Protein AF-0000000076343118 (afdb_homodimer)

Secondary structure (DSSP, 8-state):
---HHHHHHTTS-EEE----HHHHHHHHHTT--PEE----------GGGGTT-TTHHHHHHHHHHHHHHHHHHHHH-TTS--SEEEEEEEEEEES-HHHHSTTSTTTT---EEE---SSHHHHHHHHHHHTTSEEEEEEEEEEEEEETTTTEEEEEEEEEEEEEEEP---HHHHHHHHHHTTTTTSGGG--TTTGGGGGEEEEEE-HHHHHT--HHHHHHHHHHHHHTTTTS--/---HHHHHHTTS-EEE----HHHHHHHHHTT--PEE----------GGGGTT-TTHHHHHHHHHHHHHHHHHHHHH-TTS--SEEEEEEEEEEES-HHHHSTTSTTTT---EEE---SSHHHHHHHHHHHTTSEEEEEEEEEEEEEETTTTEEEEEEEEEEEEEEEP---HHHHHHHHHHTTTTTSGGG--TTTGGGGGEEEEEE-HHHHHT--HHHHHHHHHHHHHTTTTS--

Solvent-accessible surface area (backbone atoms only — not comparable to full-atom values): 24426 Å² total; per-residue (Å²): 122,59,55,71,61,54,60,72,44,64,87,48,51,41,32,34,23,46,78,52,64,60,45,52,48,58,40,41,63,59,72,41,78,61,46,76,46,53,42,82,63,76,93,68,76,65,65,78,80,23,68,99,42,60,75,51,47,28,42,54,50,6,41,50,23,19,50,50,38,51,53,49,40,35,71,75,32,67,92,60,51,62,49,30,27,35,14,54,27,67,44,23,28,41,46,30,61,74,30,31,33,92,91,25,93,42,47,87,52,73,57,39,76,36,56,52,32,90,44,66,67,51,28,47,50,48,48,57,68,38,35,54,32,53,33,28,31,34,20,12,39,19,39,34,29,65,42,77,89,52,96,46,68,46,79,49,72,52,71,48,67,22,40,40,32,30,35,72,60,52,68,66,60,48,50,35,46,52,67,61,52,63,20,47,91,23,50,50,30,44,35,67,88,40,64,42,28,57,51,35,62,31,34,45,27,37,69,48,26,66,68,46,38,43,59,28,64,48,55,53,50,52,42,52,40,45,75,72,47,66,60,72,82,95,125,56,55,71,59,54,60,74,43,66,87,47,50,40,31,34,25,47,79,51,65,60,46,52,47,59,39,41,62,60,72,41,79,60,47,76,44,55,42,82,62,75,92,67,76,66,65,78,79,22,68,98,42,62,76,51,44,28,42,53,49,6,41,51,23,18,50,50,40,50,54,51,41,34,71,74,32,68,92,60,51,62,47,31,28,34,14,54,25,66,43,23,28,40,46,32,62,72,28,31,35,92,89,25,92,43,47,86,52,74,58,40,75,37,56,52,32,92,44,65,69,52,28,46,50,48,48,58,67,39,36,54,33,54,32,27,31,35,20,12,40,19,40,33,29,65,41,78,89,51,96,43,67,47,79,48,72,52,70,46,68,22,41,40,32,29,36,73,60,51,69,67,59,49,50,35,45,53,68,63,51,63,19,48,89,21,49,50,30,45,35,66,89,41,64,43,27,56,51,36,61,30,35,47,27,39,69,47,25,66,70,47,38,45,59,29,64,47,54,52,50,52,43,53,39,45,75,73,46,67,60,72,81,93

Sequence (468 aa):
MPWPIFDKLKNKRVVLASSSPRRKDILENIGFKPEIVPSTFDEDLPKSMFEGRLADYPVATAGEKAMEVYERLIKENEADPADIVISADTVVIFPPEKDTAEGGVAHGEHSEILEKPPNKHEQLRLLDLMAGRACEVVTAVCIVYPTVEHPGFKLQSINQSTTVHFYDNDIETIKAYVEHGEGHDRAGGFAIQGLGGLLIEKIEGDYDNCVGFPNSAFWRWMAELDEDGTFDDIMPWPIFDKLKNKRVVLASSSPRRKDILENIGFKPEIVPSTFDEDLPKSMFEGRLADYPVATAGEKAMEVYERLIKENEADPADIVISADTVVIFPPEKDTAEGGVAHGEHSEILEKPPNKHEQLRLLDLMAGRACEVVTAVCIVYPTVEHPGFKLQSINQSTTVHFYDNDIETIKAYVEHGEGHDRAGGFAIQGLGGLLIEKIEGDYDNCVGFPNSAFWRWMAELDEDGTFDDI

Organism: Vanrija humicola (NCBI:txid5417)

Foldseek 3Di:
DADVLCVLCVPFQEEEQDPDPLVQCLCVVRPHHHHYHHFPDDLDPDQVVQFLNSLCSFVVSQQVSQVRRQVVQCVVPVPRGGQKYKGKDKWKKPPDSVQCPPPHPVPPDGIDTFAQDPALVRLLVLLLVQQQHKIKMKMKMWMWHDDPVPNGIDIDMDMWIKIWHFHNDDSVLSNVLSVVPAQNNPGSSAACVPPSVVRTDDMDTAPSSSNTDRSVVVVVVSVVCVVVVVSVVD/DADVLCVLCVPFQEEEQDPDPLVQCLCVVRPHHHHYHHFPDDLDPDQVVQFVNSLCSFQVSQQVSQVRRQVVQCVVPVPRGGQKYKGKDKWKKPPDSVQCPVPHPVPPDGIDTFAQDPALVSLLVLLLVQQQHKIKMKMKMWMWHQDPVPNGIDIDMDMWIKIWHFHNDDSVLSNVLSVVPAQNNPGSSAACVPPSVVRTDDMDTAPSSSNTDRSVVVVVVSVVCVVVVVSVVD

Structure (mmCIF, N/CA/C/O backbone):
data_AF-0000000076343118-model_v1
#
loop_
_entity.id
_entity.type
_entity.pdbx_description
1 polymer 'Septum formation protein Maf'
#
loop_
_atom_site.group_PDB
_atom_site.id
_atom_site.type_symbol
_atom_site.label_atom_id
_atom_site.label_alt_id
_atom_site.label_comp_id
_atom_site.label_asym_id
_atom_site.label_entity_id
_atom_site.label_seq_id
_atom_site.pdbx_PDB_ins_code
_atom_site.Cartn_x
_atom_site.Cartn_y
_atom_site.Cartn_z
_atom_site.occupancy
_atom_site.B_iso_or_equiv
_atom_site.auth_seq_id
_atom_site.auth_comp_id
_atom_site.auth_asym_id
_atom_site.auth_atom_id
_atom_site.pdbx_PDB_model_num
ATOM 1 N N . MET A 1 1 ? 20.562 9.375 14.805 1 44.56 1 MET A N 1
ATOM 2 C CA . MET A 1 1 ? 20.844 9.227 13.375 1 44.56 1 MET A CA 1
ATOM 3 C C . MET A 1 1 ? 19.547 9.281 12.57 1 44.56 1 MET A C 1
ATOM 5 O O . MET A 1 1 ? 19.469 8.742 11.469 1 44.56 1 MET A O 1
ATOM 9 N N . PRO A 1 2 ? 18.406 9.703 12.984 1 68.31 2 PRO A N 1
ATOM 10 C CA . PRO A 1 2 ? 16.953 9.742 12.719 1 68.31 2 PRO A CA 1
ATOM 11 C C . PRO A 1 2 ? 16.609 10.547 11.469 1 68.31 2 PRO A C 1
ATOM 13 O O . PRO A 1 2 ? 17.5 11.148 10.852 1 68.31 2 PRO A O 1
ATOM 16 N N . TRP A 1 3 ? 15.586 10.375 10.93 1 83.69 3 TRP A N 1
ATOM 17 C CA . TRP A 1 3 ? 14.977 11.219 9.906 1 83.69 3 TRP A CA 1
ATOM 18 C C . TRP A 1 3 ? 14.977 12.68 10.328 1 83.69 3 TRP A C 1
ATOM 20 O O . TRP A 1 3 ? 14.57 13.008 11.445 1 83.69 3 TRP A O 1
ATOM 30 N N . PRO A 1 4 ? 15.594 13.57 9.555 1 84.69 4 PRO A N 1
ATOM 31 C CA . PRO A 1 4 ? 15.867 14.953 9.961 1 84.69 4 PRO A CA 1
ATOM 32 C C . PRO A 1 4 ? 14.695 15.594 10.703 1 84.69 4 PRO A C 1
ATOM 34 O O . PRO A 1 4 ? 14.883 16.188 11.766 1 84.69 4 PRO A O 1
ATOM 37 N N . ILE A 1 5 ? 13.562 15.461 10.234 1 90.56 5 ILE A N 1
ATOM 38 C CA . ILE A 1 5 ? 12.414 16.125 10.844 1 90.56 5 ILE A CA 1
ATOM 39 C C . ILE A 1 5 ? 12.086 15.461 12.18 1 90.56 5 ILE A C 1
ATOM 41 O O . ILE A 1 5 ? 11.578 16.109 13.094 1 90.56 5 ILE A O 1
ATOM 45 N N . PHE A 1 6 ? 12.383 14.172 12.344 1 91.19 6 PHE A N 1
ATOM 46 C CA . PHE A 1 6 ? 12.156 13.5 13.617 1 91.19 6 PHE A CA 1
ATOM 47 C C . PHE A 1 6 ? 13.047 14.094 14.711 1 91.19 6 PHE A C 1
ATOM 49 O O . PHE A 1 6 ? 12.609 14.258 15.852 1 91.19 6 PHE A O 1
ATOM 56 N N . ASP A 1 7 ? 14.25 14.367 14.273 1 86.25 7 ASP A N 1
ATOM 57 C CA . ASP A 1 7 ? 15.195 14.961 15.211 1 86.25 7 ASP A CA 1
ATOM 58 C C . ASP A 1 7 ? 14.711 16.328 15.695 1 86.25 7 ASP A C 1
ATOM 60 O O . ASP A 1 7 ? 14.906 16.688 16.859 1 86.25 7 ASP A O 1
ATOM 64 N N . LYS A 1 8 ? 14.141 17.047 14.781 1 86.19 8 LYS A N 1
ATOM 65 C CA . LYS A 1 8 ? 13.609 18.375 15.117 1 86.19 8 LYS A CA 1
ATOM 66 C C . LYS A 1 8 ? 12.469 18.266 16.125 1 86.19 8 LYS A C 1
ATOM 68 O O . LYS A 1 8 ? 12.297 19.141 16.969 1 86.19 8 LYS A O 1
ATOM 73 N N . LEU A 1 9 ? 11.742 17.156 16.062 1 91.69 9 LEU A N 1
ATOM 74 C CA . LEU A 1 9 ? 10.523 17.031 16.859 1 91.69 9 LEU A CA 1
ATOM 75 C C . LEU A 1 9 ? 10.773 16.203 18.109 1 91.69 9 LEU A C 1
ATOM 77 O O . LEU A 1 9 ? 9.891 16.062 18.969 1 91.69 9 LEU A O 1
ATOM 81 N N . LYS A 1 10 ? 11.938 15.656 18.281 1 87.69 10 LYS A N 1
ATOM 82 C CA . LYS A 1 10 ? 12.258 14.68 19.312 1 87.69 10 LYS A CA 1
ATOM 83 C C . LYS A 1 10 ? 12.008 15.25 20.703 1 87.69 10 LYS A C 1
ATOM 85 O O . LYS A 1 10 ? 11.641 14.516 21.625 1 87.69 10 LYS A O 1
ATOM 90 N N . ASN A 1 11 ? 12.188 16.531 20.875 1 88.06 11 ASN A N 1
ATOM 91 C CA . ASN A 1 11 ? 12.023 17.141 22.188 1 88.06 11 ASN A CA 1
ATOM 92 C C . ASN A 1 11 ? 10.695 17.875 22.297 1 88.06 11 ASN A C 1
ATOM 94 O O . ASN A 1 11 ? 10.492 18.656 23.234 1 88.06 11 ASN A O 1
ATOM 98 N N . LYS A 1 12 ? 9.859 17.656 21.391 1 92.44 12 LYS A N 1
ATOM 99 C CA . LYS A 1 12 ? 8.547 18.281 21.391 1 92.44 12 LYS A CA 1
ATOM 100 C C . LYS A 1 12 ? 7.465 17.312 21.859 1 92.44 12 LYS A C 1
ATOM 102 O O . LYS A 1 12 ? 7.594 16.109 21.672 1 92.44 12 LYS A O 1
ATOM 107 N N . ARG A 1 13 ? 6.516 17.891 22.531 1 95 13 ARG A N 1
ATOM 108 C CA . ARG A 1 13 ? 5.332 17.109 22.859 1 95 13 ARG A CA 1
ATOM 109 C C . ARG A 1 13 ? 4.379 17.031 21.672 1 95 13 ARG A C 1
ATOM 111 O O . ARG A 1 13 ? 3.613 17.969 21.422 1 95 13 ARG A O 1
ATOM 118 N N . VAL A 1 14 ? 4.449 15.93 20.953 1 96.69 14 VAL A N 1
ATOM 119 C CA . VAL A 1 14 ? 3.609 15.727 19.781 1 96.69 14 VAL A CA 1
ATOM 120 C C . VAL A 1 14 ? 2.455 14.789 20.125 1 96.69 14 VAL A C 1
ATOM 122 O O . VAL A 1 14 ? 2.674 13.68 20.625 1 96.69 14 VAL A O 1
ATOM 125 N N . VAL A 1 15 ? 1.26 15.281 19.828 1 97.94 15 VAL A N 1
ATOM 126 C CA . VAL A 1 15 ? 0.055 14.531 20.172 1 97.94 15 VAL A CA 1
ATOM 127 C C . VAL A 1 15 ? -0.659 14.086 18.891 1 97.94 15 VAL A C 1
ATOM 129 O O . VAL A 1 15 ? -0.84 14.875 17.969 1 97.94 15 VAL A O 1
ATOM 132 N N . LEU A 1 16 ? -0.961 12.82 18.812 1 98.69 16 LEU A N 1
ATOM 133 C CA . LEU A 1 16 ? -1.868 12.305 17.797 1 98.69 16 LEU A CA 1
ATOM 134 C C . LEU A 1 16 ? -3.301 12.25 18.312 1 98.69 16 LEU A C 1
ATOM 136 O O . LEU A 1 16 ? -3.625 11.422 19.172 1 98.69 16 LEU A O 1
ATOM 140 N N . ALA A 1 17 ? -4.125 13.156 17.812 1 98.44 17 ALA A N 1
ATOM 141 C CA . ALA A 1 17 ? -5.527 13.25 18.219 1 98.44 17 ALA A CA 1
ATOM 142 C C . ALA A 1 17 ? -6.379 12.219 17.469 1 98.44 17 ALA A C 1
ATOM 144 O O . ALA A 1 17 ? -7.262 12.578 16.688 1 98.44 17 ALA A O 1
ATOM 145 N N . SER A 1 18 ? -6.152 10.961 17.719 1 97.56 18 SER A N 1
ATOM 146 C CA . SER A 1 18 ? -6.82 9.867 17.031 1 97.56 18 SER A CA 1
ATOM 147 C C . SER A 1 18 ? -6.875 8.617 17.906 1 97.56 18 SER A C 1
ATOM 149 O O . SER A 1 18 ? -5.918 8.305 18.625 1 97.56 18 SER A O 1
ATOM 151 N N . SER A 1 19 ? -8 7.961 17.906 1 94.38 19 SER A N 1
ATOM 152 C CA . SER A 1 19 ? -8.125 6.672 18.594 1 94.38 19 SER A CA 1
ATOM 153 C C . SER A 1 19 ? -7.816 5.52 17.641 1 94.38 19 SER A C 1
ATOM 155 O O . SER A 1 19 ? -7.902 4.352 18.031 1 94.38 19 SER A O 1
ATOM 157 N N . SER A 1 20 ? -7.492 5.812 16.391 1 94.12 20 SER A N 1
ATOM 158 C CA . SER A 1 20 ? -7.25 4.789 15.383 1 94.12 20 SER A CA 1
ATOM 159 C C . SER A 1 20 ? -5.945 4.043 15.648 1 94.12 20 SER A C 1
ATOM 161 O O . SER A 1 20 ? -4.867 4.633 15.57 1 94.12 20 SER A O 1
ATOM 163 N N . PRO A 1 21 ? -6.012 2.771 15.875 1 95.62 21 PRO A N 1
ATOM 164 C CA . PRO A 1 21 ? -4.773 2.006 16.031 1 95.62 21 PRO A CA 1
ATOM 165 C C . PRO A 1 21 ? -3.912 2.016 14.773 1 95.62 21 PRO A C 1
ATOM 167 O O . PRO A 1 21 ? -2.682 2 14.859 1 95.62 21 PRO A O 1
ATOM 170 N N . ARG A 1 22 ? -4.523 2.047 13.625 1 95.75 22 ARG A N 1
ATOM 171 C CA . ARG A 1 22 ? -3.795 2.035 12.359 1 95.75 22 ARG A CA 1
ATOM 172 C C . ARG A 1 22 ? -2.941 3.291 12.203 1 95.75 22 ARG A C 1
ATOM 174 O O . ARG A 1 22 ? -1.807 3.221 11.734 1 95.75 22 ARG A O 1
ATOM 181 N N . ARG A 1 23 ? -3.496 4.418 12.555 1 97.75 23 ARG A N 1
ATOM 182 C CA . ARG A 1 23 ? -2.736 5.66 12.477 1 97.75 23 ARG A CA 1
ATOM 183 C C . ARG A 1 23 ? -1.531 5.625 13.406 1 97.75 23 ARG A C 1
ATOM 185 O O . ARG A 1 23 ? -0.428 6.016 13.023 1 97.75 23 ARG A O 1
ATOM 192 N N . LYS A 1 24 ? -1.753 5.145 14.594 1 97.75 24 LYS A N 1
ATOM 193 C CA . LYS A 1 24 ? -0.661 4.957 15.547 1 97.75 24 LYS A CA 1
ATOM 194 C C . LYS A 1 24 ? 0.411 4.031 14.977 1 97.75 24 LYS A C 1
ATOM 196 O O . LYS A 1 24 ? 1.601 4.352 15.016 1 97.75 24 LYS A O 1
ATOM 201 N N . ASP A 1 25 ? 0.002 2.891 14.43 1 97.06 25 ASP A N 1
ATOM 202 C CA . ASP A 1 25 ? 0.921 1.888 13.898 1 97.06 25 ASP A CA 1
ATOM 203 C C . ASP A 1 25 ? 1.774 2.465 12.773 1 97.06 25 ASP A C 1
ATOM 205 O O . ASP A 1 25 ? 2.977 2.199 12.703 1 97.06 25 ASP A O 1
ATOM 209 N N . ILE A 1 26 ? 1.16 3.203 11.906 1 97.12 26 ILE A N 1
ATOM 210 C CA . ILE A 1 26 ? 1.857 3.789 10.766 1 97.12 26 ILE A CA 1
ATOM 211 C C . ILE A 1 26 ? 2.984 4.691 11.258 1 97.12 26 ILE A C 1
ATOM 213 O O . ILE A 1 26 ? 4.113 4.609 10.766 1 97.12 26 ILE A O 1
ATOM 217 N N . LEU A 1 27 ? 2.699 5.547 12.242 1 97 27 LEU A N 1
ATOM 218 C CA . LEU A 1 27 ? 3.697 6.473 12.766 1 97 27 LEU A CA 1
ATOM 219 C C . LEU A 1 27 ? 4.777 5.727 13.539 1 97 27 LEU A C 1
ATOM 221 O O . LEU A 1 27 ? 5.969 6.004 13.375 1 97 27 LEU A O 1
ATOM 225 N N . GLU A 1 28 ? 4.34 4.738 14.289 1 95.88 28 GLU A N 1
ATOM 226 C CA . GLU A 1 28 ? 5.297 3.977 15.086 1 95.88 28 GLU A CA 1
ATOM 227 C C . GLU A 1 28 ? 6.211 3.137 14.188 1 95.88 28 GLU A C 1
ATOM 229 O O . GLU A 1 28 ? 7.379 2.924 14.516 1 95.88 28 GLU A O 1
ATOM 234 N N . ASN A 1 29 ? 5.695 2.652 13.125 1 94.31 29 ASN A N 1
ATOM 235 C CA . ASN A 1 29 ? 6.441 1.81 12.195 1 94.31 29 ASN A CA 1
ATOM 236 C C . ASN A 1 29 ? 7.668 2.529 11.648 1 94.31 29 ASN A C 1
ATOM 238 O O . ASN A 1 29 ? 8.664 1.893 11.305 1 94.31 29 ASN A O 1
ATOM 242 N N . ILE A 1 30 ? 7.609 3.809 11.586 1 94.31 30 ILE A N 1
ATOM 243 C CA . ILE A 1 30 ? 8.75 4.547 11.055 1 94.31 30 ILE A CA 1
ATOM 244 C C . ILE A 1 30 ? 9.555 5.156 12.195 1 94.31 30 ILE A C 1
ATOM 246 O O . ILE A 1 30 ? 10.398 6.023 11.977 1 94.31 30 ILE A O 1
ATOM 250 N N . GLY A 1 31 ? 9.18 4.844 13.422 1 92.06 31 GLY A N 1
ATOM 251 C CA . GLY A 1 31 ? 9.977 5.219 14.578 1 92.06 31 GLY A CA 1
ATOM 252 C C . GLY A 1 31 ? 9.492 6.484 15.25 1 92.06 31 GLY A C 1
ATOM 253 O O . GLY A 1 31 ? 10.242 7.117 16 1 92.06 31 GLY A O 1
ATOM 254 N N . PHE A 1 32 ? 8.367 6.891 14.883 1 94.38 32 PHE A N 1
ATOM 255 C CA . PHE A 1 32 ? 7.793 8.07 15.516 1 94.38 32 PHE A CA 1
ATOM 256 C C . PHE A 1 32 ? 6.637 7.691 16.438 1 94.38 32 PHE A C 1
ATOM 258 O O . PHE A 1 32 ? 5.629 7.148 15.984 1 94.38 32 PHE A O 1
ATOM 265 N N . LYS A 1 33 ? 6.789 7.969 17.719 1 95 33 LYS A N 1
ATOM 266 C CA . LYS A 1 33 ? 5.805 7.562 18.719 1 95 33 LYS A CA 1
ATOM 267 C C . LYS A 1 33 ? 5.184 8.773 19.406 1 95 33 LYS A C 1
ATOM 269 O O . LYS A 1 33 ? 5.641 9.188 20.469 1 95 33 LYS A O 1
ATOM 274 N N . PRO A 1 34 ? 4.109 9.266 18.875 1 96.88 34 PRO A N 1
ATOM 275 C CA . PRO A 1 34 ? 3.455 10.414 19.516 1 96.88 34 PRO A CA 1
ATOM 276 C C . PRO A 1 34 ? 2.604 10.008 20.719 1 96.88 34 PRO A C 1
ATOM 278 O O . PRO A 1 34 ? 2.307 8.828 20.906 1 96.88 34 PRO A O 1
ATOM 281 N N . GLU A 1 35 ? 2.352 10.953 21.562 1 97.44 35 GLU A N 1
ATOM 282 C CA . GLU A 1 35 ? 1.339 10.773 22.594 1 97.44 35 GLU A CA 1
ATOM 283 C C . GLU A 1 35 ? -0.055 10.648 21.984 1 97.44 35 GLU A C 1
ATOM 285 O O . GLU A 1 35 ? -0.401 11.383 21.062 1 97.44 35 GLU A O 1
ATOM 290 N N . ILE A 1 36 ? -0.854 9.68 22.453 1 98.31 36 ILE A N 1
ATOM 291 C CA . ILE A 1 36 ? -2.184 9.445 21.906 1 98.31 36 ILE A CA 1
ATOM 292 C C . ILE A 1 36 ? -3.234 10.109 22.781 1 98.31 36 ILE A C 1
ATOM 294 O O . ILE A 1 36 ? -3.352 9.789 23.969 1 98.31 36 ILE A O 1
ATOM 298 N N . VAL A 1 37 ? -3.932 11.016 22.266 1 97.81 37 VAL A N 1
ATOM 299 C CA . VAL A 1 37 ? -5.059 11.656 22.938 1 97.81 37 VAL A CA 1
ATOM 300 C C . VAL A 1 37 ? -6.25 11.727 21.984 1 97.81 37 VAL A C 1
ATOM 302 O O . VAL A 1 37 ? -6.359 12.656 21.188 1 97.81 37 VAL A O 1
ATOM 305 N N . PRO A 1 38 ? -7.152 10.859 22.062 1 97.81 38 PRO A N 1
ATOM 306 C CA . PRO A 1 38 ? -8.281 10.836 21.125 1 97.81 38 PRO A CA 1
ATOM 307 C C . PRO A 1 38 ? -9.156 12.086 21.219 1 97.81 38 PRO A C 1
ATOM 309 O O . PRO A 1 38 ? -9.367 12.609 22.312 1 97.81 38 PRO A O 1
ATOM 312 N N . SER A 1 39 ? -9.625 12.469 20.109 1 97.38 39 SER A N 1
ATOM 313 C CA . SER A 1 39 ? -10.57 13.578 20.078 1 97.38 39 SER A CA 1
ATOM 314 C C . SER A 1 39 ? -11.953 13.148 20.562 1 97.38 39 SER A C 1
ATOM 316 O O . SER A 1 39 ? -12.367 12.008 20.328 1 97.38 39 SER A O 1
ATOM 318 N N . THR A 1 40 ? -12.703 14.078 21.125 1 95.88 40 THR A N 1
ATOM 319 C CA . THR A 1 40 ? -14.078 13.828 21.547 1 95.88 40 THR A CA 1
ATOM 320 C C . THR A 1 40 ? -15.062 14.578 20.656 1 95.88 40 THR A C 1
ATOM 322 O O . THR A 1 40 ? -16.266 14.602 20.938 1 95.88 40 THR A O 1
ATOM 325 N N . PHE A 1 41 ? -14.5 15.242 19.688 1 94 41 PHE A N 1
ATOM 326 C CA . PHE A 1 41 ? -15.352 15.953 18.734 1 94 41 PHE A CA 1
ATOM 327 C C . PHE A 1 41 ? -16.344 14.992 18.078 1 94 41 PHE A C 1
ATOM 329 O O . PHE A 1 41 ? -15.961 13.938 17.578 1 94 41 PHE A O 1
ATOM 336 N N . ASP A 1 42 ? -17.625 15.422 18.078 1 88.56 42 ASP A N 1
ATOM 337 C CA . ASP A 1 42 ? -18.672 14.617 17.438 1 88.56 42 ASP A CA 1
ATOM 338 C C . ASP A 1 42 ? -18.656 14.805 15.93 1 88.56 42 ASP A C 1
ATOM 340 O O . ASP A 1 42 ? -18.797 15.93 15.438 1 88.56 42 ASP A O 1
ATOM 344 N N . GLU A 1 43 ? -18.156 13.961 15.117 1 84.56 43 GLU A N 1
ATOM 345 C CA . GLU A 1 43 ? -18.062 14.031 13.656 1 84.56 43 GLU A CA 1
ATOM 346 C C . GLU A 1 43 ? -19.438 14.195 13.023 1 84.56 43 GLU A C 1
ATOM 348 O O . GLU A 1 43 ? -19.875 13.359 12.227 1 84.56 43 GLU A O 1
ATOM 353 N N . ASP A 1 44 ? -20.062 15.492 13.188 1 86.31 44 ASP A N 1
ATOM 354 C CA . ASP A 1 44 ? -21.438 15.711 12.766 1 86.31 44 ASP A CA 1
ATOM 355 C C . ASP A 1 44 ? -21.547 16.875 11.781 1 86.31 44 ASP A C 1
ATOM 357 O O . ASP A 1 44 ? -22.609 17.453 11.602 1 86.31 44 ASP A O 1
ATOM 361 N N . LEU A 1 45 ? -20.438 17.188 11.211 1 91.62 45 LEU A N 1
ATOM 362 C CA . LEU A 1 45 ? -20.531 18.234 10.188 1 91.62 45 LEU A CA 1
ATOM 363 C C . LEU A 1 45 ? -21.484 17.828 9.07 1 91.62 45 LEU A C 1
ATOM 365 O O . LEU A 1 45 ? -21.453 16.672 8.625 1 91.62 45 LEU A O 1
ATOM 369 N N . PRO A 1 46 ? -22.359 18.719 8.672 1 91.19 46 PRO A N 1
ATOM 370 C CA . PRO A 1 46 ? -23.281 18.359 7.598 1 91.19 46 PRO A CA 1
ATOM 371 C C . PRO A 1 46 ? -22.578 18.125 6.262 1 91.19 46 PRO A C 1
ATOM 373 O O . PRO A 1 46 ? -22 19.062 5.695 1 91.19 46 PRO A O 1
ATOM 376 N N . LYS A 1 47 ? -22.688 17.031 5.734 1 88.25 47 LYS A N 1
ATOM 377 C CA . LYS A 1 47 ? -22 16.656 4.5 1 88.25 47 LYS A CA 1
ATOM 378 C C . LYS A 1 47 ? -22.516 17.453 3.316 1 88.25 47 LYS A C 1
ATOM 380 O O . LYS A 1 47 ? -21.797 17.672 2.34 1 88.25 47 LYS A O 1
ATOM 385 N N . SER A 1 48 ? -23.734 17.859 3.402 1 90.44 48 SER A N 1
ATOM 386 C CA . SER A 1 48 ? -24.344 18.625 2.328 1 90.44 48 SER A CA 1
ATOM 387 C C . SER A 1 48 ? -23.578 19.922 2.059 1 90.44 48 SER A C 1
ATOM 389 O O . SER A 1 48 ? -23.641 20.469 0.954 1 90.44 48 SER A O 1
ATOM 391 N N . MET A 1 49 ? -22.875 20.344 3.039 1 92.06 49 MET A N 1
ATOM 392 C CA . MET A 1 49 ? -22.094 21.578 2.918 1 92.06 49 MET A CA 1
ATOM 393 C C . MET A 1 49 ? -20.891 21.375 2.002 1 92.06 49 MET A C 1
ATOM 395 O O . MET A 1 49 ? -20.266 22.344 1.578 1 92.06 49 MET A O 1
ATOM 399 N N . PHE A 1 50 ? -20.656 20.125 1.646 1 94.94 50 PHE A N 1
ATOM 400 C CA . PHE A 1 50 ? -19.422 19.844 0.917 1 94.94 50 PHE A CA 1
ATOM 401 C C . PHE A 1 50 ? -19.734 19.234 -0.451 1 94.94 50 PHE A C 1
ATOM 403 O O . PHE A 1 50 ? -18.859 18.625 -1.075 1 94.94 50 PHE A O 1
ATOM 410 N N . GLU A 1 51 ? -20.906 19.438 -0.907 1 92.06 51 GLU A N 1
ATOM 411 C CA . GLU A 1 51 ? -21.281 18.922 -2.223 1 92.06 51 GLU A CA 1
ATOM 412 C C . GLU A 1 51 ? -20.391 19.516 -3.316 1 92.06 51 GLU A C 1
ATOM 414 O O . GLU A 1 51 ? -20.125 20.719 -3.328 1 92.06 51 GLU A O 1
ATOM 419 N N . GLY A 1 52 ? -19.875 18.719 -4.199 1 92.81 52 GLY A N 1
ATOM 420 C CA . GLY A 1 52 ? -19 19.141 -5.273 1 92.81 52 GLY A CA 1
ATOM 421 C C . GLY A 1 52 ? -17.562 19.281 -4.836 1 92.81 52 GLY A C 1
ATOM 422 O O . GLY A 1 52 ? -16.672 19.531 -5.664 1 92.81 52 GLY A O 1
ATOM 423 N N . ARG A 1 53 ? -17.297 19.234 -3.562 1 96.38 53 ARG A N 1
ATOM 424 C CA . ARG A 1 53 ? -15.969 19.266 -2.971 1 96.38 53 ARG A CA 1
ATOM 425 C C . ARG A 1 53 ? -15.891 18.344 -1.756 1 96.38 53 ARG A C 1
ATOM 427 O O . ARG A 1 53 ? -15.5 18.781 -0.669 1 96.38 53 ARG A O 1
ATOM 434 N N . LEU A 1 54 ? -16.203 17.125 -2.008 1 97.62 54 LEU A N 1
ATOM 435 C CA . LEU A 1 54 ? -16.375 16.172 -0.917 1 97.62 54 LEU A CA 1
ATOM 436 C C . LEU A 1 54 ? -15.062 15.969 -0.156 1 97.62 54 LEU A C 1
ATOM 438 O O . LEU A 1 54 ? -15.07 15.648 1.035 1 97.62 54 LEU A O 1
ATOM 442 N N . ALA A 1 55 ? -13.969 16.234 -0.813 1 97.56 55 ALA A N 1
ATOM 443 C CA . ALA A 1 55 ? -12.648 16.062 -0.203 1 97.56 55 ALA A CA 1
ATOM 444 C C . ALA A 1 55 ? -12.43 17.094 0.908 1 97.56 55 ALA A C 1
ATOM 446 O O . ALA A 1 55 ? -11.516 16.938 1.723 1 97.56 55 ALA A O 1
ATOM 447 N N . ASP A 1 56 ? -13.211 18.141 0.951 1 97.94 56 ASP A N 1
ATOM 448 C CA . ASP A 1 56 ? -13.078 19.172 1.974 1 97.94 56 ASP A CA 1
ATOM 449 C C . ASP A 1 56 ? -13.672 18.703 3.303 1 97.94 56 ASP A C 1
ATOM 451 O O . ASP A 1 56 ? -13.367 19.266 4.355 1 97.94 56 ASP A O 1
ATOM 455 N N . TYR A 1 57 ? -14.555 17.734 3.221 1 97.62 57 TYR A N 1
ATOM 456 C CA . TYR A 1 57 ? -15.227 17.25 4.426 1 97.62 57 TYR A CA 1
ATOM 457 C C . TYR A 1 57 ? -14.219 16.719 5.438 1 97.62 57 TYR A C 1
ATOM 459 O O . TYR A 1 57 ? -14.219 17.141 6.598 1 97.62 57 TYR A O 1
ATOM 467 N N . PRO A 1 58 ? -13.352 15.781 5.023 1 97.69 58 PRO A N 1
ATOM 468 C CA . PRO A 1 58 ? -12.375 15.289 6.004 1 97.69 58 PRO A CA 1
ATOM 469 C C . PRO A 1 58 ? -11.414 16.375 6.477 1 97.69 58 PRO A C 1
ATOM 471 O O . PRO A 1 58 ? -10.883 16.297 7.582 1 97.69 58 PRO A O 1
ATOM 474 N N . VAL A 1 59 ? -11.133 17.359 5.684 1 98.19 59 VAL A N 1
ATOM 475 C CA . VAL A 1 59 ? -10.289 18.484 6.109 1 98.19 59 VAL A CA 1
ATOM 476 C C . VAL A 1 59 ? -10.953 19.219 7.273 1 98.19 59 VAL A C 1
ATOM 478 O O . VAL A 1 59 ? -10.32 19.453 8.305 1 98.19 59 VAL A O 1
ATOM 481 N N . ALA A 1 60 ? -12.25 19.531 7.047 1 98 60 ALA A N 1
ATOM 482 C CA . ALA A 1 60 ? -13 20.219 8.086 1 98 60 ALA A CA 1
ATOM 483 C C . ALA A 1 60 ? -13.094 19.375 9.352 1 98 60 ALA A C 1
ATOM 485 O O . ALA A 1 60 ? -12.898 19.875 10.461 1 98 60 ALA A O 1
ATOM 486 N N . THR A 1 61 ? -13.359 18.125 9.203 1 97.62 61 THR A N 1
ATOM 487 C CA . THR A 1 61 ? -13.516 17.219 10.328 1 97.62 61 THR A CA 1
ATOM 488 C C . THR A 1 61 ? -12.195 17.078 11.094 1 97.62 61 THR A C 1
ATOM 490 O O . THR A 1 61 ? -12.172 17.156 12.32 1 97.62 61 THR A O 1
ATOM 493 N N . ALA A 1 62 ? -11.148 16.828 10.406 1 98.25 62 ALA A N 1
ATOM 494 C CA . ALA A 1 62 ? -9.836 16.719 11.031 1 98.25 62 ALA A CA 1
ATOM 495 C C . ALA A 1 62 ? -9.484 18 11.781 1 98.25 62 ALA A C 1
ATOM 497 O O . ALA A 1 62 ? -8.891 17.953 12.859 1 98.25 62 ALA A O 1
ATOM 498 N N . GLY A 1 63 ? -9.781 19.125 11.141 1 98.19 63 GLY A N 1
ATOM 499 C CA . GLY A 1 63 ? -9.531 20.406 11.789 1 98.19 63 GLY A CA 1
ATOM 500 C C . GLY A 1 63 ? -10.242 20.547 13.125 1 98.19 63 GLY A C 1
ATOM 501 O O . GLY A 1 63 ? -9.633 20.953 14.117 1 98.19 63 GLY A O 1
ATOM 502 N N . GLU A 1 64 ? -11.523 20.219 13.156 1 97.88 64 GLU A N 1
ATOM 503 C CA . GLU A 1 64 ? -12.305 20.266 14.391 1 97.88 64 GLU A CA 1
ATOM 504 C C . GLU A 1 64 ? -11.719 19.344 15.453 1 97.88 64 GLU A C 1
ATOM 506 O O . GLU A 1 64 ? -11.633 19.703 16.625 1 97.88 64 GLU A O 1
ATOM 511 N N . LYS A 1 65 ? -11.289 18.172 15.039 1 98.31 65 LYS A N 1
ATOM 512 C CA . LYS A 1 65 ? -10.695 17.203 15.961 1 98.31 65 LYS A CA 1
ATOM 513 C C . LYS A 1 65 ? -9.414 17.766 16.578 1 98.31 65 LYS A C 1
ATOM 515 O O . LYS A 1 65 ? -9.211 17.688 17.797 1 98.31 65 LYS A O 1
ATOM 520 N N . ALA A 1 66 ? -8.555 18.297 15.766 1 97.88 66 ALA A N 1
ATOM 521 C CA . ALA A 1 66 ? -7.281 18.844 16.219 1 97.88 66 ALA A CA 1
ATOM 522 C C . ALA A 1 66 ? -7.5 20 17.203 1 97.88 66 ALA A C 1
ATOM 524 O O . ALA A 1 66 ? -6.863 20.062 18.25 1 97.88 66 ALA A O 1
ATOM 525 N N . MET A 1 67 ? -8.383 20.859 16.828 1 96.12 67 MET A N 1
ATOM 526 C CA . MET A 1 67 ? -8.664 22.031 17.641 1 96.12 67 MET A CA 1
ATOM 527 C C . MET A 1 67 ? -9.25 21.625 19 1 96.12 67 MET A C 1
ATOM 529 O O . MET A 1 67 ? -8.867 22.172 20.031 1 96.12 67 MET A O 1
ATOM 533 N N . GLU A 1 68 ? -10.172 20.703 18.953 1 97 68 GLU A N 1
ATOM 534 C CA . GLU A 1 68 ? -10.781 20.234 20.188 1 97 68 GLU A CA 1
ATOM 535 C C . GLU A 1 68 ? -9.719 19.703 21.156 1 97 68 GLU A C 1
ATOM 537 O O . GLU A 1 68 ? -9.703 20.078 22.328 1 97 68 GLU A O 1
ATOM 542 N N . VA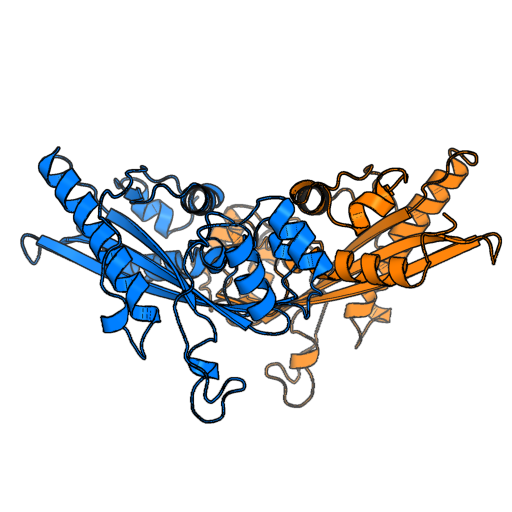L A 1 69 ? -8.867 18.812 20.703 1 97 69 VAL A N 1
ATOM 543 C CA . VAL A 1 69 ? -7.84 18.219 21.547 1 97 69 VAL A CA 1
ATOM 544 C C . VAL A 1 69 ? -6.871 19.297 22.031 1 97 69 VAL A C 1
ATOM 546 O O . VAL A 1 69 ? -6.496 19.312 23.203 1 97 69 VAL A O 1
ATOM 549 N N . TYR A 1 70 ? -6.43 20.188 21.125 1 95.06 70 TYR A N 1
ATOM 550 C CA . TYR A 1 70 ? -5.504 21.266 21.484 1 95.06 70 TYR A CA 1
ATOM 551 C C . TYR A 1 70 ? -6.062 22.109 22.609 1 95.06 70 TYR A C 1
ATOM 553 O O . TYR A 1 70 ? -5.387 22.359 23.609 1 95.06 70 TYR A O 1
ATOM 561 N N . GLU A 1 71 ? -7.301 22.547 22.453 1 93.81 71 GLU A N 1
ATOM 562 C CA . GLU A 1 71 ? -7.949 23.391 23.453 1 93.81 71 GLU A CA 1
ATOM 563 C C . GLU A 1 71 ? -8.102 22.656 24.781 1 93.81 71 GLU A C 1
ATOM 565 O O . GLU A 1 71 ? -7.895 23.25 25.844 1 93.81 71 GLU A O 1
ATOM 570 N N . ARG A 1 72 ? -8.484 21.438 24.688 1 94.75 72 ARG A N 1
ATOM 571 C CA . ARG A 1 72 ? -8.641 20.641 25.891 1 94.75 72 ARG A CA 1
ATOM 572 C C . ARG A 1 72 ? -7.312 20.5 26.641 1 94.75 72 ARG A C 1
ATOM 574 O O . ARG A 1 72 ? -7.266 20.641 27.859 1 94.75 72 ARG A O 1
ATOM 581 N N . LEU A 1 73 ? -6.266 20.281 25.953 1 93.69 73 LEU A N 1
ATOM 582 C CA . LEU A 1 73 ? -4.953 20.141 26.562 1 93.69 73 LEU A CA 1
ATOM 583 C C . LEU A 1 73 ? -4.496 21.438 27.203 1 93.69 73 LEU A C 1
ATOM 585 O O . LEU A 1 73 ? -3.867 21.422 28.266 1 93.69 73 LEU A O 1
ATOM 589 N N . ILE A 1 74 ? -4.754 22.562 26.578 1 90.12 74 ILE A N 1
ATOM 590 C CA . ILE A 1 74 ? -4.414 23.859 27.125 1 90.12 74 ILE A CA 1
ATOM 591 C C . ILE A 1 74 ? -5.172 24.078 28.438 1 90.12 74 ILE A C 1
ATOM 593 O O . ILE A 1 74 ? -4.602 24.562 29.422 1 90.12 74 ILE A O 1
ATOM 597 N N . LYS A 1 75 ? -6.402 23.734 28.375 1 91.12 75 LYS A N 1
ATOM 598 C CA . LYS A 1 75 ? -7.246 23.906 29.562 1 91.12 75 LYS A CA 1
ATOM 599 C C . LYS A 1 75 ? -6.781 23.016 30.703 1 91.12 75 LYS A C 1
ATOM 601 O O . LYS A 1 75 ? -6.855 23.406 31.875 1 91.12 75 LYS A O 1
ATOM 606 N N . GLU A 1 76 ? -6.359 21.797 30.375 1 90.31 76 GLU A N 1
ATOM 607 C CA . GLU A 1 76 ? -5.918 20.844 31.391 1 90.31 76 GLU A CA 1
ATOM 608 C C . GLU A 1 76 ? -4.602 21.281 32.031 1 90.31 76 GLU A C 1
ATOM 610 O O . GLU A 1 76 ? -4.402 21.125 33.219 1 90.31 76 GLU A O 1
ATOM 615 N N . ASN A 1 77 ? -3.684 21.656 31.188 1 83.5 77 ASN A N 1
ATOM 616 C CA . ASN A 1 77 ? -2.389 22.109 31.688 1 83.5 77 ASN A CA 1
ATOM 617 C C . ASN A 1 77 ? -1.83 23.266 30.859 1 83.5 77 ASN A C 1
ATOM 619 O O . ASN A 1 77 ? -1.091 23.031 29.891 1 83.5 77 ASN A O 1
ATOM 623 N N . GLU A 1 78 ? -2.078 24.359 31.328 1 76.19 78 GLU A N 1
ATOM 624 C CA . GLU A 1 78 ? -1.681 25.562 30.594 1 76.19 78 GLU A CA 1
ATOM 625 C C . GLU A 1 78 ? -0.161 25.688 30.516 1 76.19 78 GLU A C 1
ATOM 627 O O . GLU A 1 78 ? 0.374 26.266 29.578 1 76.19 78 GLU A O 1
ATOM 632 N N . ALA A 1 79 ? 0.42 25.203 31.531 1 76.38 79 ALA A N 1
ATOM 633 C CA . ALA A 1 79 ? 1.868 25.359 31.641 1 76.38 79 ALA A CA 1
ATOM 634 C C . ALA A 1 79 ? 2.598 24.359 30.75 1 76.38 79 ALA A C 1
ATOM 636 O O . ALA A 1 79 ? 3.805 24.484 30.531 1 76.38 79 ALA A O 1
ATOM 637 N N . ASP A 1 80 ? 1.797 23.438 30.141 1 75.56 80 ASP A N 1
ATOM 638 C CA . ASP A 1 80 ? 2.441 22.422 29.312 1 75.56 80 ASP A CA 1
ATOM 639 C C . ASP A 1 80 ? 1.562 22.047 28.125 1 75.56 80 ASP A C 1
ATOM 641 O O . ASP A 1 80 ? 1.08 20.922 28.031 1 75.56 80 ASP A O 1
ATOM 645 N N . PRO A 1 81 ? 1.548 23.047 27.25 1 80.56 81 PRO A N 1
ATOM 646 C CA . PRO A 1 81 ? 0.729 22.734 26.078 1 80.56 81 PRO A CA 1
ATOM 647 C C . PRO A 1 81 ? 1.418 21.781 25.109 1 80.56 81 PRO A C 1
ATOM 649 O O . PRO A 1 81 ? 2.637 21.609 25.156 1 80.56 81 PRO A O 1
ATOM 652 N N . ALA A 1 82 ? 0.654 21.031 24.406 1 91.81 82 ALA A N 1
ATOM 653 C CA . ALA A 1 82 ? 1.235 20.266 23.297 1 91.81 82 ALA A CA 1
ATOM 654 C C . ALA A 1 82 ? 1.948 21.188 22.312 1 91.81 82 ALA A C 1
ATOM 656 O O . ALA A 1 82 ? 1.467 22.281 22.016 1 91.81 82 ALA A O 1
ATOM 657 N N . ASP A 1 83 ? 3.111 20.797 21.906 1 94.12 83 ASP A N 1
ATOM 658 C CA . ASP A 1 83 ? 3.826 21.578 20.906 1 94.12 83 ASP A CA 1
ATOM 659 C C . ASP A 1 83 ? 3.188 21.422 19.531 1 94.12 83 ASP A C 1
ATOM 661 O O . ASP A 1 83 ? 3.199 22.344 18.719 1 94.12 83 ASP A O 1
ATOM 665 N N . ILE A 1 84 ? 2.672 20.266 19.25 1 96.56 84 ILE A N 1
ATOM 666 C CA . ILE A 1 84 ? 2 19.953 18 1 96.56 84 ILE A CA 1
ATOM 667 C C . ILE A 1 84 ? 0.887 18.938 18.234 1 96.56 84 ILE A C 1
ATOM 669 O O . ILE A 1 84 ? 1.1 17.922 18.906 1 96.56 84 ILE A O 1
ATOM 673 N N . VAL A 1 85 ? -0.284 19.234 17.766 1 97.75 85 VAL A N 1
ATOM 674 C CA . VAL A 1 85 ? -1.384 18.281 17.734 1 97.75 85 VAL A CA 1
ATOM 675 C C . VAL A 1 85 ? -1.656 17.859 16.297 1 97.75 85 VAL A C 1
ATOM 677 O O . VAL A 1 85 ? -1.84 18.703 15.414 1 97.75 85 VAL A O 1
ATOM 680 N N . ILE A 1 86 ? -1.63 16.562 16.062 1 98.69 86 ILE A N 1
ATOM 681 C CA . ILE A 1 86 ? -1.912 15.984 14.758 1 98.69 86 ILE A CA 1
ATOM 682 C C . ILE A 1 86 ? -3.273 15.289 14.789 1 98.69 86 ILE A C 1
ATOM 684 O O . ILE A 1 86 ? -3.576 14.539 15.719 1 98.69 86 ILE A O 1
ATOM 688 N N . SER A 1 87 ? -4.098 15.555 13.875 1 98.75 87 SER A N 1
ATOM 689 C CA . SER A 1 87 ? -5.355 14.828 13.688 1 98.75 87 SER A CA 1
ATOM 690 C C . SER A 1 87 ? -5.527 14.383 12.242 1 98.75 87 SER A C 1
ATOM 692 O O . SER A 1 87 ? -4.828 14.867 11.352 1 98.75 87 SER A O 1
ATOM 694 N N . ALA A 1 88 ? -6.406 13.445 12.047 1 98.38 88 ALA A N 1
ATOM 695 C CA . ALA A 1 88 ? -6.699 12.961 10.695 1 98.38 88 ALA A CA 1
ATOM 696 C C . ALA A 1 88 ? -8.148 12.484 10.594 1 98.38 88 ALA A C 1
ATOM 698 O O . ALA A 1 88 ? -8.781 12.164 11.602 1 98.38 88 ALA A O 1
ATOM 699 N N . ASP A 1 89 ? -8.633 12.531 9.438 1 97.56 89 ASP A N 1
ATOM 700 C CA . ASP A 1 89 ? -9.945 11.992 9.078 1 97.56 89 ASP A CA 1
ATOM 701 C C . ASP A 1 89 ? -9.922 11.398 7.672 1 97.56 89 ASP A C 1
ATOM 703 O O . ASP A 1 89 ? -9.297 11.953 6.762 1 97.56 89 ASP A O 1
ATOM 707 N N . THR A 1 90 ? -10.5 10.242 7.527 1 97.19 90 THR A N 1
ATOM 708 C CA . THR A 1 90 ? -10.5 9.516 6.266 1 97.19 90 THR A CA 1
ATOM 709 C C . THR A 1 90 ? -11.93 9.266 5.785 1 97.19 90 THR A C 1
ATOM 711 O O . THR A 1 90 ? -12.797 8.883 6.574 1 97.19 90 THR A O 1
ATOM 714 N N . VAL A 1 91 ? -12.172 9.5 4.5 1 97.38 91 VAL A N 1
ATOM 715 C CA . VAL A 1 91 ? -13.469 9.18 3.922 1 97.38 91 VAL A CA 1
ATOM 716 C C . VAL A 1 91 ? -13.289 8.383 2.631 1 97.38 91 VAL A C 1
ATOM 718 O O . VAL A 1 91 ? -12.211 8.406 2.033 1 97.38 91 VAL A O 1
ATOM 721 N N . VAL A 1 92 ? -14.312 7.668 2.271 1 98.31 92 VAL A N 1
ATOM 722 C CA . VAL A 1 92 ? -14.406 6.988 0.984 1 98.31 92 VAL A CA 1
ATOM 723 C C . VAL A 1 92 ? -15.484 7.652 0.126 1 98.31 92 VAL A C 1
ATOM 725 O O . VAL A 1 92 ? -16.625 7.812 0.564 1 98.31 92 VAL A O 1
ATOM 728 N N . ILE A 1 93 ? -15.07 8.109 -1.027 1 98.56 93 ILE A N 1
ATOM 729 C CA . ILE A 1 93 ? -15.977 8.773 -1.958 1 98.56 93 ILE A CA 1
ATOM 730 C C . ILE A 1 93 ? -16.281 7.844 -3.133 1 98.56 93 ILE A C 1
ATOM 732 O O . ILE A 1 93 ? -15.367 7.34 -3.787 1 98.56 93 ILE A O 1
ATOM 736 N N . PHE A 1 94 ? -17.578 7.664 -3.41 1 98.31 94 PHE A N 1
ATOM 737 C CA . PHE A 1 94 ? -17.969 6.777 -4.504 1 98.31 94 PHE A CA 1
ATOM 738 C C . PHE A 1 94 ? -19.172 7.336 -5.258 1 98.31 94 PHE A C 1
ATOM 740 O O . PHE A 1 94 ? -20.172 7.707 -4.648 1 98.31 94 PHE A O 1
ATOM 747 N N . PRO A 1 95 ? -19.203 7.32 -6.578 1 98.19 95 PRO A N 1
ATOM 748 C CA . PRO A 1 95 ? -17.953 7.223 -7.355 1 98.19 95 PRO A CA 1
ATOM 749 C C . PRO A 1 95 ? -17.047 8.43 -7.16 1 98.19 95 PRO A C 1
ATOM 751 O O . PRO A 1 95 ? -17.469 9.445 -6.605 1 98.19 95 PRO A O 1
ATOM 754 N N . PRO A 1 96 ? -15.727 8.25 -7.555 1 98.19 96 PRO A N 1
ATOM 755 C CA . PRO A 1 96 ? -14.875 9.445 -7.461 1 98.19 96 PRO A CA 1
ATOM 756 C C . PRO A 1 96 ? -15.484 10.648 -8.172 1 98.19 96 PRO A C 1
ATOM 758 O O . PRO A 1 96 ? -16.047 10.516 -9.258 1 98.19 96 PRO A O 1
ATOM 761 N N . GLU A 1 97 ? -15.32 11.797 -7.586 1 97.31 97 GLU A N 1
ATOM 762 C CA . GLU A 1 97 ? -15.945 12.992 -8.156 1 97.31 97 GLU A CA 1
ATOM 763 C C . GLU A 1 97 ? -15.453 13.25 -9.578 1 97.31 97 GLU A C 1
ATOM 765 O O . GLU A 1 97 ? -16.219 13.68 -10.438 1 97.31 97 GLU A O 1
ATOM 770 N N . LYS A 1 98 ? -14.258 12.969 -9.828 1 95.88 98 LYS A N 1
ATOM 771 C CA . LYS A 1 98 ? -13.703 13.156 -11.172 1 95.88 98 LYS A CA 1
ATOM 772 C C . LYS A 1 98 ? -14.422 12.281 -12.188 1 95.88 98 LYS A C 1
ATOM 774 O O . LYS A 1 98 ? -14.531 12.648 -13.359 1 95.88 98 LYS A O 1
ATOM 779 N N . ASP A 1 99 ? -14.883 11.172 -11.797 1 96.69 99 ASP A N 1
ATOM 780 C CA . ASP A 1 99 ? -15.547 10.219 -12.688 1 96.69 99 ASP A CA 1
ATOM 781 C C . ASP A 1 99 ? -16.984 10.648 -12.969 1 96.69 99 ASP A C 1
ATOM 783 O O . ASP A 1 99 ? -17.578 10.242 -13.977 1 96.69 99 ASP A O 1
ATOM 787 N N . THR A 1 100 ? -17.531 11.422 -12.047 1 96.88 100 THR A N 1
ATOM 788 C CA . THR A 1 100 ? -18.922 11.828 -12.211 1 96.88 100 THR A CA 1
ATOM 789 C C . THR A 1 100 ? -19.016 13.148 -12.969 1 96.88 100 THR A C 1
ATOM 791 O O . THR A 1 100 ? -20.109 13.586 -13.344 1 96.88 100 THR A O 1
ATOM 794 N N . ALA A 1 101 ? -17.875 13.789 -13.172 1 94.12 101 ALA A N 1
ATOM 795 C CA . ALA A 1 101 ? -17.828 15.016 -13.969 1 94.12 101 ALA A CA 1
ATOM 796 C C . ALA A 1 101 ? -18.109 14.727 -15.438 1 94.12 101 ALA A C 1
ATOM 798 O O . ALA A 1 101 ? -18.188 13.57 -15.852 1 94.12 101 ALA A O 1
ATOM 799 N N . GLU A 1 102 ? -18.375 15.766 -16.234 1 94.12 102 GLU A N 1
ATOM 800 C CA . GLU A 1 102 ? -18.609 15.602 -17.672 1 94.12 102 GLU A CA 1
ATOM 801 C C . GLU A 1 102 ? -17.469 14.844 -18.328 1 94.12 102 GLU A C 1
ATOM 803 O O . GLU A 1 102 ? -16.297 15.18 -18.141 1 94.12 102 GLU A O 1
ATOM 808 N N . GLY A 1 103 ? -17.828 13.844 -19.062 1 94.56 103 GLY A N 1
ATOM 809 C CA . GLY A 1 103 ? -16.812 13.055 -19.75 1 94.56 103 GLY A CA 1
ATOM 810 C C . GLY A 1 103 ? -16.297 11.898 -18.922 1 94.56 103 GLY A C 1
ATOM 811 O O . GLY A 1 103 ? -15.562 11.039 -19.438 1 94.56 103 GLY A O 1
ATOM 812 N N . GLY A 1 104 ? -16.656 11.781 -17.656 1 94.56 104 GLY A N 1
ATOM 813 C CA . GLY A 1 104 ? -16.203 10.719 -16.781 1 94.56 104 GLY A CA 1
ATOM 814 C C . GLY A 1 104 ? -16.953 9.414 -16.969 1 94.56 104 GLY A C 1
ATOM 815 O O . GLY A 1 104 ? -18.031 9.398 -17.562 1 94.56 104 GLY A O 1
ATOM 816 N N . VAL A 1 105 ? -16.344 8.336 -16.5 1 94.88 105 VAL A N 1
ATOM 817 C CA . VAL A 1 105 ? -16.859 6.988 -16.734 1 94.88 105 VAL A CA 1
ATOM 818 C C . VAL A 1 105 ? -18.188 6.805 -16 1 94.88 105 VAL A C 1
ATOM 820 O O . VAL A 1 105 ? -19.016 5.973 -16.391 1 94.88 105 VAL A O 1
ATOM 823 N N . ALA A 1 106 ? -18.375 7.582 -14.93 1 96.69 106 ALA A N 1
ATOM 824 C CA . ALA A 1 106 ? -19.594 7.477 -14.148 1 96.69 106 ALA A CA 1
ATOM 825 C C . ALA A 1 106 ? -20.453 8.734 -14.289 1 96.69 106 ALA A C 1
ATOM 827 O O . ALA A 1 106 ? -21.109 9.156 -13.336 1 96.69 106 ALA A O 1
ATOM 828 N N . HIS A 1 107 ? -20.281 9.352 -15.453 1 95.56 107 HIS A N 1
ATOM 829 C CA . HIS A 1 107 ? -21.062 10.555 -15.711 1 95.56 107 HIS A CA 1
ATOM 830 C C . HIS A 1 107 ? -22.547 10.312 -15.5 1 95.56 107 HIS A C 1
ATOM 832 O O . HIS A 1 107 ? -23.078 9.297 -15.953 1 95.56 107 HIS A O 1
ATOM 838 N N . GLY A 1 108 ? -23.203 11.312 -14.781 1 95.06 108 GLY A N 1
ATOM 839 C CA . GLY A 1 108 ? -24.625 11.164 -14.516 1 95.06 108 GLY A CA 1
ATOM 840 C C . GLY A 1 108 ? -24.922 10.641 -13.117 1 95.06 108 GLY A C 1
ATOM 841 O O . GLY A 1 108 ? -26.016 10.828 -12.602 1 95.06 108 GLY A O 1
ATOM 842 N N . GLU A 1 109 ? -23.938 9.977 -12.531 1 96.75 109 GLU A N 1
ATOM 843 C CA . GLU A 1 109 ? -24.078 9.531 -11.148 1 96.75 109 GLU A CA 1
ATOM 844 C C . GLU A 1 109 ? -23.688 10.641 -10.172 1 96.75 109 GLU A C 1
ATOM 846 O O . GLU A 1 109 ? -23.141 11.664 -10.578 1 96.75 109 GLU A O 1
ATOM 851 N N . HIS A 1 110 ? -24.109 10.391 -8.969 1 95.94 110 HIS A N 1
ATOM 852 C CA . HIS A 1 110 ? -23.781 11.328 -7.906 1 95.94 110 HIS A CA 1
ATOM 853 C C . HIS A 1 110 ? -22.766 10.727 -6.938 1 95.94 110 HIS A C 1
ATOM 855 O O . HIS A 1 110 ? -22.984 9.633 -6.406 1 95.94 110 HIS A O 1
ATOM 861 N N . SER A 1 111 ? -21.656 11.477 -6.773 1 97.44 111 SER A N 1
ATOM 862 C CA . SER A 1 111 ? -20.656 11.031 -5.797 1 97.44 111 SER A CA 1
ATOM 863 C C . SER A 1 111 ? -21.141 11.258 -4.371 1 97.44 111 SER A C 1
ATOM 865 O O . SER A 1 111 ? -21.797 12.273 -4.086 1 97.44 111 SER A O 1
ATOM 867 N N . GLU A 1 112 ? -20.797 10.398 -3.539 1 96.31 112 GLU A N 1
ATOM 868 C CA . GLU A 1 112 ? -21.156 10.539 -2.131 1 96.31 112 GLU A CA 1
ATOM 869 C C . GLU A 1 112 ? -20.062 9.969 -1.228 1 96.31 112 GLU A C 1
ATOM 871 O O . GLU A 1 112 ? -19.219 9.18 -1.676 1 96.31 112 GLU A O 1
ATOM 876 N N . ILE A 1 113 ? -20 10.43 -0.011 1 97.12 113 ILE A N 1
ATOM 877 C CA . ILE A 1 113 ? -19.156 9.836 1.017 1 97.12 113 ILE A CA 1
ATOM 878 C C . ILE A 1 113 ? -19.812 8.578 1.568 1 97.12 113 ILE A C 1
ATOM 880 O O . ILE A 1 113 ? -20.953 8.609 2.018 1 97.12 113 ILE A O 1
ATOM 884 N N . LEU A 1 114 ? -19.078 7.504 1.448 1 96.31 114 LEU A N 1
ATOM 885 C CA . LEU A 1 114 ? -19.578 6.246 1.989 1 96.31 114 LEU A CA 1
ATOM 886 C C . LEU A 1 114 ? -19.281 6.145 3.482 1 96.31 114 LEU A C 1
ATOM 888 O O . LEU A 1 114 ? -18.125 6.215 3.902 1 96.31 114 LEU A O 1
ATOM 892 N N . GLU A 1 115 ? -20.266 5.977 4.227 1 90.75 115 GLU A N 1
ATOM 893 C CA . GLU A 1 115 ? -20.109 5.809 5.668 1 90.75 115 GLU A CA 1
ATOM 894 C C . GLU A 1 115 ? -19.844 4.348 6.031 1 90.75 115 GLU A C 1
ATOM 896 O O . GLU A 1 115 ? -19.781 3.488 5.148 1 90.75 115 GLU A O 1
ATOM 901 N N . LYS A 1 116 ? -19.594 4.16 7.316 1 94.12 116 LYS A N 1
ATOM 902 C CA . LYS A 1 116 ? -19.547 2.795 7.832 1 94.12 116 LYS A CA 1
ATOM 903 C C . LYS A 1 116 ? -20.906 2.113 7.688 1 94.12 116 LYS A C 1
ATOM 905 O O . LYS A 1 116 ? -21.938 2.68 8.062 1 94.12 116 LYS A O 1
ATOM 910 N N . PRO A 1 117 ? -20.875 0.937 7.047 1 96.69 117 PRO A N 1
ATOM 911 C CA . PRO A 1 117 ? -22.172 0.269 6.914 1 96.69 117 PRO A CA 1
ATOM 912 C C . PRO A 1 117 ? -22.781 -0.116 8.258 1 96.69 117 PRO A C 1
ATOM 914 O O . PRO A 1 117 ? -22.062 -0.621 9.141 1 96.69 117 PRO A O 1
ATOM 917 N N . PRO A 1 118 ? -24.047 0.113 8.422 1 95.31 118 PRO A N 1
ATOM 918 C CA . PRO A 1 118 ? -24.703 -0.171 9.711 1 95.31 118 PRO A CA 1
ATOM 919 C C . PRO A 1 118 ? -24.938 -1.662 9.93 1 95.31 118 PRO A C 1
ATOM 921 O O . PRO A 1 118 ? -25.203 -2.084 11.062 1 95.31 118 PRO A O 1
ATOM 924 N N . ASN A 1 119 ? -24.938 -2.455 8.859 1 96.38 119 ASN A N 1
ATOM 925 C CA . ASN A 1 119 ? -25.172 -3.896 8.938 1 96.38 119 ASN A CA 1
ATOM 926 C C . ASN A 1 119 ? -24.562 -4.617 7.73 1 96.38 119 ASN A C 1
ATOM 928 O O . ASN A 1 119 ? -24.062 -3.98 6.809 1 96.38 119 ASN A O 1
ATOM 932 N N . LYS A 1 120 ? -24.672 -5.895 7.809 1 96.75 120 LYS A N 1
ATOM 933 C CA . LYS A 1 120 ? -24.062 -6.734 6.777 1 96.75 120 LYS A CA 1
ATOM 934 C C . LYS A 1 120 ? -24.734 -6.5 5.426 1 96.75 120 LYS A C 1
ATOM 936 O O . LYS A 1 120 ? -24.078 -6.535 4.387 1 96.75 120 LYS A O 1
ATOM 941 N N . HIS A 1 121 ? -26 -6.297 5.461 1 97.38 121 HIS A N 1
ATOM 942 C CA . HIS A 1 121 ? -26.75 -6.086 4.223 1 97.38 121 HIS A CA 1
ATOM 943 C C . HIS A 1 121 ? -26.266 -4.84 3.492 1 97.38 121 HIS A C 1
ATOM 945 O O . HIS A 1 121 ? -26.062 -4.867 2.275 1 97.38 121 HIS A O 1
ATOM 951 N N . GLU A 1 122 ? -26.078 -3.793 4.223 1 97.31 122 GLU A N 1
ATOM 952 C CA . GLU A 1 122 ? -25.594 -2.551 3.635 1 97.31 122 GLU A CA 1
ATOM 953 C C . GLU A 1 122 ? -24.141 -2.684 3.193 1 97.31 122 GLU A C 1
ATOM 955 O O . GLU A 1 122 ? -23.734 -2.1 2.186 1 97.31 122 GLU A O 1
ATOM 960 N N . GLN A 1 123 ? -23.375 -3.398 3.99 1 97.94 123 GLN A N 1
ATOM 961 C CA . GLN A 1 123 ? -21.984 -3.639 3.592 1 97.94 123 GLN A CA 1
ATOM 962 C C . GLN A 1 123 ? -21.922 -4.363 2.25 1 97.94 123 GLN A C 1
ATOM 964 O O . GLN A 1 123 ? -21.156 -3.979 1.37 1 97.94 123 GLN A O 1
ATOM 969 N N . LEU A 1 124 ? -22.75 -5.414 2.127 1 98.06 124 LEU A N 1
ATOM 970 C CA . LEU A 1 124 ? -22.812 -6.172 0.884 1 98.06 124 LEU A CA 1
ATOM 971 C C . LEU A 1 124 ? -23.219 -5.27 -0.281 1 98.06 124 LEU A C 1
ATOM 973 O O . LEU A 1 124 ? -22.609 -5.328 -1.352 1 98.06 124 LEU A O 1
ATOM 977 N N . ARG A 1 125 ? -24.188 -4.504 -0.059 1 97.44 125 ARG A N 1
ATOM 978 C CA . ARG A 1 125 ? -24.672 -3.604 -1.099 1 97.44 125 ARG A CA 1
ATOM 979 C C . ARG A 1 125 ? -23.578 -2.65 -1.554 1 97.44 125 ARG A C 1
ATOM 981 O O . ARG A 1 125 ? -23.359 -2.465 -2.754 1 97.44 125 ARG A O 1
ATOM 988 N N . LEU A 1 126 ? -22.859 -2.033 -0.627 1 97.5 126 LEU A N 1
ATOM 989 C CA . LEU A 1 126 ? -21.797 -1.093 -0.94 1 97.5 126 LEU A CA 1
ATOM 990 C C . LEU A 1 126 ? -20.703 -1.769 -1.756 1 97.5 126 LEU A C 1
ATOM 992 O O . LEU A 1 126 ? -20.25 -1.229 -2.771 1 97.5 126 LEU A O 1
ATOM 996 N N . LEU A 1 127 ? -20.297 -2.916 -1.285 1 98.31 127 LEU A N 1
ATOM 997 C CA . LEU A 1 127 ? -19.203 -3.631 -1.942 1 98.31 127 LEU A CA 1
ATOM 998 C C . LEU A 1 127 ? -19.625 -4.109 -3.328 1 98.31 127 LEU A C 1
ATOM 1000 O O . LEU A 1 127 ? -18.812 -4.125 -4.258 1 98.31 127 LEU A O 1
ATOM 1004 N N . ASP A 1 128 ? -20.875 -4.496 -3.426 1 98.12 128 ASP A N 1
ATOM 1005 C CA . ASP A 1 128 ? -21.406 -4.895 -4.727 1 98.12 128 ASP A CA 1
ATOM 1006 C C . ASP A 1 128 ? -21.438 -3.715 -5.695 1 98.12 128 ASP A C 1
ATOM 1008 O O . ASP A 1 128 ? -21.109 -3.865 -6.875 1 98.12 128 ASP A O 1
ATOM 1012 N N . LEU A 1 129 ? -21.797 -2.596 -5.172 1 96.38 129 LEU A N 1
ATOM 1013 C CA . LEU A 1 129 ? -21.828 -1.371 -5.965 1 96.38 129 LEU A CA 1
ATOM 1014 C C . LEU A 1 129 ? -20.422 -1.024 -6.477 1 96.38 129 LEU A C 1
ATOM 1016 O O . LEU A 1 129 ? -20.281 -0.487 -7.574 1 96.38 129 LEU A O 1
ATOM 1020 N N . MET A 1 130 ? -19.406 -1.344 -5.77 1 97.88 130 MET A N 1
ATOM 1021 C CA . MET A 1 130 ? -18.031 -0.959 -6.102 1 97.88 130 MET A CA 1
ATOM 1022 C C . MET A 1 130 ? -17.359 -2.031 -6.953 1 97.88 130 MET A C 1
ATOM 1024 O O . MET A 1 130 ? -16.281 -1.8 -7.512 1 97.88 130 MET A O 1
ATOM 1028 N N . ALA A 1 131 ? -18.016 -3.184 -7.113 1 98.44 131 ALA A N 1
ATOM 1029 C CA . ALA A 1 131 ? -17.438 -4.262 -7.918 1 98.44 131 ALA A CA 1
ATOM 1030 C C . ALA A 1 131 ? -17.203 -3.805 -9.352 1 98.44 131 ALA A C 1
ATOM 1032 O O . ALA A 1 131 ? -18.125 -3.309 -10.016 1 98.44 131 ALA A O 1
ATOM 1033 N N . GLY A 1 132 ? -15.945 -3.938 -9.805 1 98.38 132 GLY A N 1
ATOM 1034 C CA . GLY A 1 132 ? -15.594 -3.562 -11.164 1 98.38 132 GLY A CA 1
ATOM 1035 C C . GLY A 1 132 ? -15.445 -2.064 -11.352 1 98.38 132 GLY A C 1
ATOM 1036 O O . GLY A 1 132 ? -15.305 -1.587 -12.477 1 98.38 132 GLY A O 1
ATOM 1037 N N . ARG A 1 133 ? -15.469 -1.335 -10.312 1 98.5 133 ARG A N 1
ATOM 1038 C CA . ARG A 1 133 ? -15.414 0.122 -10.367 1 98.5 133 ARG A CA 1
ATOM 1039 C C . ARG A 1 133 ? -14.344 0.664 -9.43 1 98.5 133 ARG A C 1
ATOM 1041 O O . ARG A 1 133 ? -13.469 -0.082 -8.984 1 98.5 133 ARG A O 1
ATOM 1048 N N . ALA A 1 134 ? -14.281 1.992 -9.312 1 98.62 134 ALA A N 1
ATOM 1049 C CA . ALA A 1 134 ? -13.266 2.607 -8.461 1 98.62 134 ALA A CA 1
ATOM 1050 C C . ALA A 1 134 ? -13.898 3.537 -7.438 1 98.62 134 ALA A C 1
ATOM 1052 O O . ALA A 1 134 ? -14.969 4.109 -7.684 1 98.62 134 ALA A O 1
ATOM 1053 N N . CYS A 1 135 ? -13.289 3.646 -6.34 1 98.69 135 CYS A N 1
ATOM 1054 C CA . CYS A 1 135 ? -13.602 4.688 -5.367 1 98.69 135 CYS A CA 1
ATOM 1055 C C . CYS A 1 135 ? -12.367 5.516 -5.039 1 98.69 135 CYS A C 1
ATOM 1057 O O . CYS A 1 135 ? -11.266 5.207 -5.5 1 98.69 135 CYS A O 1
ATOM 1059 N N . GLU A 1 136 ? -12.625 6.59 -4.348 1 98.69 136 GLU A N 1
ATOM 1060 C CA . GLU A 1 136 ? -11.555 7.484 -3.912 1 98.69 136 GLU A CA 1
ATOM 1061 C C . GLU A 1 136 ? -11.461 7.539 -2.391 1 98.69 136 GLU A C 1
ATOM 1063 O O . GLU A 1 136 ? -12.453 7.832 -1.718 1 98.69 136 GLU A O 1
ATOM 1068 N N . VAL A 1 137 ? -10.305 7.191 -1.851 1 98.75 137 VAL A N 1
ATOM 1069 C CA . VAL A 1 137 ? -10.062 7.348 -0.421 1 98.75 137 VAL A CA 1
ATOM 1070 C C . VAL A 1 137 ? -9.305 8.648 -0.167 1 98.75 137 VAL A C 1
ATOM 1072 O O . VAL A 1 137 ? -8.227 8.875 -0.734 1 98.75 137 VAL A O 1
ATOM 1075 N N . VAL A 1 138 ? -9.859 9.477 0.672 1 98.5 138 VAL A N 1
ATOM 1076 C CA . VAL A 1 138 ? -9.25 10.758 0.997 1 98.5 138 VAL A CA 1
ATOM 1077 C C . VAL A 1 138 ? -8.984 10.844 2.498 1 98.5 138 VAL A C 1
ATOM 1079 O O . VAL A 1 138 ? -9.891 10.625 3.309 1 98.5 138 VAL A O 1
ATOM 1082 N N . THR A 1 139 ? -7.766 11.078 2.822 1 98.5 139 THR A N 1
ATOM 1083 C CA . THR A 1 139 ? -7.41 11.359 4.207 1 98.5 139 THR A CA 1
ATOM 1084 C C . THR A 1 139 ? -6.863 12.781 4.348 1 98.5 139 THR A C 1
ATOM 1086 O O . THR A 1 139 ? -5.957 13.172 3.613 1 98.5 139 THR A O 1
ATOM 1089 N N . ALA A 1 140 ? -7.473 13.531 5.215 1 98.62 140 ALA A N 1
ATOM 1090 C CA . ALA A 1 140 ? -6.949 14.844 5.586 1 98.62 140 ALA A CA 1
ATOM 1091 C C . ALA A 1 140 ? -6.176 14.766 6.898 1 98.62 140 ALA A C 1
ATOM 1093 O O . ALA A 1 140 ? -6.555 14.031 7.812 1 98.62 140 ALA A O 1
ATOM 1094 N N . VAL A 1 141 ? -5.094 15.5 6.945 1 98.88 141 VAL A N 1
ATOM 1095 C CA . VAL A 1 141 ? -4.309 15.625 8.172 1 98.88 141 VAL A CA 1
ATOM 1096 C C . VAL A 1 141 ? -4.188 17.094 8.555 1 98.88 141 VAL A C 1
ATOM 1098 O O . VAL A 1 141 ? -3.908 17.953 7.711 1 98.88 141 VAL A O 1
ATOM 1101 N N . CYS A 1 142 ? -4.449 17.375 9.766 1 98.69 142 CYS A N 1
ATOM 1102 C CA . CYS A 1 142 ? -4.32 18.719 10.312 1 98.69 142 CYS A CA 1
ATOM 1103 C C . CYS A 1 142 ? -3.305 18.766 11.445 1 98.69 142 CYS A C 1
ATOM 1105 O O . CYS A 1 142 ? -3.146 17.781 12.172 1 98.69 142 CYS A O 1
ATOM 1107 N N . ILE A 1 143 ? -2.635 19.875 11.531 1 98.12 143 ILE A N 1
ATOM 1108 C CA . ILE A 1 143 ? -1.777 20.109 12.688 1 98.12 143 ILE A CA 1
ATOM 1109 C C . ILE A 1 143 ? -2.148 21.453 13.336 1 98.12 143 ILE A C 1
ATOM 1111 O O . ILE A 1 143 ? -2.508 22.406 12.648 1 98.12 143 ILE A O 1
ATOM 1115 N N . VAL A 1 144 ? -2.115 21.453 14.578 1 96.06 144 VAL A N 1
ATOM 1116 C CA . VAL A 1 144 ? -2.262 22.672 15.375 1 96.06 144 VAL A CA 1
ATOM 1117 C C . VAL A 1 144 ? -0.999 22.906 16.203 1 96.06 144 VAL A C 1
ATOM 1119 O O . VAL A 1 144 ? -0.462 21.969 16.797 1 96.06 144 VAL A O 1
ATOM 1122 N N . TYR A 1 145 ? -0.52 24.094 16.203 1 93.38 145 TYR A N 1
ATOM 1123 C CA . TYR A 1 145 ? 0.641 24.453 17 1 93.38 145 TYR A CA 1
ATOM 1124 C C . TYR A 1 145 ? 0.567 25.906 17.438 1 93.38 145 TYR A C 1
ATOM 1126 O O . TYR A 1 145 ? -0.082 26.734 16.797 1 93.38 145 TYR A O 1
ATOM 1134 N N . PRO A 1 146 ? 1.203 26.172 18.578 1 89.5 146 PRO A N 1
ATOM 1135 C CA . PRO A 1 146 ? 1.171 27.547 19.078 1 89.5 146 PRO A CA 1
ATOM 1136 C C . PRO A 1 146 ? 1.988 28.516 18.203 1 89.5 146 PRO A C 1
ATOM 1138 O O . PRO A 1 146 ? 2.951 28.094 17.562 1 89.5 146 PRO A O 1
ATOM 1141 N N . THR A 1 147 ? 1.552 29.766 18.078 1 83.44 147 THR A N 1
ATOM 1142 C CA . THR A 1 147 ? 2.311 30.797 17.406 1 83.44 147 THR A CA 1
ATOM 1143 C C . THR A 1 147 ? 2.436 32.031 18.281 1 83.44 147 THR A C 1
ATOM 1145 O O . THR A 1 147 ? 1.581 32.281 19.141 1 83.44 147 THR A O 1
ATOM 1148 N N . VAL A 1 148 ? 3.654 32.719 18.281 1 70.94 148 VAL A N 1
ATOM 1149 C CA . VAL A 1 148 ? 3.91 33.938 19.031 1 70.94 148 VAL A CA 1
ATOM 1150 C C . VAL A 1 148 ? 3.191 35.094 18.375 1 70.94 148 VAL A C 1
ATOM 1152 O O . VAL A 1 148 ? 2.799 36.062 19.062 1 70.94 148 VAL A O 1
ATOM 1155 N N . GLU A 1 149 ? 3.373 35.094 17.078 1 58.22 149 GLU A N 1
ATOM 1156 C CA . GLU A 1 149 ? 2.85 36.25 16.375 1 58.22 149 GLU A CA 1
ATOM 1157 C C . GLU A 1 149 ? 1.463 36.625 16.875 1 58.22 149 GLU A C 1
ATOM 1159 O O . GLU A 1 149 ? 1.168 37.812 17.078 1 58.22 149 GLU A O 1
ATOM 1164 N N . HIS A 1 150 ? 0.565 35.75 16.766 1 51.28 150 HIS A N 1
ATOM 1165 C CA . HIS A 1 150 ? -0.732 36.031 17.359 1 51.28 150 HIS A CA 1
ATOM 1166 C C . HIS A 1 150 ? -0.997 35.156 18.578 1 51.28 150 HIS A C 1
ATOM 1168 O O . HIS A 1 150 ? -0.712 33.969 18.562 1 51.28 150 HIS A O 1
ATOM 1174 N N . PRO A 1 151 ? -0.899 35.719 19.875 1 62.19 151 PRO A N 1
ATOM 1175 C CA . PRO A 1 151 ? -1.347 35 21.062 1 62.19 151 PRO A CA 1
ATOM 1176 C C . PRO A 1 151 ? -2.426 33.969 20.734 1 62.19 151 PRO A C 1
ATOM 1178 O O . PRO A 1 151 ? -3.547 34.312 20.375 1 62.19 151 PRO A O 1
ATOM 1181 N N . GLY A 1 152 ? -1.954 32.875 19.828 1 81.06 152 GLY A N 1
ATOM 1182 C CA . GLY A 1 152 ? -2.953 31.891 19.453 1 81.06 152 GLY A CA 1
ATOM 1183 C C . GLY A 1 152 ? -2.355 30.625 18.859 1 81.06 152 GLY A C 1
ATOM 1184 O O . GLY A 1 152 ? -1.354 30.109 19.359 1 81.06 152 GLY A O 1
ATOM 1185 N N . PHE A 1 153 ? -2.988 30 18.172 1 87.12 153 PHE A N 1
ATOM 1186 C CA . PHE A 1 153 ? -2.576 28.766 17.516 1 87.12 153 PHE A CA 1
ATOM 1187 C C . PHE A 1 153 ? -2.82 28.844 16.016 1 87.12 153 PHE A C 1
ATOM 1189 O O . PHE A 1 153 ? -3.564 29.703 15.547 1 87.12 153 PHE A O 1
ATOM 1196 N N . LYS A 1 154 ? -2.008 28.125 15.242 1 93.25 154 LYS A N 1
ATOM 1197 C CA . LYS A 1 154 ? -2.207 27.969 13.805 1 93.25 154 LYS A CA 1
ATOM 1198 C C . LYS A 1 154 ? -2.719 26.578 13.469 1 93.25 154 LYS A C 1
ATOM 1200 O O . LYS A 1 154 ? -2.297 25.594 14.078 1 93.25 154 LYS A O 1
ATOM 1205 N N . LEU A 1 155 ? -3.668 26.578 12.617 1 96.56 155 LEU A N 1
ATOM 1206 C CA . LEU A 1 155 ? -4.203 25.344 12.055 1 96.56 155 LEU A CA 1
ATOM 1207 C C . LEU A 1 155 ? -3.828 25.203 10.586 1 96.56 155 LEU A C 1
ATOM 1209 O O . LEU A 1 155 ? -4.129 26.078 9.781 1 96.56 155 LEU A O 1
ATOM 1213 N N . GLN A 1 156 ? -3.076 24.141 10.242 1 97.69 156 GLN A N 1
ATOM 1214 C CA . GLN A 1 156 ? -2.715 23.859 8.859 1 97.69 156 GLN A CA 1
ATOM 1215 C C . GLN A 1 156 ? -3.107 22.422 8.477 1 97.69 156 GLN A C 1
ATOM 1217 O O . GLN A 1 156 ? -3.262 21.562 9.352 1 97.69 156 GLN A O 1
ATOM 1222 N N . SER A 1 157 ? -3.314 22.219 7.191 1 98.5 157 SER A N 1
ATOM 1223 C CA . SER A 1 157 ? -3.795 20.891 6.793 1 98.5 157 SER A CA 1
ATOM 1224 C C . SER A 1 157 ? -3.289 20.516 5.402 1 98.5 157 SER A C 1
ATOM 1226 O O . SER A 1 157 ? -2.904 21.391 4.621 1 98.5 157 SER A O 1
ATOM 1228 N N . ILE A 1 158 ? -3.23 19.25 5.164 1 98.5 158 ILE A N 1
ATOM 1229 C CA . ILE A 1 158 ? -3.092 18.688 3.828 1 98.5 158 ILE A CA 1
ATOM 1230 C C . ILE A 1 158 ? -4.094 17.547 3.648 1 98.5 158 ILE A C 1
ATOM 1232 O O . ILE A 1 158 ? -4.656 17.047 4.625 1 98.5 158 ILE A O 1
ATOM 1236 N N . ASN A 1 159 ? -4.402 17.219 2.463 1 98.12 159 ASN A N 1
ATOM 1237 C CA . ASN A 1 159 ? -5.152 16 2.189 1 98.12 159 ASN A CA 1
ATOM 1238 C C . ASN A 1 159 ? -4.523 15.203 1.05 1 98.12 159 ASN A C 1
ATOM 1240 O O . ASN A 1 159 ? -3.723 15.734 0.281 1 98.12 159 ASN A O 1
ATOM 1244 N N . GLN A 1 160 ? -4.688 13.969 1.096 1 98.5 160 GLN A N 1
ATOM 1245 C CA . GLN A 1 160 ? -4.191 13.023 0.101 1 98.5 160 GLN A CA 1
ATOM 1246 C C . GLN A 1 160 ? -5.316 12.141 -0.425 1 98.5 160 GLN A C 1
ATOM 1248 O O . GLN A 1 160 ? -6.172 11.695 0.342 1 98.5 160 GLN A O 1
ATOM 1253 N N . SER A 1 161 ? -5.32 11.992 -1.718 1 98.56 161 SER A N 1
ATOM 1254 C CA . SER A 1 161 ? -6.305 11.141 -2.375 1 98.56 161 SER A CA 1
ATOM 1255 C C . SER A 1 161 ? -5.648 9.93 -3.023 1 98.56 161 SER A C 1
ATOM 1257 O O . SER A 1 161 ? -4.562 10.031 -3.596 1 98.56 161 SER A O 1
ATOM 1259 N N . THR A 1 162 ? -6.262 8.766 -2.873 1 98.75 162 THR A N 1
ATOM 1260 C CA . THR A 1 162 ? -5.859 7.531 -3.543 1 98.75 162 THR A CA 1
ATOM 1261 C C . THR A 1 162 ? -7.051 6.879 -4.234 1 98.75 162 THR A C 1
ATOM 1263 O O . THR A 1 162 ? -8.117 6.715 -3.629 1 98.75 162 THR A O 1
ATOM 1266 N N . THR A 1 163 ? -6.918 6.57 -5.512 1 98.88 163 THR A N 1
ATOM 1267 C CA . THR A 1 163 ? -7.945 5.828 -6.23 1 98.88 163 THR A CA 1
ATOM 1268 C C . THR A 1 163 ? -7.777 4.328 -6.027 1 98.88 163 THR A C 1
ATOM 1270 O O . THR A 1 163 ? -6.684 3.791 -6.215 1 98.88 163 THR A O 1
ATOM 1273 N N . VAL A 1 164 ? -8.812 3.654 -5.633 1 98.88 164 VAL A N 1
ATOM 1274 C CA . VAL A 1 164 ? -8.82 2.215 -5.398 1 98.88 164 VAL A CA 1
ATOM 1275 C C . VAL A 1 164 ? -9.703 1.526 -6.438 1 98.88 164 VAL A C 1
ATOM 1277 O O . VAL A 1 164 ? -10.891 1.819 -6.543 1 98.88 164 VAL A O 1
ATOM 1280 N N . HIS A 1 165 ? -9.125 0.644 -7.195 1 98.88 165 HIS A N 1
ATOM 1281 C CA . HIS A 1 165 ? -9.844 -0.097 -8.219 1 98.88 165 HIS A CA 1
ATOM 1282 C C . HIS A 1 165 ? -10.188 -1.505 -7.75 1 98.88 165 HIS A C 1
ATOM 1284 O O . HIS A 1 165 ? -9.297 -2.303 -7.461 1 98.88 165 HIS A O 1
ATOM 1290 N N . PHE A 1 166 ? -11.477 -1.784 -7.762 1 98.81 166 PHE A N 1
ATOM 1291 C CA . PHE A 1 166 ? -11.938 -3.109 -7.363 1 98.81 166 PHE A CA 1
ATOM 1292 C C . PHE A 1 166 ? -11.977 -4.055 -8.562 1 98.81 166 PHE A C 1
ATOM 1294 O O . PHE A 1 166 ? -12.242 -3.627 -9.688 1 98.81 166 PHE A O 1
ATOM 1301 N N . TYR A 1 167 ? -11.648 -5.32 -8.297 1 98.56 167 TYR A N 1
ATOM 1302 C CA . TYR A 1 167 ? -12 -6.336 -9.281 1 98.56 167 TYR A CA 1
ATOM 1303 C C . TYR A 1 167 ? -13.508 -6.379 -9.508 1 98.56 167 TYR A C 1
ATOM 1305 O O . TYR A 1 167 ? -14.281 -5.891 -8.688 1 98.56 167 TYR A O 1
ATOM 1313 N N . ASP A 1 168 ? -13.852 -6.906 -10.727 1 98.25 168 ASP A N 1
ATOM 1314 C CA . ASP A 1 168 ? -15.258 -7.254 -10.906 1 98.25 168 ASP A CA 1
ATOM 1315 C C . ASP A 1 168 ? -15.633 -8.477 -10.07 1 98.25 168 ASP A C 1
ATOM 1317 O O . ASP A 1 168 ? -15.883 -9.555 -10.625 1 98.25 168 ASP A O 1
ATOM 1321 N N . ASN A 1 169 ? -15.664 -8.234 -8.758 1 97.75 169 ASN A N 1
ATOM 1322 C CA . ASN A 1 169 ? -15.922 -9.312 -7.809 1 97.75 169 ASN A CA 1
ATOM 1323 C C . ASN A 1 169 ? -17.344 -9.859 -7.949 1 97.75 169 ASN A C 1
ATOM 1325 O O . ASN A 1 169 ? -18.297 -9.094 -8.062 1 97.75 169 ASN A O 1
ATOM 1329 N N . ASP A 1 170 ? -17.438 -11.133 -7.953 1 96 170 ASP A N 1
ATOM 1330 C CA . ASP A 1 170 ? -18.781 -11.719 -7.988 1 96 170 ASP A CA 1
ATOM 1331 C C . ASP A 1 170 ? -19.422 -11.688 -6.609 1 96 170 ASP A C 1
ATOM 1333 O O . ASP A 1 170 ? -18.75 -11.453 -5.605 1 96 170 ASP A O 1
ATOM 1337 N N . ILE A 1 171 ? -20.672 -11.914 -6.555 1 96.31 171 ILE A N 1
ATOM 1338 C CA . ILE A 1 171 ? -21.469 -11.766 -5.344 1 96.31 171 ILE A CA 1
ATOM 1339 C C . ILE A 1 171 ? -21.016 -12.773 -4.293 1 96.31 171 ILE A C 1
ATOM 1341 O O . ILE A 1 171 ? -21.031 -12.484 -3.094 1 96.31 171 ILE A O 1
ATOM 1345 N N . GLU A 1 172 ? -20.578 -13.922 -4.645 1 94.31 172 GLU A N 1
ATOM 1346 C CA . GLU A 1 172 ? -20.141 -14.953 -3.711 1 94.31 172 GLU A CA 1
ATOM 1347 C C . GLU A 1 172 ? -18.859 -14.523 -2.979 1 94.31 172 GLU A C 1
ATOM 1349 O O . GLU A 1 172 ? -18.734 -14.75 -1.774 1 94.31 172 GLU A O 1
ATOM 1354 N N . THR A 1 173 ? -17.984 -13.969 -3.721 1 95.25 173 THR A N 1
ATOM 1355 C CA . THR A 1 173 ? -16.75 -13.445 -3.127 1 95.25 173 THR A CA 1
ATOM 1356 C C . THR A 1 173 ? -17.062 -12.336 -2.125 1 95.25 173 THR A C 1
ATOM 1358 O O . THR A 1 173 ? -16.516 -12.32 -1.022 1 95.25 173 THR A O 1
ATOM 1361 N N . ILE A 1 174 ? -17.953 -11.438 -2.504 1 97.31 174 ILE A N 1
ATOM 1362 C CA . ILE A 1 174 ? -18.328 -10.32 -1.647 1 97.31 174 ILE A CA 1
ATOM 1363 C C . ILE A 1 174 ? -19.016 -10.844 -0.387 1 97.31 174 ILE A C 1
ATOM 1365 O O . ILE A 1 174 ? -18.719 -10.398 0.722 1 97.31 174 ILE A O 1
ATOM 1369 N N . LYS A 1 175 ? -19.891 -11.797 -0.574 1 96.69 175 LYS A N 1
ATOM 1370 C CA . LYS A 1 175 ? -20.578 -12.398 0.566 1 96.69 175 LYS A CA 1
ATOM 1371 C C . LYS A 1 175 ? -19.594 -13.031 1.534 1 96.69 175 LYS A C 1
ATOM 1373 O O . LYS A 1 175 ? -19.75 -12.93 2.752 1 96.69 175 LYS A O 1
ATOM 1378 N N . ALA A 1 176 ? -18.594 -13.703 0.994 1 95.31 176 ALA A N 1
ATOM 1379 C CA . ALA A 1 176 ? -17.578 -14.336 1.831 1 95.31 176 ALA A CA 1
ATOM 1380 C C . ALA A 1 176 ? -16.859 -13.297 2.682 1 95.31 176 ALA A C 1
ATOM 1382 O O . ALA A 1 176 ? -16.594 -13.523 3.863 1 95.31 176 ALA A O 1
ATOM 1383 N N . TYR A 1 177 ? -16.531 -12.195 2.111 1 96.88 177 TYR A N 1
ATOM 1384 C CA . TYR A 1 177 ? -15.859 -11.125 2.842 1 96.88 177 TYR A CA 1
ATOM 1385 C C . TYR A 1 177 ? -16.75 -10.57 3.943 1 96.88 177 TYR A C 1
ATOM 1387 O O . TYR A 1 177 ? -16.312 -10.391 5.082 1 96.88 177 TYR A O 1
ATOM 1395 N N . VAL A 1 178 ? -18 -10.289 3.586 1 97.25 178 VAL A N 1
ATOM 1396 C CA . VAL A 1 178 ? -18.938 -9.703 4.535 1 97.25 178 VAL A CA 1
ATOM 1397 C C . VAL A 1 178 ? -19.141 -10.656 5.711 1 97.25 178 VAL A C 1
ATOM 1399 O O . VAL A 1 178 ? -19.188 -10.227 6.867 1 97.25 178 VAL A O 1
ATOM 1402 N N . GLU A 1 179 ? -19.172 -11.883 5.422 1 95.38 179 GLU A N 1
ATOM 1403 C CA . GLU A 1 179 ? -19.359 -12.891 6.465 1 95.38 179 GLU A CA 1
ATOM 1404 C C . GLU A 1 179 ? -18.141 -12.961 7.387 1 95.38 179 GLU A C 1
ATOM 1406 O O . GLU A 1 179 ? -18.281 -13.234 8.578 1 95.38 179 GLU A O 1
ATOM 1411 N N . HIS A 1 180 ? -17 -12.773 6.852 1 93.25 180 HIS A N 1
ATOM 1412 C CA . HIS A 1 180 ? -15.789 -12.742 7.652 1 93.25 180 HIS A CA 1
ATOM 1413 C C . HIS A 1 180 ? -15.867 -11.68 8.742 1 93.25 180 HIS A C 1
ATOM 1415 O O . HIS A 1 180 ? -15.273 -11.836 9.812 1 93.25 180 HIS A O 1
ATOM 1421 N N . GLY A 1 181 ? -16.5 -10.539 8.43 1 94 181 GLY A N 1
ATOM 1422 C CA . GLY A 1 181 ? -16.719 -9.508 9.43 1 94 181 GLY A CA 1
ATOM 1423 C C . GLY A 1 181 ? -15.734 -8.352 9.32 1 94 181 GLY A C 1
ATOM 1424 O O . GLY A 1 181 ? -15.938 -7.301 9.93 1 94 181 GLY A O 1
ATOM 1425 N N . GLU A 1 182 ? -14.727 -8.523 8.594 1 94.12 182 GLU A N 1
ATOM 1426 C CA . GLU A 1 182 ? -13.766 -7.441 8.414 1 94.12 182 GLU A CA 1
ATOM 1427 C C . GLU A 1 182 ? -14.398 -6.262 7.676 1 94.12 182 GLU A C 1
ATOM 1429 O O . GLU A 1 182 ? -15.203 -6.457 6.762 1 94.12 182 GLU A O 1
ATOM 1434 N N . GLY A 1 183 ? -14.008 -5.004 8.031 1 93.19 183 GLY A N 1
ATOM 1435 C CA . GLY A 1 183 ? -14.383 -3.814 7.281 1 93.19 183 GLY A CA 1
ATOM 1436 C C . GLY A 1 183 ? -15.719 -3.238 7.707 1 93.19 183 GLY A C 1
ATOM 1437 O O . GLY A 1 183 ? -16.109 -2.162 7.25 1 93.19 183 GLY A O 1
ATOM 1438 N N . HIS A 1 184 ? -16.422 -3.947 8.586 1 92.12 184 HIS A N 1
ATOM 1439 C CA . HIS A 1 184 ? -17.734 -3.48 9.023 1 92.12 184 HIS A CA 1
ATOM 1440 C C . HIS A 1 184 ? -17.641 -2.145 9.75 1 92.12 184 HIS A C 1
ATOM 1442 O O . HIS A 1 184 ? -18.562 -1.341 9.719 1 92.12 184 HIS A O 1
ATOM 1448 N N . ASP A 1 185 ? -16.547 -1.866 10.352 1 90.81 185 ASP A N 1
ATOM 1449 C CA . ASP A 1 185 ? -16.344 -0.643 11.125 1 90.81 185 ASP A CA 1
ATOM 1450 C C . ASP A 1 185 ? -15.484 0.356 10.359 1 90.81 185 ASP A C 1
ATOM 1452 O O . ASP A 1 185 ? -14.852 1.223 10.961 1 90.81 185 ASP A O 1
ATOM 1456 N N . ARG A 1 186 ? -15.406 0.186 9.016 1 92.44 186 ARG A N 1
ATOM 1457 C CA . ARG A 1 186 ? -14.602 1.06 8.164 1 92.44 186 ARG A CA 1
ATOM 1458 C C . ARG A 1 186 ? -15.461 1.765 7.129 1 92.44 186 ARG A C 1
ATOM 1460 O O . ARG A 1 186 ? -16.453 1.201 6.648 1 92.44 186 ARG A O 1
ATOM 1467 N N . ALA A 1 187 ? -14.977 2.965 6.801 1 90.69 187 ALA A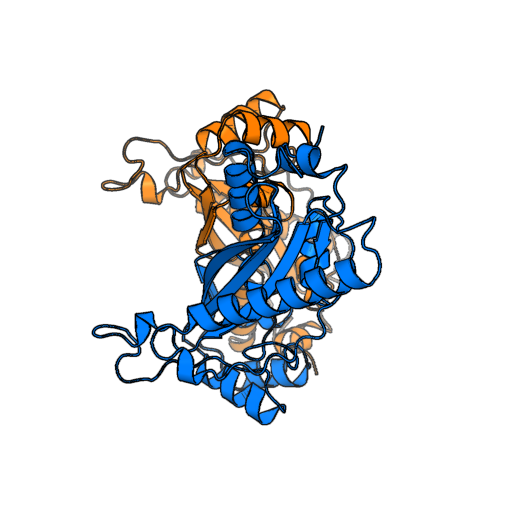 N 1
ATOM 1468 C CA . ALA A 1 187 ? -15.625 3.67 5.699 1 90.69 187 ALA A CA 1
ATOM 1469 C C . ALA A 1 187 ? -15.602 2.838 4.422 1 90.69 187 ALA A C 1
ATOM 1471 O O . ALA A 1 187 ? -14.586 2.207 4.105 1 90.69 187 ALA A O 1
ATOM 1472 N N . GLY A 1 188 ? -16.75 2.734 3.734 1 94 188 GLY A N 1
ATOM 1473 C CA . GLY A 1 188 ? -16.844 1.986 2.492 1 94 188 GLY A CA 1
ATOM 1474 C C . GLY A 1 188 ? -17.016 0.493 2.705 1 94 188 GLY A C 1
ATOM 1475 O O . GLY A 1 188 ? -17.312 -0.244 1.764 1 94 188 GLY A O 1
ATOM 1476 N N . GLY A 1 189 ? -16.766 0.013 3.957 1 96.69 189 GLY A N 1
ATOM 1477 C CA . GLY A 1 189 ? -17.031 -1.375 4.297 1 96.69 189 GLY A CA 1
ATOM 1478 C C . GLY A 1 189 ? -15.883 -2.305 3.977 1 96.69 189 GLY A C 1
ATOM 1479 O O . GLY A 1 189 ? -16.078 -3.504 3.777 1 96.69 189 GLY A O 1
ATOM 1480 N N . PHE A 1 190 ? -14.703 -1.816 3.863 1 97.69 190 PHE A N 1
ATOM 1481 C CA . PHE A 1 190 ? -13.57 -2.674 3.553 1 97.69 190 PHE A CA 1
ATOM 1482 C C . PHE A 1 190 ? -12.305 -2.172 4.246 1 97.69 190 PHE A C 1
ATOM 1484 O O . PHE A 1 190 ? -12.203 -0.993 4.586 1 97.69 190 PHE A O 1
ATOM 1491 N N . ALA A 1 191 ? -11.391 -3.053 4.496 1 96.19 191 ALA A N 1
ATOM 1492 C CA . ALA A 1 191 ? -10.031 -2.764 4.961 1 96.19 191 ALA A CA 1
ATOM 1493 C C . ALA A 1 191 ? -8.992 -3.277 3.969 1 96.19 191 ALA A C 1
ATOM 1495 O O . ALA A 1 191 ? -8.844 -4.488 3.785 1 96.19 191 ALA A O 1
ATOM 1496 N N . ILE A 1 192 ? -8.25 -2.367 3.453 1 96.88 192 ILE A N 1
ATOM 1497 C CA . ILE A 1 192 ? -7.32 -2.74 2.393 1 96.88 192 ILE A CA 1
ATOM 1498 C C . ILE A 1 192 ? -6.203 -3.604 2.971 1 96.88 192 ILE A C 1
ATOM 1500 O O . ILE A 1 192 ? -5.578 -4.387 2.25 1 96.88 192 ILE A O 1
ATOM 1504 N N . GLN A 1 193 ? -5.891 -3.512 4.266 1 93.75 193 GLN A N 1
ATOM 1505 C CA . GLN A 1 193 ? -4.746 -4.152 4.906 1 93.75 193 GLN A CA 1
ATOM 1506 C C . GLN A 1 193 ? -4.984 -5.648 5.09 1 93.75 193 GLN A C 1
ATOM 1508 O O . GLN A 1 193 ? -4.039 -6.41 5.312 1 93.75 193 GLN A O 1
ATOM 1513 N N . GLY A 1 194 ? -6.141 -6.109 5.102 1 93.19 194 GLY A N 1
ATOM 1514 C CA . GLY A 1 194 ? -6.469 -7.504 5.367 1 93.19 194 GLY A CA 1
ATOM 1515 C C . GLY A 1 194 ? -7.105 -8.203 4.18 1 93.19 194 GLY A C 1
ATOM 1516 O O . GLY A 1 194 ? -6.625 -8.078 3.049 1 93.19 194 GLY A O 1
ATOM 1517 N N . LEU A 1 195 ? -8.164 -8.945 4.48 1 95.06 195 LEU A N 1
ATOM 1518 C CA . LEU A 1 195 ? -8.867 -9.719 3.471 1 95.06 195 LEU A CA 1
ATOM 1519 C C . LEU A 1 195 ? -9.484 -8.805 2.418 1 95.06 195 LEU A C 1
ATOM 1521 O O . LEU A 1 195 ? -9.633 -9.195 1.258 1 95.06 195 LEU A O 1
ATOM 1525 N N . GLY A 1 196 ? -9.844 -7.578 2.854 1 96.69 196 GLY A N 1
ATOM 1526 C CA . GLY A 1 196 ? -10.398 -6.617 1.916 1 96.69 196 GLY A CA 1
ATOM 1527 C C . GLY A 1 196 ? -9.477 -6.309 0.756 1 96.69 196 GLY A C 1
ATOM 1528 O O . GLY A 1 196 ? -9.922 -5.895 -0.314 1 96.69 196 GLY A O 1
ATOM 1529 N N . GLY A 1 197 ? -8.203 -6.484 0.989 1 97.5 197 GLY A N 1
ATOM 1530 C CA . GLY A 1 197 ? -7.223 -6.301 -0.071 1 97.5 197 GLY A CA 1
ATOM 1531 C C . GLY A 1 197 ? -7.426 -7.246 -1.241 1 97.5 197 GLY A C 1
ATOM 1532 O O . GLY A 1 197 ? -7.043 -6.93 -2.371 1 97.5 197 GLY A O 1
ATOM 1533 N N . LEU A 1 198 ? -8.031 -8.391 -1.068 1 97.31 198 LEU A N 1
ATOM 1534 C CA . LEU A 1 198 ? -8.242 -9.375 -2.123 1 97.31 198 LEU A CA 1
ATOM 1535 C C . LEU A 1 198 ? -9.336 -8.914 -3.082 1 97.31 198 LEU A C 1
ATOM 1537 O O . LEU A 1 198 ? -9.469 -9.461 -4.18 1 97.31 198 LEU A O 1
ATOM 1541 N N . LEU A 1 199 ? -10.133 -7.949 -2.641 1 98.12 199 LEU A N 1
ATOM 1542 C CA . LEU A 1 199 ? -11.203 -7.418 -3.484 1 98.12 199 LEU A CA 1
ATOM 1543 C C . LEU A 1 199 ? -10.664 -6.355 -4.438 1 98.12 199 LEU A C 1
ATOM 1545 O O . LEU A 1 199 ? -11.344 -5.961 -5.383 1 98.12 199 LEU A O 1
ATOM 1549 N N . ILE A 1 200 ? -9.414 -5.934 -4.18 1 98.62 200 ILE A N 1
ATOM 1550 C CA . ILE A 1 200 ? -8.859 -4.75 -4.828 1 98.62 200 ILE A CA 1
ATOM 1551 C C . ILE A 1 200 ? -7.82 -5.168 -5.867 1 98.62 200 ILE A C 1
ATOM 1553 O O . ILE A 1 200 ? -6.934 -5.973 -5.578 1 98.62 200 ILE A O 1
ATOM 1557 N N . GLU A 1 201 ? -7.93 -4.617 -7.039 1 98.56 201 GLU A N 1
ATOM 1558 C CA . GLU A 1 201 ? -7.023 -4.91 -8.148 1 98.56 201 GLU A CA 1
ATOM 1559 C C . GLU A 1 201 ? -5.758 -4.066 -8.062 1 98.56 201 GLU A C 1
ATOM 1561 O O . GLU A 1 201 ? -4.648 -4.574 -8.242 1 98.56 201 GLU A O 1
ATOM 1566 N N . LYS A 1 202 ? -5.902 -2.84 -7.82 1 98.75 202 LYS A N 1
ATOM 1567 C CA . LYS A 1 202 ? -4.77 -1.92 -7.777 1 98.75 202 LYS A CA 1
ATOM 1568 C C . LYS A 1 202 ? -5.164 -0.594 -7.129 1 98.75 202 LYS A C 1
ATOM 1570 O O . LYS A 1 202 ? -6.352 -0.307 -6.965 1 98.75 202 LYS A O 1
ATOM 1575 N N . ILE A 1 203 ? -4.152 0.165 -6.762 1 98.81 203 ILE A N 1
ATOM 1576 C CA . ILE A 1 203 ? -4.379 1.535 -6.312 1 98.81 203 ILE A CA 1
ATOM 1577 C C . ILE A 1 203 ? -3.51 2.492 -7.125 1 98.81 203 ILE A C 1
ATOM 1579 O O . ILE A 1 203 ? -2.531 2.074 -7.754 1 98.81 203 ILE A O 1
ATOM 1583 N N . GLU A 1 204 ? -3.912 3.678 -7.25 1 98.81 204 GLU A N 1
ATOM 1584 C CA . GLU A 1 204 ? -3.146 4.816 -7.75 1 98.81 204 GLU A CA 1
ATOM 1585 C C . GLU A 1 204 ? -3.027 5.91 -6.688 1 98.81 204 GLU A C 1
ATOM 1587 O O . GLU A 1 204 ? -3.963 6.688 -6.484 1 98.81 204 GLU A O 1
ATOM 1592 N N . GLY A 1 205 ? -1.968 5.957 -6.035 1 98.69 205 GLY A N 1
ATOM 1593 C CA . GLY A 1 205 ? -1.747 6.871 -4.926 1 98.69 205 GLY A CA 1
ATOM 1594 C C . GLY A 1 205 ? -0.948 6.258 -3.793 1 98.69 205 GLY A C 1
ATOM 1595 O O . GLY A 1 205 ? 0.028 5.543 -4.031 1 98.69 205 GLY A O 1
ATOM 1596 N N . ASP A 1 206 ? -1.316 6.617 -2.619 1 98.44 206 ASP A N 1
ATOM 1597 C CA . ASP A 1 206 ? -0.584 6.242 -1.413 1 98.44 206 ASP A CA 1
ATOM 1598 C C . ASP A 1 206 ? -1.338 5.176 -0.623 1 98.44 206 ASP A C 1
ATOM 1600 O O . ASP A 1 206 ? -2.453 5.414 -0.156 1 98.44 206 ASP A O 1
ATOM 1604 N N . TYR A 1 207 ? -0.707 4.027 -0.399 1 98.56 207 TYR A N 1
ATOM 1605 C CA . TYR A 1 207 ? -1.307 2.916 0.333 1 98.56 207 TYR A CA 1
ATOM 1606 C C . TYR A 1 207 ? -1.619 3.316 1.77 1 98.56 207 TYR A C 1
ATOM 1608 O O . TYR A 1 207 ? -2.697 3.012 2.285 1 98.56 207 TYR A O 1
ATOM 1616 N N . ASP A 1 208 ? -0.697 3.969 2.475 1 98.31 208 ASP A N 1
ATOM 1617 C CA . ASP A 1 208 ? -0.9 4.383 3.859 1 98.31 208 ASP A CA 1
ATOM 1618 C C . ASP A 1 208 ? -2.082 5.344 3.977 1 98.31 208 ASP A C 1
ATOM 1620 O O . ASP A 1 208 ? -2.783 5.352 4.992 1 98.31 208 ASP A O 1
ATOM 1624 N N . ASN A 1 209 ? -2.256 6.121 2.92 1 98.44 209 ASN A N 1
ATOM 1625 C CA . ASN A 1 209 ? -3.439 6.969 2.869 1 98.44 209 ASN A CA 1
ATOM 1626 C C . ASN A 1 209 ? -4.723 6.148 2.979 1 98.44 209 ASN A C 1
ATOM 1628 O O . ASN A 1 209 ? -5.641 6.52 3.715 1 98.44 209 ASN A O 1
ATOM 1632 N N . CYS A 1 210 ? -4.785 5.051 2.279 1 98.12 210 CYS A N 1
ATOM 1633 C CA . CYS A 1 210 ? -5.953 4.18 2.303 1 98.12 210 CYS A CA 1
ATOM 1634 C C . CYS A 1 210 ? -6.129 3.541 3.676 1 98.12 210 CYS A C 1
ATOM 1636 O O . CYS A 1 210 ? -7.254 3.285 4.105 1 98.12 210 CYS A O 1
ATOM 1638 N N . VAL A 1 211 ? -4.98 3.291 4.289 1 97.31 211 VAL A N 1
ATOM 1639 C CA . VAL A 1 211 ? -5.02 2.67 5.609 1 97.31 211 VAL A CA 1
ATOM 1640 C C . VAL A 1 211 ? -5.523 3.68 6.641 1 97.31 211 VAL A C 1
ATOM 1642 O O . VAL A 1 211 ? -6.195 3.309 7.605 1 97.31 211 VAL A O 1
ATOM 1645 N N . GLY A 1 212 ? -5.137 4.977 6.43 1 97.06 212 GLY A N 1
ATOM 1646 C CA . GLY A 1 212 ? -5.73 5.953 7.332 1 97.06 212 GLY A CA 1
ATOM 1647 C C . GLY A 1 212 ? -4.82 7.129 7.621 1 97.06 212 GLY A C 1
ATOM 1648 O O . GLY A 1 212 ? -5.18 8.031 8.383 1 97.06 212 GLY A O 1
ATOM 1649 N N . PHE A 1 213 ? -3.66 7.121 7.07 1 98.5 213 PHE A N 1
ATOM 1650 C CA . PHE A 1 213 ? -2.723 8.219 7.297 1 98.5 213 PHE A CA 1
ATOM 1651 C C . PHE A 1 213 ? -1.742 8.336 6.137 1 98.5 213 PHE A C 1
ATOM 1653 O O . PHE A 1 213 ? -0.98 7.41 5.859 1 98.5 213 PHE A O 1
ATOM 1660 N N . PRO A 1 214 ? -1.756 9.453 5.457 1 98.56 214 PRO A N 1
ATOM 1661 C CA . PRO A 1 214 ? -0.816 9.641 4.352 1 98.56 214 PRO A CA 1
ATOM 1662 C C . PRO A 1 214 ? 0.607 9.922 4.824 1 98.56 214 PRO A C 1
ATOM 1664 O O . PRO A 1 214 ? 1.086 11.055 4.707 1 98.56 214 PRO A O 1
ATOM 1667 N N . ASN A 1 215 ? 1.253 8.906 5.184 1 97.56 215 ASN A N 1
ATOM 1668 C CA . ASN A 1 215 ? 2.523 8.938 5.902 1 97.56 215 ASN A CA 1
ATOM 1669 C C . ASN A 1 215 ? 3.588 9.711 5.129 1 97.56 215 ASN A C 1
ATOM 1671 O O . ASN A 1 215 ? 4.203 10.633 5.668 1 97.56 215 ASN A O 1
ATOM 1675 N N . SER A 1 216 ? 3.809 9.391 3.875 1 97.62 216 SER A N 1
ATOM 1676 C CA . SER A 1 216 ? 4.859 10.023 3.082 1 97.62 216 SER A CA 1
ATOM 1677 C C . SER A 1 216 ? 4.555 11.492 2.824 1 97.62 216 SER A C 1
ATOM 1679 O O . SER A 1 216 ? 5.406 12.359 3.037 1 97.62 216 SER A O 1
ATOM 1681 N N . ALA A 1 217 ? 3.326 11.789 2.41 1 98.38 217 ALA A N 1
ATOM 1682 C CA . ALA A 1 217 ? 2.926 13.172 2.148 1 98.38 217 ALA A CA 1
ATOM 1683 C C . ALA A 1 217 ? 3.016 14.016 3.414 1 98.38 217 ALA A C 1
ATOM 1685 O O . ALA A 1 217 ? 3.438 15.18 3.365 1 98.38 217 ALA A O 1
ATOM 1686 N N . PHE A 1 218 ? 2.68 13.523 4.492 1 98.56 218 PHE A N 1
ATOM 1687 C CA . PHE A 1 218 ? 2.674 14.242 5.762 1 98.56 218 PHE A CA 1
ATOM 1688 C C . PHE A 1 218 ? 4.09 14.648 6.156 1 98.56 218 PHE A C 1
ATOM 1690 O O . PHE A 1 218 ? 4.336 15.812 6.484 1 98.56 218 PHE A O 1
ATOM 1697 N N . TRP A 1 219 ? 4.98 13.719 6.148 1 97 219 TRP A N 1
ATOM 1698 C CA . TRP A 1 219 ? 6.32 14.023 6.641 1 97 219 TRP A CA 1
ATOM 1699 C C . TRP A 1 219 ? 7.074 14.906 5.656 1 97 219 TRP A C 1
ATOM 1701 O O . TRP A 1 219 ? 7.934 15.695 6.055 1 97 219 TRP A O 1
ATOM 1711 N N . ARG A 1 220 ? 6.73 14.734 4.375 1 96.44 220 ARG A N 1
ATOM 1712 C CA . ARG A 1 220 ? 7.254 15.711 3.422 1 96.44 220 ARG A CA 1
ATOM 1713 C C . ARG A 1 220 ? 6.773 17.109 3.754 1 96.44 220 ARG A C 1
ATOM 1715 O O . ARG A 1 220 ? 7.559 18.062 3.746 1 96.44 220 ARG A O 1
ATOM 1722 N N . TRP A 1 221 ? 5.52 17.234 4.047 1 97.56 221 TRP A N 1
ATOM 1723 C CA . TRP A 1 221 ? 4.898 18.5 4.41 1 97.56 221 TRP A CA 1
ATOM 1724 C C . TRP A 1 221 ? 5.504 19.047 5.695 1 97.56 221 TRP A C 1
ATOM 1726 O O . TRP A 1 221 ? 5.82 20.234 5.781 1 97.56 221 TRP A O 1
ATOM 1736 N N . MET A 1 222 ? 5.711 18.234 6.672 1 96.81 222 MET A N 1
ATOM 1737 C CA . MET A 1 222 ? 6.316 18.641 7.938 1 96.81 222 MET A CA 1
ATOM 1738 C C . MET A 1 222 ? 7.727 19.188 7.719 1 96.81 222 MET A C 1
ATOM 1740 O O . MET A 1 222 ? 8.125 20.172 8.344 1 96.81 222 MET A O 1
ATOM 1744 N N . ALA A 1 223 ? 8.453 18.5 6.867 1 94.94 223 ALA A N 1
ATOM 1745 C CA . ALA A 1 223 ? 9.805 18.938 6.551 1 94.94 223 ALA A CA 1
ATOM 1746 C C . ALA A 1 223 ? 9.781 20.312 5.891 1 94.94 223 ALA A C 1
ATOM 1748 O O . ALA A 1 223 ? 10.633 21.172 6.172 1 94.94 223 ALA A O 1
ATOM 1749 N N . GLU A 1 224 ? 8.852 20.516 4.98 1 95.44 224 GLU A N 1
ATOM 1750 C CA . GLU A 1 224 ? 8.703 21.797 4.32 1 95.44 224 GLU A CA 1
ATOM 1751 C C . GLU A 1 224 ? 8.375 22.906 5.328 1 95.44 224 GLU A C 1
ATOM 1753 O O . GLU A 1 224 ? 8.922 24 5.25 1 95.44 224 GLU A O 1
ATOM 1758 N N . LEU A 1 225 ? 7.496 22.609 6.227 1 94.56 225 LEU A N 1
ATOM 1759 C CA . LEU A 1 225 ? 7.148 23.562 7.277 1 94.56 225 LEU A CA 1
ATOM 1760 C C . LEU A 1 225 ? 8.367 23.891 8.125 1 94.56 225 LEU A C 1
ATOM 1762 O O . LEU A 1 225 ? 8.562 25.047 8.508 1 94.56 225 LEU A O 1
ATOM 1766 N N . ASP A 1 226 ? 9.102 22.891 8.438 1 92.94 226 ASP A N 1
ATOM 1767 C CA . ASP A 1 226 ? 10.32 23.109 9.219 1 92.94 226 ASP A CA 1
ATOM 1768 C C . ASP A 1 226 ? 11.289 24.016 8.469 1 92.94 226 ASP A C 1
ATOM 1770 O O . ASP A 1 226 ? 11.898 24.906 9.07 1 92.94 226 ASP A O 1
ATOM 1774 N N . GLU A 1 227 ? 11.484 23.781 7.238 1 92.25 227 GLU A N 1
ATOM 1775 C CA . GLU A 1 227 ? 12.367 24.578 6.402 1 92.25 227 GLU A CA 1
ATOM 1776 C C . GLU A 1 227 ? 11.922 26.047 6.375 1 92.25 227 GLU A C 1
ATOM 1778 O O . GLU A 1 227 ? 12.75 26.953 6.289 1 92.25 227 GLU A O 1
ATOM 1783 N N . ASP A 1 228 ? 10.617 26.25 6.496 1 92.75 228 ASP A N 1
ATOM 1784 C CA . ASP A 1 228 ? 10.055 27.594 6.484 1 92.75 228 ASP A CA 1
ATOM 1785 C C . ASP A 1 228 ? 10.148 28.234 7.863 1 92.75 228 ASP A C 1
ATOM 1787 O O . ASP A 1 228 ? 9.75 29.391 8.047 1 92.75 228 ASP A O 1
ATOM 1791 N N . GLY A 1 229 ? 10.625 27.484 8.836 1 90.31 229 GLY A N 1
ATOM 1792 C CA . GLY A 1 229 ? 10.852 28.016 10.172 1 90.31 229 GLY A CA 1
ATOM 1793 C C . GLY A 1 229 ? 9.656 27.875 11.086 1 90.31 229 GLY A C 1
ATOM 1794 O O . GLY A 1 229 ? 9.602 28.5 12.148 1 90.31 229 GLY A O 1
ATOM 1795 N N . THR A 1 230 ? 8.68 27.094 10.68 1 88.25 230 THR A N 1
ATOM 1796 C CA . THR A 1 230 ? 7.43 26.953 11.414 1 88.25 230 THR A CA 1
ATOM 1797 C C . THR A 1 230 ? 7.688 26.438 12.828 1 88.25 230 THR A C 1
ATOM 1799 O O . THR A 1 230 ? 7.031 26.859 13.781 1 88.25 230 THR A O 1
ATOM 1802 N N . PHE A 1 231 ? 8.695 25.547 12.984 1 85.88 231 PHE A N 1
ATOM 1803 C CA . PHE A 1 231 ? 8.867 24.859 14.266 1 85.88 231 PHE A CA 1
ATOM 1804 C C . PHE A 1 231 ? 10.023 25.469 15.047 1 85.88 231 PHE A C 1
ATOM 1806 O O . PHE A 1 231 ? 10.453 24.906 16.062 1 85.88 231 PHE A O 1
ATOM 1813 N N . ASP A 1 232 ? 10.531 26.578 14.586 1 83.38 232 ASP A N 1
ATOM 1814 C CA . ASP A 1 232 ? 11.664 27.219 15.242 1 83.38 232 ASP A CA 1
ATOM 1815 C C . ASP A 1 232 ? 11.25 27.828 16.578 1 83.38 232 ASP A C 1
ATOM 1817 O O . ASP A 1 232 ? 12.055 27.906 17.516 1 83.38 232 ASP A O 1
ATOM 1821 N N . ASP A 1 233 ? 9.992 28.25 16.688 1 75.12 233 ASP A N 1
ATOM 1822 C CA . ASP A 1 233 ? 9.594 29.016 17.875 1 75.12 233 ASP A CA 1
ATOM 1823 C C . ASP A 1 233 ? 8.688 28.188 18.781 1 75.12 233 ASP A C 1
ATOM 1825 O O . ASP A 1 233 ? 8.055 28.719 19.703 1 75.12 233 ASP A O 1
ATOM 1829 N N . ILE A 1 234 ? 8.594 27.016 18.469 1 75.62 234 ILE A N 1
ATOM 1830 C CA . ILE A 1 234 ? 7.707 26.234 19.328 1 75.62 234 ILE A CA 1
ATOM 1831 C C . ILE A 1 234 ? 8.539 25.406 20.312 1 75.62 234 ILE A C 1
ATOM 1833 O O . ILE A 1 234 ? 9.656 25 20 1 75.62 234 ILE A O 1
ATOM 1837 N N . MET B 1 1 ? -15.922 -20.328 7.766 1 45.12 1 MET B N 1
ATOM 1838 C CA . MET B 1 1 ? -16.609 -19.391 6.875 1 45.12 1 MET B CA 1
ATOM 1839 C C . MET B 1 1 ? -15.609 -18.656 5.996 1 45.12 1 MET B C 1
ATOM 1841 O O . MET B 1 1 ? -15.305 -17.484 6.242 1 45.12 1 MET B O 1
ATOM 1845 N N . PRO B 1 2 ? -14.539 -19.172 5.574 1 68.06 2 PRO B N 1
ATOM 1846 C CA . PRO B 1 2 ? -13.25 -18.891 4.938 1 68.06 2 PRO B CA 1
ATOM 1847 C C . PRO B 1 2 ? -13.391 -18.406 3.498 1 68.06 2 PRO B C 1
ATOM 1849 O O . PRO B 1 2 ? -14.492 -18.438 2.941 1 68.06 2 PRO B O 1
ATOM 1852 N N . TRP B 1 3 ? -12.578 -17.688 3.029 1 83.75 3 TRP B N 1
ATOM 1853 C CA . TRP B 1 3 ? -12.422 -17.375 1.613 1 83.75 3 TRP B CA 1
ATOM 1854 C C . TRP B 1 3 ? -12.492 -18.641 0.761 1 83.75 3 TRP B C 1
ATOM 1856 O O . TRP B 1 3 ? -11.82 -19.625 1.055 1 83.75 3 TRP B O 1
ATOM 1866 N N . PRO B 1 4 ? -13.422 -18.719 -0.176 1 84.75 4 PRO B N 1
ATOM 1867 C CA . PRO B 1 4 ? -13.758 -19.953 -0.893 1 84.75 4 PRO B CA 1
ATOM 1868 C C . PRO B 1 4 ? -12.516 -20.75 -1.296 1 84.75 4 PRO B C 1
ATOM 1870 O O . PRO B 1 4 ? -12.453 -21.953 -1.059 1 84.75 4 PRO B O 1
ATOM 1873 N N . ILE B 1 5 ? -11.57 -20.141 -1.815 1 90.81 5 ILE B N 1
ATOM 1874 C CA . ILE B 1 5 ? -10.391 -20.844 -2.301 1 90.81 5 ILE B CA 1
ATOM 1875 C C . ILE B 1 5 ? -9.594 -21.391 -1.118 1 90.81 5 ILE B C 1
ATOM 1877 O O . ILE B 1 5 ? -8.93 -22.422 -1.229 1 90.81 5 ILE B O 1
ATOM 1881 N N . PHE B 1 6 ? -9.633 -20.719 0.042 1 91.25 6 PHE B N 1
ATOM 1882 C CA . PHE B 1 6 ? -8.938 -21.219 1.224 1 91.25 6 PHE B CA 1
ATOM 1883 C C . PHE B 1 6 ? -9.531 -22.547 1.681 1 91.25 6 PHE B C 1
ATOM 1885 O O . PHE B 1 6 ? -8.805 -23.453 2.088 1 91.25 6 PHE B O 1
ATOM 1892 N N . ASP B 1 7 ? -10.844 -22.578 1.581 1 86.62 7 ASP B N 1
ATOM 1893 C CA . ASP B 1 7 ? -11.539 -23.797 1.968 1 86.62 7 ASP B CA 1
ATOM 1894 C C . ASP B 1 7 ? -11.133 -24.969 1.079 1 86.62 7 ASP B C 1
ATOM 1896 O O . ASP B 1 7 ? -11.016 -26.109 1.552 1 86.62 7 ASP B O 1
ATOM 1900 N N . LYS B 1 8 ? -10.977 -24.672 -0.18 1 86.75 8 LYS B N 1
ATOM 1901 C CA . LYS B 1 8 ? -10.562 -25.688 -1.137 1 86.75 8 LYS B CA 1
ATOM 1902 C C . LYS B 1 8 ? -9.164 -26.219 -0.802 1 86.75 8 LYS B C 1
ATOM 1904 O O . LYS B 1 8 ? -8.875 -27.391 -1.021 1 86.75 8 LYS B O 1
ATOM 1909 N N . LEU B 1 9 ? -8.344 -25.359 -0.22 1 91.94 9 LEU B N 1
ATOM 1910 C CA . LEU B 1 9 ? -6.941 -25.703 -0.025 1 91.94 9 LEU B CA 1
ATOM 1911 C C . LEU B 1 9 ? -6.684 -26.156 1.41 1 91.94 9 LEU B C 1
ATOM 1913 O O . LEU B 1 9 ? -5.578 -26.578 1.742 1 91.94 9 LEU B O 1
ATOM 1917 N N . LYS B 1 10 ? -7.656 -26.094 2.258 1 87.88 10 LYS B N 1
ATOM 1918 C CA . LYS B 1 10 ? -7.516 -26.281 3.697 1 87.88 10 LYS B CA 1
ATOM 1919 C C . LYS B 1 10 ? -6.938 -27.656 4.012 1 87.88 10 LYS B C 1
ATOM 1921 O O . LYS B 1 10 ? -6.207 -27.828 4.996 1 87.88 10 LYS B O 1
ATOM 1926 N N . ASN B 1 11 ? -7.23 -28.641 3.207 1 88.19 11 ASN B N 1
ATOM 1927 C CA . ASN B 1 11 ? -6.762 -30 3.482 1 88.19 11 ASN B CA 1
ATOM 1928 C C . ASN B 1 11 ? -5.582 -30.375 2.594 1 88.19 11 ASN B C 1
ATOM 1930 O O . ASN B 1 11 ? -5.227 -31.547 2.49 1 88.19 11 ASN B O 1
ATOM 1934 N N . LYS B 1 12 ? -5.043 -29.422 1.973 1 92.56 12 LYS B N 1
ATOM 1935 C CA . LYS B 1 12 ? -3.893 -29.641 1.104 1 92.56 12 LYS B CA 1
ATOM 1936 C C . LYS B 1 12 ? -2.596 -29.219 1.787 1 92.56 12 LYS B C 1
ATOM 1938 O O . LYS B 1 12 ? -2.596 -28.312 2.625 1 92.56 12 LYS B O 1
ATOM 1943 N N . ARG B 1 13 ? -1.58 -29.953 1.457 1 95.06 13 ARG B N 1
ATOM 1944 C CA . ARG B 1 13 ? -0.251 -29.531 1.881 1 95.06 13 ARG B CA 1
ATOM 1945 C C . ARG B 1 13 ? 0.302 -28.453 0.946 1 95.06 13 ARG B C 1
ATOM 1947 O O . ARG B 1 13 ? 0.812 -28.766 -0.132 1 95.06 13 ARG B O 1
ATOM 1954 N N . VAL B 1 14 ? 0.185 -27.219 1.376 1 96.69 14 VAL B N 1
ATOM 1955 C CA . VAL B 1 14 ? 0.651 -26.094 0.584 1 96.69 14 VAL B CA 1
ATOM 1956 C C . VAL B 1 14 ? 1.975 -25.578 1.146 1 96.69 14 VAL B C 1
ATOM 1958 O O . VAL B 1 14 ? 2.074 -25.266 2.338 1 96.69 14 VAL B O 1
ATOM 1961 N N . VAL B 1 15 ? 2.945 -25.484 0.234 1 98 15 VAL B N 1
ATOM 1962 C CA . VAL B 1 15 ? 4.293 -25.094 0.636 1 98 15 VAL B CA 1
ATOM 1963 C C . VAL B 1 15 ? 4.645 -23.75 0.011 1 98 15 VAL B C 1
ATOM 1965 O O . VAL B 1 15 ? 4.426 -23.531 -1.185 1 98 15 VAL B O 1
ATOM 1968 N N . LEU B 1 16 ? 5.078 -22.828 0.823 1 98.69 16 LEU B N 1
ATOM 1969 C CA . LEU B 1 16 ? 5.703 -21.609 0.337 1 98.69 16 LEU B CA 1
ATOM 1970 C C . LEU B 1 16 ? 7.219 -21.766 0.253 1 98.69 16 LEU B C 1
ATOM 1972 O O . LEU B 1 16 ? 7.898 -21.828 1.279 1 98.69 16 LEU B O 1
ATOM 1976 N N . ALA B 1 17 ? 7.723 -21.844 -0.962 1 98.44 17 ALA B N 1
ATOM 1977 C CA . ALA B 1 17 ? 9.148 -22 -1.226 1 98.44 17 ALA B CA 1
ATOM 1978 C C . ALA B 1 17 ? 9.875 -20.672 -1.139 1 98.44 17 ALA B C 1
ATOM 1980 O O . ALA B 1 17 ? 10.43 -20.188 -2.131 1 98.44 17 ALA B O 1
ATOM 1981 N N . SER B 1 18 ? 9.914 -20.078 0.018 1 97.56 18 SER B N 1
ATOM 1982 C CA . SER B 1 18 ? 10.492 -18.766 0.243 1 97.56 18 SER B CA 1
ATOM 1983 C C . SER B 1 18 ? 10.984 -18.609 1.679 1 97.56 18 SER B C 1
ATOM 1985 O O . SER B 1 18 ? 10.336 -19.078 2.615 1 97.56 18 SER B O 1
ATOM 1987 N N . SER B 1 19 ? 12.148 -18.031 1.839 1 94.44 19 SER B N 1
ATOM 1988 C CA . SER B 1 19 ? 12.648 -17.688 3.166 1 94.44 19 SER B CA 1
ATOM 1989 C C . SER B 1 19 ? 12.234 -16.281 3.57 1 94.44 19 SER B C 1
ATOM 1991 O O . SER B 1 19 ? 12.586 -15.805 4.652 1 94.44 19 SER B O 1
ATOM 1993 N N . SER B 1 20 ? 11.523 -15.578 2.703 1 94.12 20 SER B N 1
ATOM 1994 C CA . SER B 1 20 ? 11.141 -14.188 2.949 1 94.12 20 SER B CA 1
ATOM 1995 C C . SER B 1 20 ? 10.094 -14.094 4.055 1 94.12 20 SER B C 1
ATOM 1997 O O . SER B 1 20 ? 8.969 -14.562 3.896 1 94.12 20 SER B O 1
ATOM 1999 N N . PRO B 1 21 ? 10.406 -13.43 5.129 1 95.62 21 PRO B N 1
ATOM 2000 C CA . PRO B 1 21 ? 9.398 -13.227 6.168 1 95.62 21 PRO B CA 1
ATOM 2001 C C . PRO B 1 21 ? 8.203 -12.414 5.676 1 95.62 21 PRO B C 1
ATOM 2003 O O . PRO B 1 21 ? 7.07 -12.648 6.109 1 95.62 21 PRO B O 1
ATOM 2006 N N . ARG B 1 22 ? 8.43 -11.484 4.789 1 95.75 22 ARG B N 1
ATOM 2007 C CA . ARG B 1 22 ? 7.363 -10.625 4.273 1 95.75 22 ARG B CA 1
ATOM 2008 C C . ARG B 1 22 ? 6.336 -11.445 3.496 1 95.75 22 ARG B C 1
ATOM 2010 O O . ARG B 1 22 ? 5.129 -11.203 3.609 1 95.75 22 ARG B O 1
ATOM 2017 N N . ARG B 1 23 ? 6.797 -12.344 2.688 1 97.69 23 ARG B N 1
ATOM 2018 C CA . ARG B 1 23 ? 5.879 -13.195 1.932 1 97.69 23 ARG B CA 1
ATOM 2019 C C . ARG B 1 23 ? 5.027 -14.047 2.865 1 97.69 23 ARG B C 1
ATOM 2021 O O . ARG B 1 23 ? 3.816 -14.164 2.674 1 97.69 23 ARG B O 1
ATOM 2028 N N . LYS B 1 24 ? 5.668 -14.594 3.854 1 97.75 24 LYS B N 1
ATOM 2029 C CA . LYS B 1 24 ? 4.949 -15.344 4.879 1 97.75 24 LYS B CA 1
ATOM 2030 C C . LYS B 1 24 ? 3.896 -14.477 5.562 1 97.75 24 LYS B C 1
ATOM 2032 O O . LYS B 1 24 ? 2.74 -14.883 5.699 1 97.75 24 LYS B O 1
ATOM 2037 N N . ASP B 1 25 ? 4.273 -13.281 5.984 1 97.06 25 ASP B N 1
ATOM 2038 C CA . ASP B 1 25 ? 3.393 -12.367 6.707 1 97.06 25 ASP B CA 1
ATOM 2039 C C . ASP B 1 25 ? 2.168 -12.008 5.867 1 97.06 25 ASP B C 1
ATOM 2041 O O . ASP B 1 25 ? 1.05 -11.953 6.383 1 97.06 25 ASP B O 1
ATOM 2045 N N . ILE B 1 26 ? 2.387 -11.742 4.617 1 97.12 26 ILE B N 1
ATOM 2046 C CA . ILE B 1 26 ? 1.305 -11.359 3.717 1 97.12 26 ILE B CA 1
ATOM 2047 C C . ILE B 1 26 ? 0.259 -12.477 3.666 1 97.12 26 ILE B C 1
ATOM 2049 O O . ILE B 1 26 ? -0.941 -12.211 3.777 1 97.12 26 ILE B O 1
ATOM 2053 N N . LEU B 1 27 ? 0.695 -13.727 3.521 1 97 27 LEU B N 1
ATOM 2054 C CA . LEU B 1 27 ? -0.223 -14.859 3.436 1 97 27 LEU B CA 1
ATOM 2055 C C . LEU B 1 27 ? -0.904 -15.109 4.777 1 97 27 LEU B C 1
ATOM 2057 O O . LEU B 1 27 ? -2.115 -15.328 4.832 1 97 27 LEU B O 1
ATOM 2061 N N . GLU B 1 28 ? -0.122 -14.969 5.828 1 95.88 28 GLU B N 1
ATOM 2062 C CA . GLU B 1 28 ? -0.678 -15.203 7.156 1 95.88 28 GLU B CA 1
ATOM 2063 C C . GLU B 1 28 ? -1.688 -14.125 7.535 1 95.88 28 GLU B C 1
ATOM 2065 O O . GLU B 1 28 ? -2.664 -14.398 8.234 1 95.88 28 GLU B O 1
ATOM 2070 N N . ASN B 1 29 ? -1.452 -12.953 7.117 1 94.38 29 ASN B N 1
ATOM 2071 C CA . ASN B 1 29 ? -2.312 -11.812 7.426 1 94.38 29 ASN B CA 1
ATOM 2072 C C . ASN B 1 29 ? -3.738 -12.039 6.926 1 94.38 29 ASN B C 1
ATOM 2074 O O . ASN B 1 29 ? -4.691 -11.516 7.508 1 94.38 29 ASN B O 1
ATOM 2078 N N . ILE B 1 30 ? -3.879 -12.805 5.91 1 94.31 30 ILE B N 1
ATOM 2079 C CA . ILE B 1 30 ? -5.219 -13.039 5.387 1 94.31 30 ILE B CA 1
ATOM 2080 C C . ILE B 1 30 ? -5.719 -14.406 5.84 1 94.31 30 ILE B C 1
ATOM 2082 O O . ILE B 1 30 ? -6.711 -14.914 5.312 1 94.31 30 ILE B O 1
ATOM 2086 N N . GLY B 1 31 ? -4.957 -15.07 6.691 1 92.19 31 GLY B N 1
ATOM 2087 C CA . GLY B 1 31 ? -5.426 -16.297 7.328 1 92.19 31 GLY B CA 1
ATOM 2088 C C . GLY B 1 31 ? -4.949 -17.547 6.629 1 92.19 31 GLY B C 1
ATOM 2089 O O . GLY B 1 31 ? -5.516 -18.625 6.824 1 92.19 31 GLY B O 1
ATOM 2090 N N . PHE B 1 32 ? -4.047 -17.375 5.762 1 94.38 32 PHE B N 1
ATOM 2091 C CA . PHE B 1 32 ? -3.484 -18.531 5.078 1 94.38 32 PHE B CA 1
ATOM 2092 C C . PHE B 1 32 ? -2.066 -18.812 5.562 1 94.38 32 PHE B C 1
ATOM 2094 O O . PHE B 1 32 ? -1.174 -17.984 5.398 1 94.38 32 PHE B O 1
ATOM 2101 N N . LYS B 1 33 ? -1.865 -19.969 6.148 1 95 33 LYS B N 1
ATOM 2102 C CA . LYS B 1 33 ? -0.579 -20.312 6.742 1 95 33 LYS B CA 1
ATOM 2103 C C . LYS B 1 33 ? 0.038 -21.531 6.055 1 95 33 LYS B C 1
ATOM 2105 O O . LYS B 1 33 ? -0.129 -22.672 6.512 1 95 33 LYS B O 1
ATOM 2110 N N . PRO B 1 34 ? 0.829 -21.312 5.055 1 96.88 34 PRO B N 1
ATOM 2111 C CA . PRO B 1 34 ? 1.472 -22.438 4.375 1 96.88 34 PRO B CA 1
ATOM 2112 C C . PRO B 1 34 ? 2.691 -22.969 5.129 1 96.88 34 PRO B C 1
ATOM 2114 O O . PRO B 1 34 ? 3.197 -22.297 6.035 1 96.88 34 PRO B O 1
ATOM 2117 N N . GLU B 1 35 ? 3.047 -24.156 4.84 1 97.44 35 GLU B N 1
ATOM 2118 C CA . GLU B 1 35 ? 4.34 -24.672 5.277 1 97.44 35 GLU B CA 1
ATOM 2119 C C . GLU B 1 35 ? 5.488 -23.938 4.594 1 97.44 35 GLU B C 1
ATOM 2121 O O . GLU B 1 35 ? 5.43 -23.656 3.395 1 97.44 35 G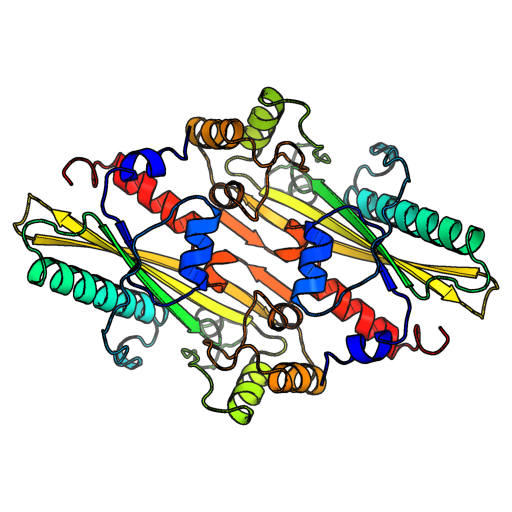LU B O 1
ATOM 2126 N N . ILE B 1 36 ? 6.527 -23.562 5.355 1 98.31 36 ILE B N 1
ATOM 2127 C CA . ILE B 1 36 ? 7.648 -22.812 4.801 1 98.31 36 ILE B CA 1
ATOM 2128 C C . ILE B 1 36 ? 8.812 -23.75 4.504 1 98.31 36 ILE B C 1
ATOM 2130 O O . ILE B 1 36 ? 9.328 -24.406 5.406 1 98.31 36 ILE B O 1
ATOM 2134 N N . VAL B 1 37 ? 9.188 -23.844 3.314 1 97.88 37 VAL B N 1
ATOM 2135 C CA . VAL B 1 37 ? 10.359 -24.594 2.885 1 97.88 37 VAL B CA 1
ATOM 2136 C C . VAL B 1 37 ? 11.188 -23.75 1.914 1 97.88 37 VAL B C 1
ATOM 2138 O O . VAL B 1 37 ? 10.914 -23.734 0.711 1 97.88 37 VAL B O 1
ATOM 2141 N N . PRO B 1 38 ? 12.18 -23.125 2.334 1 97.81 38 PRO B N 1
ATOM 2142 C CA . PRO B 1 38 ? 12.961 -22.234 1.464 1 97.81 38 PRO B CA 1
ATOM 2143 C C . PRO B 1 38 ? 13.641 -23 0.323 1 97.81 38 PRO B C 1
ATOM 2145 O O . PRO B 1 38 ? 14.102 -24.125 0.511 1 97.81 38 PRO B O 1
ATOM 2148 N N . SER B 1 39 ? 13.695 -22.344 -0.76 1 97.31 39 SER B N 1
ATOM 2149 C CA . SER B 1 39 ? 14.422 -22.891 -1.901 1 97.31 39 SER B CA 1
ATOM 2150 C C . SER B 1 39 ? 15.93 -22.781 -1.707 1 97.31 39 SER B C 1
ATOM 2152 O O . SER B 1 39 ? 16.406 -21.812 -1.104 1 97.31 39 SER B O 1
ATOM 2154 N N . THR B 1 40 ? 16.688 -23.703 -2.297 1 95.75 40 THR B N 1
ATOM 2155 C CA . THR B 1 40 ? 18.141 -23.656 -2.275 1 95.75 40 THR B CA 1
ATOM 2156 C C . THR B 1 40 ? 18.688 -23.328 -3.66 1 95.75 40 THR B C 1
ATOM 2158 O O . THR B 1 40 ? 19.906 -23.391 -3.885 1 95.75 40 THR B O 1
ATOM 2161 N N . PHE B 1 41 ? 17.766 -23.109 -4.57 1 93.81 41 PHE B N 1
ATOM 2162 C CA . PHE B 1 41 ? 18.188 -22.734 -5.914 1 93.81 41 PHE B CA 1
ATOM 2163 C C . PHE B 1 41 ? 19.078 -21.484 -5.875 1 93.81 41 PHE B C 1
ATOM 2165 O O . PHE B 1 41 ? 18.703 -20.484 -5.262 1 93.81 41 PHE B O 1
ATOM 2172 N N . ASP B 1 42 ? 20.234 -21.594 -6.586 1 87.38 42 ASP B N 1
ATOM 2173 C CA . ASP B 1 42 ? 21.141 -20.453 -6.668 1 87.38 42 ASP B CA 1
ATOM 2174 C C . ASP B 1 42 ? 20.656 -19.438 -7.703 1 87.38 42 ASP B C 1
ATOM 2176 O O . ASP B 1 42 ? 20.469 -19.766 -8.875 1 87.38 42 ASP B O 1
ATOM 2180 N N . GLU B 1 43 ? 20 -18.328 -7.387 1 84.25 43 GLU B N 1
ATOM 2181 C CA . GLU B 1 43 ? 19.469 -17.281 -8.258 1 84.25 43 GLU B CA 1
ATOM 2182 C C . GLU B 1 43 ? 20.562 -16.734 -9.172 1 84.25 43 GLU B C 1
ATOM 2184 O O . GLU B 1 43 ? 20.844 -15.531 -9.156 1 84.25 43 GLU B O 1
ATOM 2189 N N . ASP B 1 44 ? 21.016 -17.609 -10.242 1 86.19 44 ASP B N 1
ATOM 2190 C CA . ASP B 1 44 ? 22.156 -17.234 -11.07 1 86.19 44 ASP B CA 1
ATOM 2191 C C . ASP B 1 44 ? 21.781 -17.234 -12.547 1 86.19 44 ASP B C 1
ATOM 2193 O O . ASP B 1 44 ? 22.656 -17.328 -13.414 1 86.19 44 ASP B O 1
ATOM 2197 N N . LEU B 1 45 ? 20.531 -17.172 -12.797 1 91.56 45 LEU B N 1
ATOM 2198 C CA . LEU B 1 45 ? 20.156 -17.062 -14.203 1 91.56 45 LEU B CA 1
ATOM 2199 C C . LEU B 1 45 ? 20.781 -15.836 -14.844 1 91.56 45 LEU B C 1
ATOM 2201 O O . LEU B 1 45 ? 20.812 -14.758 -14.242 1 91.56 45 LEU B O 1
ATOM 2205 N N . PRO B 1 46 ? 21.359 -15.992 -16.016 1 90.94 46 PRO B N 1
ATOM 2206 C CA .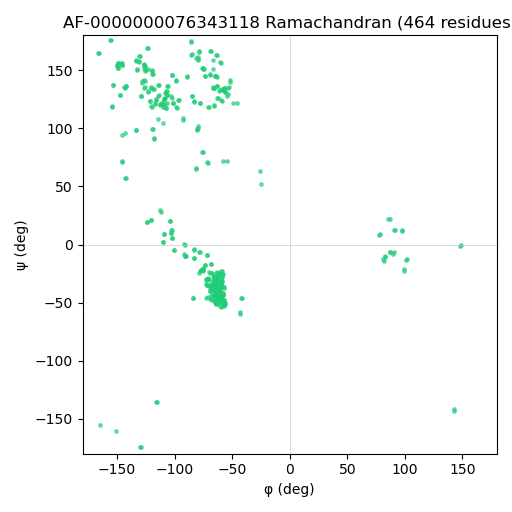 PRO B 1 46 ? 21.969 -14.828 -16.672 1 90.94 46 PRO B CA 1
ATOM 2207 C C . PRO B 1 46 ? 20.938 -13.773 -17.078 1 90.94 46 PRO B C 1
ATOM 2209 O O . PRO B 1 46 ? 20.078 -14.031 -17.922 1 90.94 46 PRO B O 1
ATOM 2212 N N . LYS B 1 47 ? 21.031 -12.664 -16.594 1 88.12 47 LYS B N 1
ATOM 2213 C CA . LYS B 1 47 ? 20.078 -11.586 -16.828 1 88.12 47 LYS B CA 1
ATOM 2214 C C . LYS B 1 47 ? 20.094 -11.148 -18.281 1 88.12 47 LYS B C 1
ATOM 2216 O O . LYS B 1 47 ? 19.078 -10.656 -18.797 1 88.12 47 LYS B O 1
ATOM 2221 N N . SER B 1 48 ? 21.203 -11.297 -18.906 1 90.12 48 SER B N 1
ATOM 2222 C CA . SER B 1 48 ? 21.344 -10.898 -20.297 1 90.12 48 SER B CA 1
ATOM 2223 C C . SER B 1 48 ? 20.359 -11.633 -21.188 1 90.12 48 SER B C 1
ATOM 2225 O O . SER B 1 48 ? 20 -11.148 -22.266 1 90.12 48 SER B O 1
ATOM 2227 N N . MET B 1 49 ? 19.922 -12.75 -20.719 1 91.94 49 MET B N 1
ATOM 2228 C CA . MET B 1 49 ? 18.969 -13.562 -21.484 1 91.94 49 MET B CA 1
ATOM 2229 C C . MET B 1 49 ? 17.594 -12.914 -21.5 1 91.94 49 MET B C 1
ATOM 2231 O O . MET B 1 49 ? 16.734 -13.305 -22.281 1 91.94 49 MET B O 1
ATOM 2235 N N . PHE B 1 50 ? 17.453 -11.859 -20.688 1 94.81 50 PHE B N 1
ATOM 2236 C CA . PHE B 1 50 ? 16.109 -11.305 -20.531 1 94.81 50 PHE B CA 1
ATOM 2237 C C . PHE B 1 50 ? 16.078 -9.852 -20.969 1 94.81 50 PHE B C 1
ATOM 2239 O O . PHE B 1 50 ? 15.156 -9.109 -20.625 1 94.81 50 PHE B O 1
ATOM 2246 N N . GLU B 1 51 ? 17.016 -9.477 -21.75 1 91.88 51 GLU B N 1
ATOM 2247 C CA . GLU B 1 51 ? 17.047 -8.102 -22.25 1 91.88 51 GLU B CA 1
ATOM 2248 C C . GLU B 1 51 ? 15.797 -7.789 -23.078 1 91.88 51 GLU B C 1
ATOM 2250 O O . GLU B 1 51 ? 15.375 -8.586 -23.906 1 91.88 51 GLU B O 1
ATOM 2255 N N . GLY B 1 52 ? 15.164 -6.684 -22.828 1 92.62 52 GLY B N 1
ATOM 2256 C CA . GLY B 1 52 ? 13.953 -6.281 -23.516 1 92.62 52 GLY B CA 1
ATOM 2257 C C . GLY B 1 52 ? 12.695 -6.91 -22.938 1 92.62 52 GLY B C 1
ATOM 2258 O O . GLY B 1 52 ? 11.586 -6.574 -23.344 1 92.62 52 GLY B O 1
ATOM 2259 N N . ARG B 1 53 ? 12.867 -7.859 -22.062 1 96.31 53 ARG B N 1
ATOM 2260 C CA . ARG B 1 53 ? 11.781 -8.523 -21.328 1 96.31 53 ARG B CA 1
ATOM 2261 C C . ARG B 1 53 ? 12.203 -8.844 -19.906 1 96.31 53 ARG B C 1
ATOM 2263 O O . ARG B 1 53 ? 12.102 -9.992 -19.469 1 96.31 53 ARG B O 1
ATOM 2270 N N . LEU B 1 54 ? 12.586 -7.82 -19.234 1 97.56 54 LEU B N 1
ATOM 2271 C CA . LEU B 1 54 ? 13.211 -7.992 -17.922 1 97.56 54 LEU B CA 1
ATOM 2272 C C . LEU B 1 54 ? 12.234 -8.625 -16.938 1 97.56 54 LEU B C 1
ATOM 2274 O O . LEU B 1 54 ? 12.648 -9.305 -15.992 1 97.56 54 LEU B O 1
ATOM 2278 N N . ALA B 1 55 ? 10.953 -8.461 -17.188 1 97.5 55 ALA B N 1
ATOM 2279 C CA . ALA B 1 55 ? 9.922 -9 -16.312 1 97.5 55 ALA B CA 1
ATOM 2280 C C . ALA B 1 55 ? 9.898 -10.531 -16.359 1 97.5 55 ALA B C 1
ATOM 2282 O O . ALA B 1 55 ? 9.312 -11.172 -15.5 1 97.5 55 ALA B O 1
ATOM 2283 N N . ASP B 1 56 ? 10.508 -11.125 -17.359 1 97.94 56 ASP B N 1
ATOM 2284 C CA . ASP B 1 56 ? 10.547 -12.578 -17.5 1 97.94 56 ASP B CA 1
ATOM 2285 C C . ASP B 1 56 ? 11.57 -13.188 -16.547 1 97.94 56 ASP B C 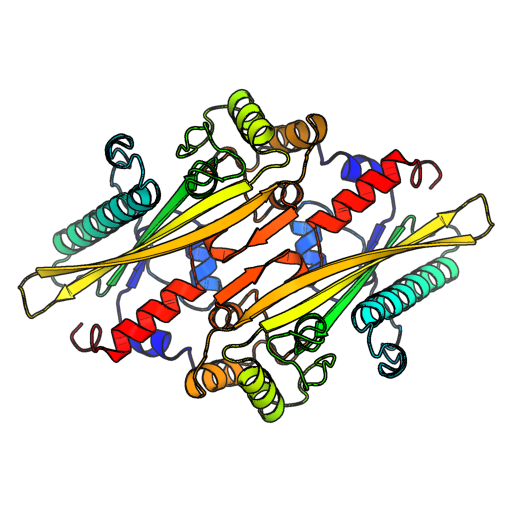1
ATOM 2287 O O . ASP B 1 56 ? 11.516 -14.383 -16.25 1 97.94 56 ASP B O 1
ATOM 2291 N N . TYR B 1 57 ? 12.508 -12.367 -16.125 1 97.62 57 TYR B N 1
ATOM 2292 C CA . TYR B 1 57 ? 13.578 -12.867 -15.266 1 97.62 57 TYR B CA 1
ATOM 2293 C C . TYR B 1 57 ? 13.008 -13.422 -13.961 1 97.62 57 TYR B C 1
ATOM 2295 O O . TYR B 1 57 ? 13.297 -14.562 -13.594 1 97.62 57 TYR B O 1
ATOM 2303 N N . PRO B 1 58 ? 12.188 -12.633 -13.234 1 97.69 58 PRO B N 1
ATOM 2304 C CA . PRO B 1 58 ? 11.641 -13.188 -11.992 1 97.69 58 PRO B CA 1
ATOM 2305 C C . PRO B 1 58 ? 10.711 -14.375 -12.242 1 97.69 58 PRO B C 1
ATOM 2307 O O . PRO B 1 58 ? 10.555 -15.234 -11.367 1 97.69 58 PRO B O 1
ATOM 2310 N N . VAL B 1 59 ? 10.07 -14.461 -13.359 1 98.19 59 VAL B N 1
ATOM 2311 C CA . VAL B 1 59 ? 9.242 -15.609 -13.695 1 98.19 59 VAL B CA 1
ATOM 2312 C C . VAL B 1 59 ? 10.109 -16.875 -13.758 1 98.19 59 VAL B C 1
ATOM 2314 O O . VAL B 1 59 ? 9.789 -17.891 -13.141 1 98.19 59 VAL B O 1
ATOM 2317 N N . ALA B 1 60 ? 11.219 -16.719 -14.523 1 98 60 ALA B N 1
ATOM 2318 C CA . ALA B 1 60 ? 12.141 -17.844 -14.656 1 98 60 ALA B CA 1
ATOM 2319 C C . ALA B 1 60 ? 12.727 -18.234 -13.305 1 98 60 ALA B C 1
ATOM 2321 O O . ALA B 1 60 ? 12.805 -19.422 -12.977 1 98 60 ALA B O 1
ATOM 2322 N N . THR B 1 61 ? 13.109 -17.281 -12.547 1 97.69 61 THR B N 1
ATOM 2323 C CA . THR B 1 61 ? 13.727 -17.516 -11.25 1 97.69 61 THR B CA 1
ATOM 2324 C C . THR B 1 61 ? 12.734 -18.188 -10.297 1 97.69 61 THR B C 1
ATOM 2326 O O . THR B 1 61 ? 13.07 -19.172 -9.633 1 97.69 61 THR B O 1
ATOM 2329 N N . ALA B 1 62 ? 11.57 -17.656 -10.195 1 98.25 62 ALA B N 1
ATOM 2330 C CA . ALA B 1 62 ? 10.539 -18.25 -9.344 1 98.25 62 ALA B CA 1
ATOM 2331 C C . ALA B 1 62 ? 10.242 -19.688 -9.766 1 98.25 62 ALA B C 1
ATOM 2333 O O . ALA B 1 62 ? 10.016 -20.562 -8.914 1 98.25 62 ALA B O 1
ATOM 2334 N N . GLY B 1 63 ? 10.18 -19.891 -11.07 1 98.19 63 GLY B N 1
ATOM 2335 C CA . GLY B 1 63 ? 9.961 -21.234 -11.578 1 98.19 63 GLY B CA 1
ATOM 2336 C C . GLY B 1 63 ? 11.008 -22.234 -11.102 1 98.19 63 GLY B C 1
ATOM 2337 O O . GLY B 1 63 ? 10.68 -23.328 -10.648 1 98.19 63 GLY B O 1
ATOM 2338 N N . GLU B 1 64 ? 12.281 -21.844 -11.219 1 97.88 64 GLU B N 1
ATOM 2339 C CA . GLU B 1 64 ? 13.383 -22.703 -10.773 1 97.88 64 GLU B CA 1
ATOM 2340 C C . GLU B 1 64 ? 13.289 -22.984 -9.273 1 97.88 64 GLU B C 1
ATOM 2342 O O . GLU B 1 64 ? 13.508 -24.109 -8.836 1 97.88 64 GLU B O 1
ATOM 2347 N N . LYS B 1 65 ? 12.922 -21.969 -8.516 1 98.31 65 LYS B N 1
ATOM 2348 C CA . LYS B 1 65 ? 12.773 -22.141 -7.07 1 98.31 65 LYS B CA 1
ATOM 2349 C C . LYS B 1 65 ? 11.672 -23.141 -6.738 1 98.31 65 LYS B C 1
ATOM 2351 O O . LYS B 1 65 ? 11.859 -24.016 -5.898 1 98.31 65 LYS B O 1
ATOM 2356 N N . ALA B 1 66 ? 10.539 -23 -7.359 1 97.94 66 ALA B N 1
ATOM 2357 C CA . ALA B 1 66 ? 9.398 -23.875 -7.113 1 97.94 66 ALA B CA 1
ATOM 2358 C C . ALA B 1 66 ? 9.734 -25.312 -7.477 1 97.94 66 ALA B C 1
ATOM 2360 O O . ALA B 1 66 ? 9.445 -26.234 -6.707 1 97.94 66 ALA B O 1
ATOM 2361 N N . MET B 1 67 ? 10.336 -25.469 -8.602 1 96.19 67 MET B N 1
ATOM 2362 C CA . MET B 1 67 ? 10.68 -26.797 -9.086 1 96.19 67 MET B CA 1
ATOM 2363 C C . MET B 1 67 ? 11.695 -27.469 -8.164 1 96.19 67 MET B C 1
ATOM 2365 O O . MET B 1 67 ? 11.57 -28.656 -7.848 1 96.19 67 MET B O 1
ATOM 2369 N N . GLU B 1 68 ? 12.688 -26.703 -7.781 1 97 68 GLU B N 1
ATOM 2370 C CA . GLU B 1 68 ? 13.703 -27.25 -6.879 1 97 68 GLU B CA 1
ATOM 2371 C C . GLU B 1 68 ? 13.07 -27.781 -5.598 1 97 68 GLU B C 1
ATOM 2373 O O . GLU B 1 68 ? 13.359 -28.906 -5.18 1 97 68 GLU B O 1
ATOM 2378 N N . VAL B 1 69 ? 12.25 -27 -4.93 1 97.06 69 VAL B N 1
ATOM 2379 C CA . VAL B 1 69 ? 11.625 -27.391 -3.672 1 97.06 69 VAL B CA 1
ATOM 2380 C C . VAL B 1 69 ? 10.703 -28.578 -3.906 1 97.06 69 VAL B C 1
ATOM 2382 O O . VAL B 1 69 ? 10.695 -29.531 -3.125 1 97.06 69 VAL B O 1
ATOM 2385 N N . TYR B 1 70 ? 9.883 -28.547 -4.988 1 95.12 70 TYR B N 1
ATOM 2386 C CA . TYR B 1 70 ? 8.961 -29.625 -5.301 1 95.12 70 TYR B CA 1
ATOM 2387 C C . TYR B 1 70 ? 9.711 -30.953 -5.449 1 95.12 70 TYR B C 1
ATOM 2389 O O . TYR B 1 70 ? 9.336 -31.953 -4.836 1 95.12 70 TYR B O 1
ATOM 2397 N N . GLU B 1 71 ? 10.766 -30.938 -6.238 1 93.81 71 GLU B N 1
ATOM 2398 C CA . GLU B 1 71 ? 11.555 -32.125 -6.484 1 93.81 71 GLU B CA 1
ATOM 2399 C C . GLU B 1 71 ? 12.203 -32.656 -5.195 1 93.81 71 GLU B C 1
ATOM 2401 O O . GLU B 1 71 ? 12.242 -33.844 -4.949 1 93.81 71 GLU B O 1
ATOM 2406 N N . ARG B 1 72 ? 12.719 -31.734 -4.453 1 94.75 72 ARG B N 1
ATOM 2407 C CA . ARG B 1 72 ? 13.344 -32.094 -3.189 1 94.75 72 ARG B CA 1
ATOM 2408 C C . ARG B 1 72 ? 12.336 -32.75 -2.254 1 94.75 72 ARG B C 1
ATOM 2410 O O . ARG B 1 72 ? 12.641 -33.781 -1.618 1 94.75 72 ARG B O 1
ATOM 2417 N N . LEU B 1 73 ? 11.164 -32.25 -2.178 1 93.69 73 LEU B N 1
ATOM 2418 C CA . LEU B 1 73 ? 10.133 -32.812 -1.303 1 93.69 73 LEU B CA 1
ATOM 2419 C C . LEU B 1 73 ? 9.711 -34.188 -1.771 1 93.69 73 LEU B C 1
ATOM 2421 O O . LEU B 1 73 ? 9.438 -35.062 -0.95 1 93.69 73 LEU B O 1
ATOM 2425 N N . ILE B 1 74 ? 9.609 -34.406 -3.059 1 90.25 74 ILE B N 1
ATOM 2426 C CA . ILE B 1 74 ? 9.266 -35.719 -3.609 1 90.25 74 ILE B CA 1
ATOM 2427 C C . ILE B 1 74 ? 10.344 -36.719 -3.236 1 90.25 74 ILE B C 1
ATOM 2429 O O . ILE B 1 74 ? 10.039 -37.844 -2.846 1 90.25 74 ILE B O 1
ATOM 2433 N N . LYS B 1 75 ? 11.539 -36.281 -3.373 1 91.12 75 LYS B N 1
ATOM 2434 C CA . LYS B 1 75 ? 12.664 -37.156 -3.07 1 91.12 75 LYS B CA 1
ATOM 2435 C C . LYS B 1 75 ? 12.695 -37.531 -1.588 1 91.12 75 LYS B C 1
ATOM 2437 O O . LYS B 1 75 ? 13.062 -38.625 -1.223 1 91.12 75 LYS B O 1
ATOM 2442 N N . GLU B 1 76 ? 12.383 -36.531 -0.746 1 90.38 76 GLU B N 1
ATOM 2443 C CA . GLU B 1 76 ? 12.406 -36.75 0.699 1 90.38 76 GLU B CA 1
ATOM 2444 C C . GLU B 1 76 ? 11.297 -37.688 1.141 1 90.38 76 GLU B C 1
ATOM 2446 O O . GLU B 1 76 ? 11.5 -38.531 2.027 1 90.38 76 GLU B O 1
ATOM 2451 N N . ASN B 1 77 ? 10.133 -37.469 0.622 1 83.81 77 ASN B N 1
ATOM 2452 C CA . ASN B 1 77 ? 9 -38.312 0.97 1 83.81 77 ASN B CA 1
ATOM 2453 C C . ASN B 1 77 ? 8.055 -38.5 -0.212 1 83.81 77 ASN B C 1
ATOM 2455 O O . ASN B 1 77 ? 7.094 -37.75 -0.369 1 83.81 77 ASN B O 1
ATOM 2459 N N . GLU B 1 78 ? 8.273 -39.5 -0.847 1 76.44 78 GLU B N 1
ATOM 2460 C CA . GLU B 1 78 ? 7.508 -39.781 -2.061 1 76.44 78 GLU B CA 1
ATOM 2461 C C . GLU B 1 78 ? 6.035 -40.031 -1.741 1 76.44 78 GLU B C 1
ATOM 2463 O O . GLU B 1 78 ? 5.16 -39.75 -2.566 1 76.44 78 GLU B O 1
ATOM 2468 N N . ALA B 1 79 ? 5.855 -40.562 -0.62 1 77 79 ALA B N 1
ATOM 2469 C CA . ALA B 1 79 ? 4.504 -40.969 -0.235 1 77 79 ALA B CA 1
ATOM 2470 C C . ALA B 1 79 ? 3.691 -39.75 0.225 1 77 79 ALA B C 1
ATOM 2472 O O . ALA B 1 79 ? 2.471 -39.844 0.374 1 77 79 ALA B O 1
ATOM 2473 N N . ASP B 1 80 ? 4.398 -38.594 0.319 1 76 80 ASP B N 1
ATOM 2474 C CA . ASP B 1 80 ? 3.693 -37.406 0.8 1 76 80 ASP B CA 1
ATOM 2475 C C . ASP B 1 80 ? 4.211 -36.125 0.117 1 76 80 ASP B C 1
ATOM 2477 O O . ASP B 1 80 ? 4.809 -35.281 0.766 1 76 80 ASP B O 1
ATOM 2481 N N . PRO B 1 81 ? 3.818 -36.125 -1.139 1 80.75 81 PRO B N 1
ATOM 2482 C CA . PRO B 1 81 ? 4.273 -34.938 -1.852 1 80.75 81 PRO B CA 1
ATOM 2483 C C . PRO B 1 81 ? 3.463 -33.688 -1.491 1 80.75 81 PRO B C 1
ATOM 2485 O O . PRO B 1 81 ? 2.357 -33.812 -0.957 1 80.75 81 PRO B O 1
ATOM 2488 N N . ALA B 1 82 ? 4.07 -32.562 -1.567 1 91.81 82 ALA B N 1
ATOM 2489 C CA . ALA B 1 82 ? 3.295 -31.328 -1.463 1 91.81 82 ALA B CA 1
ATOM 2490 C C . ALA B 1 82 ? 2.197 -31.281 -2.52 1 91.81 82 ALA B C 1
ATOM 2492 O O . ALA B 1 82 ? 2.408 -31.703 -3.664 1 91.81 82 ALA B O 1
ATOM 2493 N N . ASP B 1 83 ? 1.038 -30.906 -2.113 1 94.25 83 ASP B N 1
ATOM 2494 C CA . ASP B 1 83 ? -0.049 -30.75 -3.076 1 94.25 83 ASP B CA 1
ATOM 2495 C C . ASP B 1 83 ? 0.164 -29.516 -3.953 1 94.25 83 ASP B C 1
ATOM 2497 O O . ASP B 1 83 ? -0.214 -29.516 -5.129 1 94.25 83 ASP B O 1
ATOM 2501 N N . ILE B 1 84 ? 0.723 -28.484 -3.402 1 96.62 84 ILE B N 1
ATOM 2502 C CA . ILE B 1 84 ? 1.021 -27.25 -4.117 1 96.62 84 ILE B CA 1
ATOM 2503 C C . ILE B 1 84 ? 2.287 -26.609 -3.547 1 96.62 84 ILE B C 1
ATOM 2505 O O . ILE B 1 84 ? 2.432 -26.484 -2.328 1 96.62 84 ILE B O 1
ATOM 2509 N N . VAL B 1 85 ? 3.209 -26.281 -4.402 1 97.81 85 VAL B N 1
ATOM 2510 C CA . VAL B 1 85 ? 4.375 -25.484 -4.031 1 97.81 85 VAL B CA 1
ATOM 2511 C C . VAL B 1 85 ? 4.258 -24.094 -4.645 1 97.81 85 VAL B C 1
ATOM 2513 O O . VAL B 1 85 ? 4.047 -23.953 -5.852 1 97.81 85 VAL B O 1
ATOM 2516 N N . ILE B 1 86 ? 4.352 -23.094 -3.803 1 98.69 86 ILE B N 1
ATOM 2517 C CA . ILE B 1 86 ? 4.309 -21.703 -4.215 1 98.69 86 ILE B CA 1
ATOM 2518 C C . ILE B 1 86 ? 5.699 -21.078 -4.09 1 98.69 86 ILE B C 1
ATOM 2520 O O . ILE B 1 86 ? 6.371 -21.25 -3.07 1 98.69 86 ILE B O 1
ATOM 2524 N N . SER B 1 87 ? 6.164 -20.438 -5.066 1 98.75 87 SER B N 1
ATOM 2525 C CA . SER B 1 87 ? 7.395 -19.656 -5.012 1 98.75 87 SER B CA 1
ATOM 2526 C C . SER B 1 87 ? 7.188 -18.25 -5.582 1 98.75 87 SER B C 1
ATOM 2528 O O . SER B 1 87 ? 6.195 -18 -6.266 1 98.75 87 SER B O 1
ATOM 2530 N N . ALA B 1 88 ? 8.086 -17.375 -5.262 1 98.38 88 ALA B N 1
ATOM 2531 C CA . ALA B 1 88 ? 8.023 -16 -5.773 1 98.38 88 ALA B CA 1
ATOM 2532 C C . ALA B 1 88 ? 9.422 -15.406 -5.914 1 98.38 88 ALA B C 1
ATOM 2534 O O . ALA B 1 88 ? 10.367 -15.867 -5.27 1 98.38 88 ALA B O 1
ATOM 2535 N N . ASP B 1 89 ? 9.539 -14.508 -6.777 1 97.56 89 ASP B N 1
ATOM 2536 C CA . ASP B 1 89 ? 10.734 -13.703 -6.984 1 97.56 89 ASP B CA 1
ATOM 2537 C C . ASP B 1 89 ? 10.375 -12.266 -7.355 1 97.56 89 ASP B C 1
ATOM 2539 O O . ASP B 1 89 ? 9.438 -12.031 -8.117 1 97.56 89 ASP B O 1
ATOM 2543 N N . THR B 1 90 ? 11.039 -11.336 -6.746 1 97.25 90 THR B N 1
ATOM 2544 C CA . THR B 1 90 ? 10.766 -9.914 -6.945 1 97.25 90 THR B CA 1
ATOM 2545 C C . THR B 1 90 ? 12.008 -9.195 -7.473 1 97.25 90 THR B C 1
ATOM 2547 O O . THR B 1 90 ? 13.117 -9.414 -6.98 1 97.25 90 THR B O 1
ATOM 2550 N N . VAL B 1 91 ? 11.828 -8.344 -8.477 1 97.38 91 VAL B N 1
ATOM 2551 C CA . VAL B 1 91 ? 12.922 -7.52 -8.977 1 97.38 91 VAL B CA 1
ATOM 2552 C C . VAL B 1 91 ? 12.477 -6.066 -9.078 1 97.38 91 VAL B C 1
ATOM 2554 O O . VAL B 1 91 ? 11.273 -5.781 -9.117 1 97.38 91 VAL B O 1
ATOM 2557 N N . VAL B 1 92 ? 13.43 -5.191 -9.062 1 98.31 92 VAL B N 1
ATOM 2558 C CA . VAL B 1 92 ? 13.227 -3.771 -9.328 1 98.31 92 VAL B CA 1
ATOM 2559 C C . VAL B 1 92 ? 13.883 -3.402 -10.656 1 98.31 92 VAL B C 1
ATOM 2561 O O . VAL B 1 92 ? 15.07 -3.67 -10.867 1 98.31 92 VAL B O 1
ATOM 2564 N N . ILE B 1 93 ? 13.078 -2.887 -11.547 1 98.56 93 ILE B N 1
ATOM 2565 C CA . ILE B 1 93 ? 13.555 -2.49 -12.867 1 98.56 93 ILE B CA 1
ATOM 2566 C C . ILE B 1 93 ? 13.625 -0.968 -12.961 1 98.56 93 ILE B C 1
ATOM 2568 O O . ILE B 1 93 ? 12.633 -0.281 -12.688 1 98.56 93 ILE B O 1
ATOM 2572 N N . PHE B 1 94 ? 14.797 -0.453 -13.391 1 98.25 94 PHE B N 1
ATOM 2573 C CA . PHE B 1 94 ? 14.961 0.993 -13.484 1 98.25 94 PHE B CA 1
ATOM 2574 C C . PHE B 1 94 ? 15.781 1.366 -14.719 1 98.25 94 PHE B C 1
ATOM 2576 O O . PHE B 1 94 ? 16.859 0.813 -14.938 1 98.25 94 PHE B O 1
ATOM 2583 N N . PRO B 1 95 ? 15.406 2.373 -15.492 1 98.12 95 PRO B N 1
ATOM 2584 C CA . PRO B 1 95 ? 14.016 2.838 -15.508 1 98.12 95 PRO B CA 1
ATOM 2585 C C . PRO B 1 95 ? 13.039 1.777 -16.016 1 98.12 95 PRO B C 1
ATOM 2587 O O . PRO B 1 95 ? 13.461 0.763 -16.578 1 98.12 95 PRO B O 1
ATOM 2590 N N . PRO B 1 96 ? 11.695 1.996 -15.719 1 98.12 96 PRO B N 1
ATOM 2591 C CA . PRO B 1 96 ? 10.758 1.039 -16.312 1 98.12 96 PRO B CA 1
ATOM 2592 C C . PRO B 1 96 ? 10.945 0.88 -17.812 1 98.12 96 PRO B C 1
ATOM 2594 O O . PRO B 1 96 ? 11.156 1.868 -18.516 1 98.12 96 PRO B O 1
ATOM 2597 N N . GLU B 1 97 ? 10.836 -0.335 -18.281 1 97.12 97 GLU B N 1
ATOM 2598 C CA . GLU B 1 97 ? 11.094 -0.584 -19.703 1 97.12 97 GLU B CA 1
ATOM 2599 C C . GLU B 1 97 ? 10.148 0.237 -20.578 1 97.12 97 GLU B C 1
ATOM 2601 O O . GLU B 1 97 ? 10.555 0.738 -21.625 1 97.12 97 GLU B O 1
ATOM 2606 N N . LYS B 1 98 ? 8.977 0.406 -20.156 1 95.69 98 LYS B N 1
ATOM 2607 C CA . LYS B 1 98 ? 8.016 1.19 -20.922 1 95.69 98 LYS B CA 1
ATOM 2608 C C . LYS B 1 98 ? 8.484 2.635 -21.094 1 95.69 98 LYS B C 1
ATOM 2610 O O . LYS B 1 98 ? 8.172 3.287 -22.078 1 95.69 98 LYS B O 1
ATOM 2615 N N . ASP B 1 99 ? 9.172 3.145 -20.172 1 96.69 99 ASP B N 1
ATOM 2616 C CA . ASP B 1 99 ? 9.641 4.527 -20.188 1 96.69 99 ASP B CA 1
ATOM 2617 C C . ASP B 1 99 ? 10.844 4.695 -21.094 1 96.69 99 ASP B C 1
ATOM 2619 O O . ASP B 1 99 ? 11.148 5.809 -21.531 1 96.69 99 ASP B O 1
ATOM 2623 N N . THR B 1 100 ? 11.531 3.598 -21.328 1 96.81 100 THR B N 1
ATOM 2624 C CA . THR B 1 100 ? 12.734 3.674 -22.156 1 96.81 100 THR B CA 1
ATOM 2625 C C . THR B 1 100 ? 12.398 3.457 -23.625 1 96.81 100 THR B C 1
ATOM 2627 O O . THR B 1 100 ? 13.25 3.652 -24.5 1 96.81 100 THR B O 1
ATOM 2630 N N . ALA B 1 101 ? 11.172 3.047 -23.891 1 93.75 101 ALA B N 1
ATOM 2631 C CA . ALA B 1 101 ? 10.711 2.875 -25.266 1 93.75 101 ALA B CA 1
ATOM 2632 C C . ALA B 1 101 ? 10.57 4.223 -25.969 1 93.75 101 ALA B C 1
ATOM 2634 O O . ALA B 1 101 ? 10.656 5.273 -25.344 1 93.75 101 ALA B O 1
ATOM 2635 N N . GLU B 1 102 ? 10.43 4.215 -27.297 1 93.81 102 GLU B N 1
ATOM 2636 C CA . GLU B 1 102 ? 10.234 5.441 -28.062 1 93.81 102 GLU B CA 1
ATOM 2637 C C . GLU B 1 102 ? 9.047 6.242 -27.531 1 93.81 102 GLU B C 1
ATOM 2639 O O . GLU B 1 102 ? 7.965 5.695 -27.328 1 93.81 102 GLU B O 1
ATOM 2644 N N . GLY B 1 103 ? 9.297 7.473 -27.266 1 94.25 103 GLY B N 1
ATOM 2645 C CA . GLY B 1 103 ? 8.242 8.336 -26.75 1 94.25 103 GLY B CA 1
ATOM 2646 C C . GLY B 1 103 ? 8.18 8.344 -25.234 1 94.25 103 GLY B C 1
ATOM 2647 O O . GLY B 1 103 ? 7.453 9.156 -24.656 1 94.25 103 GLY B O 1
ATOM 2648 N N . GLY B 1 104 ? 8.938 7.52 -24.547 1 94.31 104 GLY B N 1
ATOM 2649 C CA . GLY B 1 104 ? 8.93 7.445 -23.094 1 94.31 104 GLY B CA 1
ATOM 2650 C C . GLY B 1 104 ? 9.773 8.523 -22.438 1 94.31 104 GLY B C 1
ATOM 2651 O O . GLY B 1 104 ? 10.633 9.133 -23.094 1 94.31 104 GLY B O 1
ATOM 2652 N N . VAL B 1 105 ? 9.516 8.773 -21.172 1 94.88 105 VAL B N 1
ATOM 2653 C CA . VAL B 1 105 ? 10.133 9.867 -20.438 1 94.88 105 VAL B CA 1
ATOM 2654 C C . VAL B 1 105 ? 11.625 9.609 -20.266 1 94.88 105 VAL B C 1
ATOM 2656 O O . VAL B 1 105 ? 12.414 10.547 -20.109 1 94.88 105 VAL B O 1
ATOM 2659 N N . ALA B 1 106 ? 12.008 8.32 -20.312 1 96.69 106 ALA B N 1
ATOM 2660 C CA . ALA B 1 106 ? 13.422 7.965 -20.172 1 96.69 106 ALA B CA 1
ATOM 2661 C C . ALA B 1 106 ? 13.984 7.398 -21.469 1 96.69 106 ALA B C 1
ATOM 2663 O O . ALA B 1 106 ? 14.828 6.5 -21.438 1 96.69 106 ALA B O 1
ATOM 2664 N N . HIS B 1 107 ? 13.391 7.879 -22.547 1 95.62 107 HIS B N 1
ATOM 2665 C CA . HIS B 1 107 ? 13.859 7.418 -23.859 1 95.62 107 HIS B CA 1
ATOM 2666 C C . HIS B 1 107 ? 15.359 7.617 -24 1 95.62 107 HIS B C 1
ATOM 2668 O O . HIS B 1 107 ? 15.891 8.68 -23.656 1 95.62 107 HIS B O 1
ATOM 2674 N N . GLY B 1 108 ? 16.047 6.527 -24.531 1 95 108 GLY B N 1
ATOM 2675 C CA . GLY B 1 108 ? 17.484 6.609 -24.703 1 95 108 GLY B CA 1
ATOM 2676 C C . GLY B 1 108 ? 18.266 5.945 -23.594 1 95 108 GLY B C 1
ATOM 2677 O O . GLY B 1 108 ? 19.438 5.598 -23.75 1 95 108 GLY B O 1
ATOM 2678 N N . GLU B 1 109 ? 17.609 5.777 -22.453 1 96.75 109 GLU B N 1
ATOM 2679 C CA . GLU B 1 109 ? 18.234 5.055 -21.359 1 96.75 109 GLU B CA 1
ATOM 2680 C C . GLU B 1 109 ? 18.016 3.551 -21.484 1 96.75 109 GLU B C 1
ATOM 2682 O O . GLU B 1 109 ? 17.25 3.104 -22.344 1 96.75 109 GLU B O 1
ATOM 2687 N N . HIS B 1 110 ? 18.844 2.879 -20.734 1 95.88 110 HIS B N 1
ATOM 2688 C CA . HIS B 1 110 ? 18.719 1.425 -20.703 1 95.88 110 HIS B CA 1
ATOM 2689 C C . HIS B 1 110 ? 18.156 0.944 -19.359 1 95.88 110 HIS B C 1
ATOM 2691 O O . HIS B 1 110 ? 18.688 1.299 -18.297 1 95.88 110 HIS B O 1
ATOM 2697 N N . SER B 1 111 ? 17.062 0.158 -19.469 1 97.31 111 SER B N 1
ATOM 2698 C CA . SER B 1 111 ? 16.5 -0.419 -18.266 1 97.31 111 SER B CA 1
ATOM 2699 C C . SER B 1 111 ? 17.359 -1.564 -17.734 1 97.31 111 SER B C 1
ATOM 2701 O O . SER B 1 111 ? 17.906 -2.34 -18.516 1 97.31 111 SER B O 1
ATOM 2703 N N . GLU B 1 112 ? 17.406 -1.672 -16.484 1 96.19 112 GLU B N 1
ATOM 2704 C CA . GLU B 1 112 ? 18.141 -2.768 -15.867 1 96.19 112 GLU B CA 1
ATOM 2705 C C . GLU B 1 112 ? 17.469 -3.229 -14.578 1 96.19 112 GLU B C 1
ATOM 2707 O O . GLU B 1 112 ? 16.656 -2.5 -14 1 96.19 112 GLU B O 1
ATOM 2712 N N . ILE B 1 113 ? 17.719 -4.449 -14.188 1 97.12 113 ILE B N 1
ATOM 2713 C CA . ILE B 1 113 ? 17.312 -4.957 -12.883 1 97.12 113 ILE B CA 1
ATOM 2714 C C . ILE B 1 113 ? 18.266 -4.461 -11.805 1 97.12 113 ILE B C 1
ATOM 2716 O O . ILE B 1 113 ? 19.484 -4.66 -11.914 1 97.12 113 ILE B O 1
ATOM 2720 N N . LEU B 1 114 ? 17.688 -3.775 -10.852 1 96.31 114 LEU B N 1
ATOM 2721 C CA . LEU B 1 114 ? 18.516 -3.297 -9.742 1 96.31 114 LEU B CA 1
ATOM 2722 C C . LEU B 1 114 ? 18.703 -4.391 -8.695 1 96.31 114 LEU B C 1
ATOM 2724 O O . LEU B 1 114 ? 17.734 -4.918 -8.156 1 96.31 114 LEU B O 1
ATOM 2728 N N . GLU B 1 115 ? 19.875 -4.695 -8.43 1 90.88 115 GLU B N 1
ATOM 2729 C CA . GLU B 1 115 ? 20.203 -5.691 -7.41 1 90.88 115 GLU B CA 1
ATOM 2730 C C . GLU B 1 115 ? 20.266 -5.059 -6.023 1 90.88 115 GLU B C 1
ATOM 2732 O O . GLU B 1 115 ? 20.062 -3.85 -5.875 1 90.88 115 GLU B O 1
ATOM 2737 N N . LYS B 1 116 ? 20.438 -5.945 -5.043 1 94.25 116 LYS B N 1
ATOM 2738 C CA . LYS B 1 116 ? 20.75 -5.457 -3.703 1 94.25 116 LYS B CA 1
ATOM 2739 C C . LYS B 1 116 ? 22.078 -4.715 -3.682 1 94.25 116 LYS B C 1
ATOM 2741 O O . LYS B 1 116 ? 23.078 -5.215 -4.191 1 94.25 116 LYS B O 1
ATOM 2746 N N . PRO B 1 117 ? 22.016 -3.479 -3.166 1 96.75 117 PRO B N 1
ATOM 2747 C CA . PRO B 1 117 ? 23.297 -2.764 -3.131 1 96.75 117 PRO B CA 1
ATOM 2748 C C . PRO B 1 117 ? 24.328 -3.439 -2.23 1 96.75 117 PRO B C 1
ATOM 2750 O O . PRO B 1 117 ? 23.984 -3.871 -1.124 1 96.75 117 PRO B O 1
ATOM 2753 N N . PRO B 1 118 ? 25.547 -3.531 -2.701 1 95.38 118 PRO B N 1
ATOM 2754 C CA . PRO B 1 118 ? 26.578 -4.223 -1.925 1 95.38 118 PRO B CA 1
ATOM 2755 C C . PRO B 1 118 ? 27.078 -3.391 -0.747 1 95.38 118 PRO B C 1
ATOM 2757 O O . PRO B 1 118 ? 27.734 -3.924 0.152 1 95.38 118 PRO B O 1
ATOM 2760 N N . ASN B 1 119 ? 26.891 -2.072 -0.787 1 96.38 119 ASN B N 1
ATOM 2761 C CA . ASN B 1 119 ? 27.312 -1.168 0.271 1 96.38 119 ASN B CA 1
ATOM 2762 C C . ASN B 1 119 ? 26.5 0.118 0.283 1 96.38 119 ASN B C 1
ATOM 2764 O O . ASN B 1 119 ? 25.641 0.323 -0.583 1 96.38 119 ASN B O 1
ATOM 2768 N N . LYS B 1 120 ? 26.797 0.896 1.268 1 96.75 120 LYS B N 1
ATOM 2769 C CA . LYS B 1 120 ? 26.031 2.131 1.468 1 96.75 120 LYS B CA 1
ATOM 2770 C C . LYS B 1 120 ? 26.219 3.088 0.295 1 96.75 120 LYS B C 1
ATOM 2772 O O . LYS B 1 120 ? 25.297 3.797 -0.091 1 96.75 120 LYS B O 1
ATOM 2777 N N . HIS B 1 121 ? 27.406 3.105 -0.22 1 97.38 121 HIS B N 1
ATOM 2778 C CA . HIS B 1 121 ? 27.703 4 -1.331 1 97.38 121 HIS B CA 1
ATOM 2779 C C . HIS B 1 121 ? 26.844 3.676 -2.549 1 97.38 121 HIS B C 1
ATOM 2781 O O . HIS B 1 121 ? 26.297 4.578 -3.191 1 97.38 121 HIS B O 1
ATOM 2787 N N . GLU B 1 122 ? 26.75 2.424 -2.842 1 97.38 122 GLU B N 1
ATOM 2788 C CA . GLU B 1 122 ? 25.922 1.992 -3.973 1 97.38 122 GLU B CA 1
ATOM 2789 C C . GLU B 1 122 ? 24.438 2.209 -3.695 1 97.38 122 GLU B C 1
ATOM 2791 O O . GLU B 1 122 ? 23.672 2.531 -4.605 1 97.38 122 GLU B O 1
ATOM 2796 N N . GLN B 1 123 ? 24.062 1.968 -2.455 1 97.94 123 GLN B N 1
ATOM 2797 C CA . GLN B 1 123 ? 22.672 2.229 -2.094 1 97.94 123 GLN B CA 1
ATOM 2798 C C . GLN B 1 123 ? 22.312 3.693 -2.32 1 97.94 123 GLN B C 1
ATOM 2800 O O . GLN B 1 123 ? 21.266 3.996 -2.896 1 97.94 123 GLN B O 1
ATOM 2805 N N . LEU B 1 124 ? 23.203 4.578 -1.863 1 98.06 124 LEU B N 1
ATOM 2806 C CA . LEU B 1 124 ? 23 6.012 -2.047 1 98.06 124 LEU B CA 1
ATOM 2807 C C . LEU B 1 124 ? 22.906 6.359 -3.527 1 98.06 124 LEU B C 1
ATOM 2809 O O . LEU B 1 124 ? 22.016 7.117 -3.93 1 98.06 124 LEU B O 1
ATOM 2813 N N . ARG B 1 125 ? 23.766 5.832 -4.27 1 97.44 125 ARG B N 1
ATOM 2814 C CA . ARG B 1 125 ? 23.781 6.098 -5.703 1 97.44 125 ARG B CA 1
ATOM 2815 C C . ARG B 1 125 ? 22.469 5.668 -6.355 1 97.44 125 ARG B C 1
ATOM 2817 O O . ARG B 1 125 ? 21.891 6.422 -7.137 1 97.44 125 ARG B O 1
ATOM 2824 N N . LEU B 1 126 ? 22.016 4.488 -6.051 1 97.56 126 LEU B N 1
ATOM 2825 C CA . LEU B 1 126 ? 20.766 3.963 -6.617 1 97.56 126 LEU B CA 1
ATOM 2826 C C . LEU B 1 126 ? 19.594 4.855 -6.258 1 97.56 126 LEU B C 1
ATOM 2828 O O . LEU B 1 126 ? 18.781 5.207 -7.125 1 97.56 126 LEU B O 1
ATOM 2832 N N . LEU B 1 127 ? 19.5 5.176 -4.992 1 98.31 127 LEU B N 1
ATOM 2833 C CA . LEU B 1 127 ? 18.391 5.977 -4.516 1 98.31 127 LEU B CA 1
ATOM 2834 C C . LEU B 1 127 ? 18.422 7.383 -5.102 1 98.31 127 LEU B C 1
ATOM 2836 O O . LEU B 1 127 ? 17.391 7.973 -5.395 1 98.31 127 LEU B O 1
ATOM 2840 N N . ASP B 1 128 ? 19.625 7.891 -5.262 1 98.12 128 ASP B N 1
ATOM 2841 C CA . ASP B 1 128 ? 19.797 9.195 -5.891 1 98.12 128 ASP B CA 1
ATOM 2842 C C . ASP B 1 128 ? 19.359 9.164 -7.352 1 98.12 128 ASP B C 1
ATOM 2844 O O . ASP B 1 128 ? 18.719 10.094 -7.84 1 98.12 128 ASP B O 1
ATOM 2848 N N . LEU B 1 129 ? 19.703 8.102 -7.965 1 96.44 129 LEU B N 1
ATOM 2849 C CA . LEU B 1 129 ? 19.328 7.906 -9.359 1 96.44 129 LEU B CA 1
ATOM 2850 C C . LEU B 1 129 ? 17.812 7.863 -9.508 1 96.44 129 LEU B C 1
ATOM 2852 O O . LEU B 1 129 ? 17.266 8.32 -10.516 1 96.44 129 LEU B O 1
ATOM 2856 N N . MET B 1 130 ? 17.094 7.395 -8.57 1 97.88 130 MET B N 1
ATOM 2857 C CA . MET B 1 130 ? 15.648 7.199 -8.648 1 97.88 130 MET B CA 1
ATOM 2858 C C . MET B 1 130 ? 14.914 8.438 -8.148 1 97.88 130 MET B C 1
ATOM 2860 O O . MET B 1 130 ? 13.695 8.555 -8.328 1 97.88 130 MET B O 1
ATOM 2864 N N . ALA B 1 131 ? 15.633 9.398 -7.551 1 98.44 131 ALA B N 1
ATOM 2865 C CA . ALA B 1 131 ? 15 10.609 -7.047 1 98.44 131 ALA B CA 1
ATOM 2866 C C . ALA B 1 131 ? 14.281 11.367 -8.164 1 98.44 131 ALA B C 1
ATOM 2868 O O . ALA B 1 131 ? 14.883 11.672 -9.195 1 98.44 131 ALA B O 1
ATOM 2869 N N . GLY B 1 132 ? 12.977 11.602 -7.949 1 98.38 132 GLY B N 1
ATOM 2870 C CA . GLY B 1 132 ? 12.18 12.336 -8.922 1 98.38 132 GLY B CA 1
ATOM 2871 C C . GLY B 1 132 ? 11.773 11.484 -10.117 1 98.38 132 GLY B C 1
ATOM 2872 O O . GLY B 1 132 ? 11.234 12.008 -11.094 1 98.38 132 GLY B O 1
ATOM 2873 N N . ARG B 1 133 ? 12.008 10.242 -10.062 1 98.5 133 ARG B N 1
ATOM 2874 C CA . ARG B 1 133 ? 11.734 9.328 -11.172 1 98.5 133 ARG B CA 1
ATOM 2875 C C . ARG B 1 133 ? 10.922 8.125 -10.703 1 98.5 133 ARG B C 1
ATOM 2877 O O . ARG B 1 133 ? 10.336 8.148 -9.625 1 98.5 133 ARG B O 1
ATOM 2884 N N . ALA B 1 134 ? 10.711 7.168 -11.617 1 98.62 134 ALA B N 1
ATOM 2885 C CA . ALA B 1 134 ? 9.922 5.988 -11.273 1 98.62 134 ALA B CA 1
ATOM 2886 C C . ALA B 1 134 ? 10.703 4.707 -11.555 1 98.62 134 ALA B C 1
ATOM 2888 O O . ALA B 1 134 ? 11.562 4.676 -12.445 1 98.62 134 ALA B O 1
ATOM 2889 N N . CYS B 1 135 ? 10.438 3.729 -1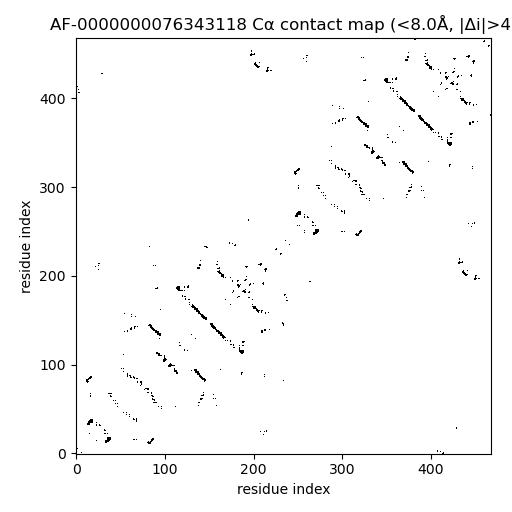0.812 1 98.69 135 CYS B N 1
ATOM 2890 C CA . CYS B 1 135 ? 10.875 2.371 -11.117 1 98.69 135 CYS B CA 1
ATOM 2891 C C . CYS B 1 135 ? 9.695 1.413 -11.164 1 98.69 135 CYS B C 1
ATOM 2893 O O . CYS B 1 135 ? 8.562 1.803 -10.875 1 98.69 135 CYS B O 1
ATOM 2895 N N . GLU B 1 136 ? 9.992 0.23 -11.648 1 98.69 136 GLU B N 1
ATOM 2896 C CA . GLU B 1 136 ? 8.992 -0.824 -11.734 1 98.69 136 GLU B CA 1
ATOM 2897 C C . GLU B 1 136 ? 9.359 -2.016 -10.859 1 98.69 136 GLU B C 1
ATOM 2899 O O . GLU B 1 136 ? 10.453 -2.568 -10.977 1 98.69 136 GLU B O 1
ATOM 2904 N N . VAL B 1 137 ? 8.477 -2.352 -9.914 1 98.75 137 VAL B N 1
ATOM 2905 C CA . VAL B 1 137 ? 8.648 -3.561 -9.117 1 98.75 137 VAL B CA 1
ATOM 2906 C C . VAL B 1 137 ? 7.828 -4.699 -9.719 1 98.75 137 VAL B C 1
ATOM 2908 O O . VAL B 1 137 ? 6.613 -4.57 -9.898 1 98.75 137 VAL B O 1
ATOM 2911 N N . VAL B 1 138 ? 8.492 -5.785 -10.016 1 98.5 138 VAL B N 1
ATOM 2912 C CA . VAL B 1 138 ? 7.828 -6.945 -10.602 1 98.5 138 VAL B CA 1
ATOM 2913 C C . VAL B 1 138 ? 8.016 -8.164 -9.703 1 98.5 138 VAL B C 1
ATOM 2915 O O . VAL B 1 138 ? 9.141 -8.5 -9.328 1 98.5 138 VAL B O 1
ATOM 2918 N N . THR B 1 139 ? 6.934 -8.727 -9.32 1 98.56 139 THR B N 1
ATOM 2919 C CA . THR B 1 139 ? 6.977 -10.008 -8.609 1 98.56 139 THR B CA 1
ATOM 2920 C C . THR B 1 139 ? 6.301 -11.102 -9.43 1 98.56 139 THR B C 1
ATOM 2922 O O . THR B 1 139 ? 5.164 -10.93 -9.883 1 98.56 139 THR B O 1
ATOM 2925 N N . ALA B 1 140 ? 7.027 -12.148 -9.664 1 98.62 140 ALA B N 1
ATOM 2926 C CA . ALA B 1 140 ? 6.461 -13.352 -10.273 1 98.62 140 ALA B CA 1
ATOM 2927 C C . ALA B 1 140 ? 6.137 -14.398 -9.219 1 98.62 140 ALA B C 1
ATOM 2929 O O . ALA B 1 140 ? 6.875 -14.555 -8.234 1 98.62 140 ALA B O 1
ATOM 2930 N N . VAL B 1 141 ? 5.027 -15.07 -9.406 1 98.88 141 VAL B N 1
ATOM 2931 C CA . VAL B 1 141 ? 4.641 -16.188 -8.547 1 98.88 141 VAL B CA 1
ATOM 2932 C C . VAL B 1 141 ? 4.43 -17.438 -9.383 1 98.88 141 VAL B C 1
ATOM 2934 O O . VAL B 1 141 ? 3.791 -17.391 -10.438 1 98.88 141 VAL B O 1
ATOM 2937 N N . CYS B 1 142 ? 4.996 -18.484 -8.953 1 98.69 142 CYS B N 1
ATOM 2938 C CA . CYS B 1 142 ? 4.844 -19.781 -9.617 1 98.69 142 CYS B CA 1
ATOM 2939 C C . CYS B 1 142 ? 4.223 -20.812 -8.672 1 98.69 142 CYS B C 1
ATOM 2941 O O . CYS B 1 142 ? 4.434 -20.75 -7.461 1 98.69 142 CYS B O 1
ATOM 2943 N N . ILE B 1 143 ? 3.453 -21.688 -9.25 1 98.12 143 ILE B N 1
ATOM 2944 C CA . ILE B 1 143 ? 2.961 -22.828 -8.492 1 98.12 143 ILE B CA 1
ATOM 2945 C C . ILE B 1 143 ? 3.32 -24.125 -9.227 1 98.12 143 ILE B C 1
ATOM 2947 O O . ILE B 1 143 ? 3.316 -24.172 -10.461 1 98.12 143 ILE B O 1
ATOM 2951 N N . VAL B 1 144 ? 3.67 -25.062 -8.492 1 96.12 144 VAL B N 1
ATOM 2952 C CA . VAL B 1 144 ? 3.873 -26.422 -8.977 1 96.12 144 VAL B CA 1
ATOM 2953 C C . VAL B 1 144 ? 2.896 -27.359 -8.289 1 96.12 144 VAL B C 1
ATOM 2955 O O . VAL B 1 144 ? 2.709 -27.297 -7.07 1 96.12 144 VAL B O 1
ATOM 2958 N N . TYR B 1 145 ? 2.27 -28.203 -9.031 1 93.38 145 TYR B N 1
ATOM 2959 C CA . TYR B 1 145 ? 1.361 -29.203 -8.477 1 93.38 145 TYR B CA 1
ATOM 2960 C C . TYR B 1 145 ? 1.352 -30.469 -9.336 1 93.38 145 TYR B C 1
ATOM 2962 O O . TYR B 1 145 ? 1.646 -30.406 -10.531 1 93.38 145 TYR B O 1
ATOM 2970 N N . PRO B 1 146 ? 1.067 -31.578 -8.68 1 89.44 146 PRO B N 1
ATOM 2971 C CA . PRO B 1 146 ? 1.05 -32.844 -9.43 1 89.44 146 PRO B CA 1
ATOM 2972 C C . PRO B 1 146 ? -0.121 -32.906 -10.406 1 89.44 146 PRO B C 1
ATOM 2974 O O . PRO B 1 146 ? -1.164 -32.281 -10.18 1 89.44 146 PRO B O 1
ATOM 2977 N N . THR B 1 147 ? 0.07 -33.562 -11.547 1 83.31 147 THR B N 1
ATOM 2978 C CA . THR B 1 147 ? -1.002 -33.844 -12.5 1 83.31 147 THR B CA 1
ATOM 2979 C C . THR B 1 147 ? -1.044 -35.312 -12.859 1 83.31 147 THR B C 1
ATOM 2981 O O . THR B 1 147 ? -0.021 -36 -12.805 1 83.31 147 THR B O 1
ATOM 2984 N N . VAL B 1 148 ? -2.279 -35.906 -12.953 1 70.25 148 VAL B N 1
ATOM 2985 C CA . VAL B 1 148 ? -2.482 -37.312 -13.336 1 70.25 148 VAL B CA 1
ATOM 2986 C C . VAL B 1 148 ? -2.164 -37.5 -14.812 1 70.25 148 VAL B C 1
ATOM 2988 O O . VAL B 1 148 ? -1.747 -38.594 -15.234 1 70.25 148 VAL B O 1
ATOM 2991 N N . GLU B 1 149 ? -2.721 -36.531 -15.516 1 58.16 149 GLU B N 1
ATOM 2992 C CA . GLU B 1 149 ? -2.611 -36.719 -16.969 1 58.16 149 GLU B CA 1
ATOM 2993 C C . GLU B 1 149 ? -1.212 -37.188 -17.359 1 58.16 149 GLU B C 1
ATOM 2995 O O . GLU B 1 149 ? -1.063 -38.062 -18.188 1 58.16 149 GLU B O 1
ATOM 3000 N N . HIS B 1 150 ? -0.234 -36.375 -17 1 51.25 150 HIS B N 1
ATOM 3001 C CA . HIS B 1 150 ? 1.114 -36.875 -17.266 1 51.25 150 HIS B CA 1
ATOM 3002 C C . HIS B 1 150 ? 1.871 -37.125 -15.969 1 51.25 150 HIS B C 1
ATOM 3004 O O . HIS B 1 150 ? 1.765 -36.375 -15.016 1 51.25 150 HIS B O 1
ATOM 3010 N N . PRO B 1 151 ? 2.115 -38.5 -15.57 1 61.5 151 PRO B N 1
ATOM 3011 C CA . PRO B 1 151 ? 2.977 -38.812 -14.43 1 61.5 151 PRO B CA 1
ATOM 3012 C C . PRO B 1 151 ? 4.004 -37.75 -14.125 1 61.5 151 PRO B C 1
ATOM 3014 O O . PRO B 1 151 ? 5 -37.594 -14.844 1 61.5 151 PRO B O 1
ATOM 3017 N N . GLY B 1 152 ? 3.395 -36.375 -13.992 1 80.94 152 GLY B N 1
ATOM 3018 C CA . GLY B 1 152 ? 4.355 -35.312 -13.789 1 80.94 152 GLY B CA 1
ATOM 3019 C C . GLY B 1 152 ? 3.787 -34.156 -13 1 80.94 152 GLY B C 1
ATOM 3020 O O . GLY B 1 152 ? 3.041 -34.344 -12.039 1 80.94 152 GLY B O 1
ATOM 3021 N N . PHE B 1 153 ? 4.32 -33.156 -13.07 1 87.19 153 PHE B N 1
ATOM 3022 C CA . PHE B 1 153 ? 3.908 -31.922 -12.398 1 87.19 153 PHE B CA 1
ATOM 3023 C C . PHE B 1 153 ? 3.686 -30.797 -13.414 1 87.19 153 PHE B C 1
ATOM 3025 O O . PHE B 1 153 ? 4.129 -30.906 -14.562 1 87.19 153 PHE B O 1
ATOM 3032 N N . LYS B 1 154 ? 2.795 -29.875 -13.086 1 93.31 154 LYS B N 1
ATOM 3033 C CA . LYS B 1 154 ? 2.574 -28.672 -13.875 1 93.31 154 LYS B CA 1
ATOM 3034 C C . LYS B 1 154 ? 3.16 -27.453 -13.18 1 93.31 154 LYS B C 1
ATOM 3036 O O . LYS B 1 154 ? 3.096 -27.328 -11.953 1 93.31 154 LYS B O 1
ATOM 3041 N N . LEU B 1 155 ? 3.795 -26.672 -13.961 1 96.62 155 LEU B N 1
ATOM 3042 C CA . LEU B 1 155 ? 4.309 -25.375 -13.523 1 96.62 155 LEU B CA 1
ATOM 3043 C C . LEU B 1 155 ? 3.531 -24.234 -14.172 1 96.62 155 LEU B C 1
ATOM 3045 O O . LEU B 1 155 ? 3.439 -24.156 -15.398 1 96.62 155 LEU B O 1
ATOM 3049 N N . GLN B 1 156 ? 2.881 -23.406 -13.344 1 97.75 156 GLN B N 1
ATOM 3050 C CA . GLN B 1 156 ? 2.168 -22.219 -13.836 1 97.75 156 GLN B CA 1
ATOM 3051 C C . GLN B 1 156 ? 2.629 -20.969 -13.109 1 97.75 156 GLN B C 1
ATOM 3053 O O . GLN B 1 156 ? 3.154 -21.031 -12 1 97.75 156 GLN B O 1
ATOM 3058 N N . SER B 1 157 ? 2.469 -19.828 -13.766 1 98.5 157 SER B N 1
ATOM 3059 C CA . SER B 1 157 ? 2.992 -18.609 -13.156 1 98.5 157 SER B CA 1
ATOM 3060 C C . SER B 1 157 ? 2.152 -17.406 -13.539 1 98.5 157 SER B C 1
ATOM 3062 O O . SER B 1 157 ? 1.429 -17.438 -14.539 1 98.5 157 SER B O 1
ATOM 3064 N N . ILE B 1 158 ? 2.207 -16.406 -12.719 1 98.5 158 ILE B N 1
ATOM 3065 C CA . ILE B 1 158 ? 1.756 -15.055 -13.031 1 98.5 158 ILE B CA 1
ATOM 3066 C C . ILE B 1 158 ? 2.807 -14.047 -12.578 1 98.5 158 ILE B C 1
ATOM 3068 O O . ILE B 1 158 ? 3.701 -14.375 -11.797 1 98.5 158 ILE B O 1
ATOM 3072 N N . ASN B 1 159 ? 2.787 -12.906 -13.133 1 98.12 159 ASN B N 1
ATOM 3073 C CA . ASN B 1 159 ? 3.584 -11.805 -12.602 1 98.12 159 ASN B CA 1
ATOM 3074 C C . ASN B 1 159 ? 2.764 -10.523 -12.484 1 98.12 159 ASN B C 1
ATOM 3076 O O . ASN B 1 159 ? 1.699 -10.406 -13.094 1 98.12 159 ASN B O 1
ATOM 3080 N N . GLN B 1 160 ? 3.1 -9.742 -11.578 1 98.5 160 GLN B N 1
ATOM 3081 C CA . GLN B 1 160 ? 2.465 -8.453 -11.305 1 98.5 160 GLN B CA 1
ATOM 3082 C C . GLN B 1 160 ? 3.494 -7.328 -11.289 1 98.5 160 GLN B C 1
ATOM 3084 O O . GLN B 1 160 ? 4.594 -7.492 -10.766 1 98.5 160 GLN B O 1
ATOM 3089 N N . SER B 1 161 ? 3.131 -6.262 -11.938 1 98.56 161 SER B N 1
ATOM 3090 C CA . SER B 1 161 ? 3.986 -5.082 -11.992 1 98.56 161 SER B CA 1
ATOM 3091 C C . SER B 1 161 ? 3.344 -3.902 -11.266 1 98.56 161 SER B C 1
ATOM 3093 O O . SER B 1 161 ? 2.133 -3.697 -11.352 1 98.56 161 SER B O 1
ATOM 3095 N N . THR B 1 162 ? 4.125 -3.176 -10.492 1 98.81 162 THR B N 1
ATOM 3096 C CA . THR B 1 162 ? 3.719 -1.936 -9.836 1 98.81 162 THR B CA 1
ATOM 3097 C C . THR B 1 162 ? 4.727 -0.824 -10.109 1 98.81 162 THR B C 1
ATOM 3099 O O . THR B 1 162 ? 5.934 -1.02 -9.953 1 98.81 162 THR B O 1
ATOM 3102 N N . THR B 1 163 ? 4.266 0.311 -10.586 1 98.88 163 THR B N 1
ATOM 3103 C CA . THR B 1 163 ? 5.125 1.477 -10.766 1 98.88 163 THR B CA 1
ATOM 3104 C C . THR B 1 163 ? 5.242 2.268 -9.469 1 98.88 163 THR B C 1
ATOM 3106 O O . THR B 1 163 ? 4.234 2.6 -8.844 1 98.88 163 THR B O 1
ATOM 3109 N N . VAL B 1 164 ? 6.43 2.553 -9.047 1 98.88 164 VAL B N 1
ATOM 3110 C CA . VAL B 1 164 ? 6.715 3.307 -7.828 1 98.88 164 VAL B CA 1
ATOM 3111 C C . VAL B 1 164 ? 7.328 4.66 -8.195 1 98.88 164 VAL B C 1
ATOM 3113 O O . VAL B 1 164 ? 8.375 4.719 -8.844 1 98.88 164 VAL B O 1
ATOM 3116 N N . HIS B 1 165 ? 6.684 5.711 -7.797 1 98.88 165 HIS B N 1
ATOM 3117 C CA . HIS B 1 165 ? 7.16 7.062 -8.062 1 98.88 165 HIS B CA 1
ATOM 3118 C C . HIS B 1 165 ? 7.828 7.664 -6.832 1 98.88 165 HIS B C 1
ATOM 3120 O O . HIS B 1 165 ? 7.191 7.832 -5.793 1 98.88 165 HIS B O 1
ATOM 3126 N N . PHE B 1 166 ? 9.086 8.039 -7.023 1 98.81 166 PHE B N 1
ATOM 3127 C CA . PHE B 1 166 ? 9.828 8.664 -5.93 1 98.81 166 PHE B CA 1
ATOM 3128 C C . PHE B 1 166 ? 9.633 10.172 -5.941 1 98.81 166 PHE B C 1
ATOM 3130 O O . PHE B 1 166 ? 9.484 10.781 -7.004 1 98.81 166 PHE B O 1
ATOM 3137 N N . TYR B 1 167 ? 9.594 10.75 -4.727 1 98.56 167 TYR B N 1
ATOM 3138 C CA . TYR B 1 167 ? 9.766 12.195 -4.648 1 98.56 167 TYR B CA 1
ATOM 3139 C C . TYR B 1 167 ? 11.125 12.609 -5.203 1 98.56 167 TYR B C 1
ATOM 3141 O O . TYR B 1 167 ? 12.031 11.789 -5.32 1 98.56 167 TYR B O 1
ATOM 3149 N N . ASP B 1 168 ? 11.164 13.914 -5.625 1 98.25 168 ASP B N 1
ATOM 3150 C CA . ASP B 1 168 ? 12.484 14.469 -5.895 1 98.25 168 ASP B CA 1
ATOM 3151 C C . ASP B 1 168 ? 13.258 14.695 -4.598 1 98.25 168 ASP B C 1
ATOM 3153 O O . ASP B 1 168 ? 13.477 15.836 -4.191 1 98.25 168 ASP B O 1
ATOM 3157 N N . ASN B 1 169 ? 13.648 13.562 -4.016 1 97.75 169 ASN B N 1
ATOM 3158 C CA . ASN B 1 169 ? 14.328 13.578 -2.723 1 97.75 169 ASN B CA 1
ATOM 3159 C C . ASN B 1 169 ? 15.695 14.242 -2.82 1 97.75 169 ASN B C 1
ATOM 3161 O O . ASN B 1 169 ? 16.469 13.961 -3.742 1 97.75 169 ASN B O 1
ATOM 3165 N N . ASP B 1 170 ? 15.977 15.086 -1.895 1 96 170 ASP B N 1
ATOM 3166 C CA . ASP B 1 170 ? 17.312 15.68 -1.875 1 96 170 ASP B CA 1
ATOM 3167 C C . ASP B 1 170 ? 18.328 14.711 -1.284 1 96 170 ASP B C 1
ATOM 3169 O O . ASP B 1 170 ? 17.969 13.711 -0.669 1 96 170 ASP B O 1
ATOM 3173 N N . ILE B 1 171 ? 19.547 14.984 -1.462 1 96.31 171 ILE B N 1
ATOM 3174 C CA . ILE B 1 171 ? 20.641 14.094 -1.103 1 96.31 171 ILE B CA 1
ATOM 3175 C C . ILE B 1 171 ? 20.672 13.891 0.41 1 96.31 171 ILE B C 1
ATOM 3177 O O . ILE B 1 171 ? 21.016 12.805 0.893 1 96.31 171 ILE B O 1
ATOM 3181 N N . GLU B 1 172 ? 20.328 14.836 1.194 1 94.31 172 GLU B N 1
ATOM 3182 C CA . GLU B 1 172 ? 20.328 14.742 2.65 1 94.31 172 GLU B CA 1
ATOM 3183 C C . GLU B 1 172 ? 19.297 13.734 3.141 1 94.31 172 GLU B C 1
ATOM 3185 O O . GLU B 1 172 ? 19.562 12.953 4.059 1 94.31 172 GLU B O 1
ATOM 3190 N N . THR B 1 173 ? 18.156 13.812 2.551 1 95.25 173 THR B N 1
ATOM 3191 C CA . THR B 1 173 ? 17.094 12.859 2.879 1 95.25 173 THR B CA 1
ATOM 3192 C C . THR B 1 173 ? 17.531 11.438 2.543 1 95.25 173 THR B C 1
ATOM 3194 O O . THR B 1 173 ? 17.344 10.516 3.344 1 95.25 173 THR B O 1
ATOM 3197 N N . ILE B 1 174 ? 18.141 11.258 1.38 1 97.31 174 ILE B N 1
ATOM 3198 C CA . ILE B 1 174 ? 18.594 9.945 0.932 1 97.31 174 ILE B CA 1
ATOM 3199 C C . ILE B 1 174 ? 19.688 9.438 1.858 1 97.31 174 ILE B C 1
ATOM 3201 O O . ILE B 1 174 ? 19.672 8.273 2.268 1 97.31 174 ILE B O 1
ATOM 3205 N N . LYS B 1 175 ? 20.594 10.312 2.199 1 96.69 175 LYS B N 1
ATOM 3206 C CA . LYS B 1 175 ? 21.672 9.938 3.115 1 96.69 175 LYS B CA 1
ATOM 3207 C C . LYS B 1 175 ? 21.125 9.484 4.461 1 96.69 175 LYS B C 1
ATOM 3209 O O . LYS B 1 175 ? 21.625 8.523 5.051 1 96.69 175 LYS B O 1
ATOM 3214 N N . ALA B 1 176 ? 20.125 10.188 4.941 1 95.31 176 ALA B N 1
ATOM 3215 C CA . ALA B 1 176 ? 19.5 9.82 6.211 1 95.31 176 ALA B CA 1
ATOM 3216 C C . ALA B 1 176 ? 18.922 8.406 6.148 1 95.31 176 ALA B C 1
ATOM 3218 O O . ALA B 1 176 ? 19.062 7.629 7.098 1 95.31 176 ALA B O 1
ATOM 3219 N N . TYR B 1 177 ? 18.297 8.07 5.082 1 96.88 177 TYR B N 1
ATOM 3220 C CA . TYR B 1 177 ? 17.734 6.734 4.914 1 96.88 177 TYR B CA 1
ATOM 3221 C C . TYR B 1 177 ? 18.828 5.676 4.879 1 96.88 177 TYR B C 1
ATOM 3223 O O . TYR B 1 177 ? 18.719 4.645 5.547 1 96.88 177 TYR B O 1
ATOM 3231 N N . VAL B 1 178 ? 19.844 5.941 4.082 1 97.25 178 VAL B N 1
ATOM 3232 C CA . VAL B 1 178 ? 20.938 4.992 3.924 1 97.25 178 VAL B CA 1
ATOM 3233 C C . VAL B 1 178 ? 21.625 4.754 5.273 1 97.25 178 VAL B C 1
ATOM 3235 O O . VAL B 1 178 ? 21.953 3.615 5.609 1 97.25 178 VAL B O 1
ATOM 3238 N N . GLU B 1 179 ? 21.75 5.766 6.016 1 95.38 179 GLU B N 1
ATOM 3239 C CA . GLU B 1 179 ? 22.375 5.66 7.324 1 95.38 179 GLU B CA 1
ATOM 3240 C C . GLU B 1 179 ? 21.516 4.844 8.289 1 95.38 179 GLU B C 1
ATOM 3242 O O . GLU B 1 179 ? 22.047 4.148 9.164 1 95.38 179 GLU B O 1
ATOM 3247 N N . HIS B 1 180 ? 20.25 4.957 8.172 1 93.25 180 HIS B N 1
ATOM 3248 C CA . HIS B 1 180 ? 19.328 4.168 8.984 1 93.25 180 HIS B CA 1
ATOM 3249 C C . HIS B 1 180 ? 19.594 2.674 8.805 1 93.25 180 HIS B C 1
ATOM 3251 O O . HIS B 1 180 ? 19.391 1.89 9.734 1 93.25 180 HIS B O 1
ATOM 3257 N N . GLY B 1 181 ? 19.922 2.264 7.582 1 94.06 181 GLY B N 1
ATOM 3258 C CA . 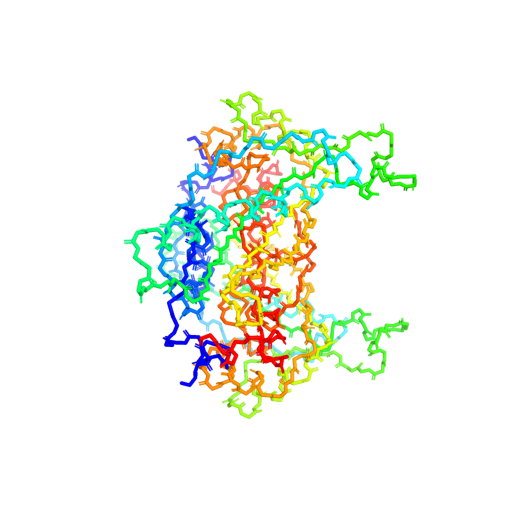GLY B 1 181 ? 20.297 0.88 7.324 1 94.06 181 GLY B CA 1
ATOM 3259 C C . GLY B 1 181 ? 19.172 0.075 6.691 1 94.06 181 GLY B C 1
ATOM 3260 O O . GLY B 1 181 ? 19.406 -1.029 6.195 1 94.06 181 GLY B O 1
ATOM 3261 N N . GLU B 1 182 ? 18.016 0.579 6.691 1 94.19 182 GLU B N 1
ATOM 3262 C CA . GLU B 1 182 ? 16.906 -0.122 6.055 1 94.19 182 GLU B CA 1
ATOM 3263 C C . GLU B 1 182 ? 17.125 -0.239 4.551 1 94.19 182 GLU B C 1
ATOM 3265 O O . GLU B 1 182 ? 17.625 0.685 3.914 1 94.19 182 GLU B O 1
ATOM 3270 N N . GLY B 1 183 ? 16.688 -1.367 3.932 1 93.31 183 GLY B N 1
ATOM 3271 C CA . GLY B 1 183 ? 16.641 -1.519 2.486 1 93.31 183 GLY B CA 1
ATOM 3272 C C . GLY B 1 183 ? 17.953 -2.02 1.901 1 93.31 183 GLY B C 1
ATOM 3273 O O . GLY B 1 183 ? 18.031 -2.314 0.707 1 93.31 183 GLY B O 1
ATOM 3274 N N . HIS B 1 184 ? 18.984 -2.121 2.748 1 92.12 184 HIS B N 1
ATOM 3275 C CA . HIS B 1 184 ? 20.281 -2.568 2.26 1 92.12 184 HIS B CA 1
ATOM 3276 C C . HIS B 1 184 ? 20.203 -3.992 1.721 1 92.12 184 HIS B C 1
ATOM 3278 O O . HIS B 1 184 ? 20.969 -4.359 0.819 1 92.12 184 HIS B O 1
ATOM 3284 N N . ASP B 1 185 ? 19.328 -4.77 2.193 1 90.88 185 ASP B N 1
ATOM 3285 C CA . ASP B 1 185 ? 19.203 -6.168 1.793 1 90.88 185 ASP B CA 1
ATOM 3286 C C . ASP B 1 185 ? 18.016 -6.359 0.847 1 90.88 185 ASP B C 1
ATOM 3288 O O . ASP B 1 185 ? 17.484 -7.465 0.735 1 90.88 185 ASP B O 1
ATOM 3292 N N . ARG B 1 186 ? 17.562 -5.258 0.21 1 92.56 186 ARG B N 1
ATOM 3293 C CA . ARG B 1 186 ? 16.422 -5.301 -0.703 1 92.56 186 ARG B CA 1
ATOM 3294 C C . ARG B 1 186 ? 16.828 -4.852 -2.104 1 92.56 186 ARG B C 1
ATOM 3296 O O . ARG B 1 186 ? 17.703 -3.984 -2.256 1 92.56 186 ARG B O 1
ATOM 3303 N N . ALA B 1 187 ? 16.109 -5.438 -3.053 1 90.81 187 ALA B N 1
ATOM 3304 C CA . ALA B 1 187 ? 16.297 -4.977 -4.426 1 90.81 187 ALA B CA 1
ATOM 3305 C C . ALA B 1 187 ? 16 -3.482 -4.547 1 90.81 187 ALA B C 1
ATOM 3307 O O . ALA B 1 187 ? 15.039 -2.986 -3.955 1 90.81 187 ALA B O 1
ATOM 3308 N N . GLY B 1 188 ? 16.891 -2.742 -5.223 1 94.06 188 GLY B N 1
ATOM 3309 C CA . GLY B 1 188 ? 16.703 -1.313 -5.418 1 94.06 188 GLY B CA 1
ATOM 3310 C C . GLY B 1 188 ? 17.125 -0.486 -4.223 1 94.06 188 GLY B C 1
ATOM 3311 O O . GLY B 1 188 ? 17.234 0.74 -4.312 1 94.06 188 GLY B O 1
ATOM 3312 N N . GLY B 1 189 ? 17.359 -1.156 -3.049 1 96.75 189 GLY B N 1
ATOM 3313 C CA . GLY B 1 189 ? 17.906 -0.477 -1.888 1 96.75 189 GLY B CA 1
ATOM 3314 C C . GLY B 1 189 ? 16.859 0.197 -1.033 1 96.75 189 GLY B C 1
ATOM 3315 O O . GLY B 1 189 ? 17.141 1.155 -0.315 1 96.75 189 GLY B O 1
ATOM 3316 N N . PHE B 1 190 ? 15.633 -0.209 -1.114 1 97.75 190 PHE B N 1
ATOM 3317 C CA . PHE B 1 190 ? 14.586 0.414 -0.313 1 97.75 190 PHE B CA 1
ATOM 3318 C C . PHE B 1 190 ? 13.539 -0.61 0.094 1 97.75 190 PHE B C 1
ATOM 3320 O O . PHE B 1 190 ? 13.383 -1.645 -0.559 1 97.75 190 PHE B O 1
ATOM 3327 N N . ALA B 1 191 ? 12.867 -0.355 1.173 1 96.25 191 ALA B N 1
ATOM 3328 C CA . ALA B 1 191 ? 11.688 -1.083 1.632 1 96.25 191 ALA B CA 1
ATOM 3329 C C . ALA B 1 191 ? 10.484 -0.155 1.75 1 96.25 191 ALA B C 1
ATOM 3331 O O . ALA B 1 191 ? 10.469 0.749 2.588 1 96.25 191 ALA B O 1
ATOM 3332 N N . ILE B 1 192 ? 9.492 -0.47 0.994 1 96.88 192 ILE B N 1
ATOM 3333 C CA . ILE B 1 192 ? 8.352 0.435 0.928 1 96.88 192 ILE B CA 1
ATOM 3334 C C . ILE B 1 192 ? 7.59 0.4 2.252 1 96.88 192 ILE B C 1
ATOM 3336 O O . ILE B 1 192 ? 6.887 1.354 2.596 1 96.88 192 ILE B O 1
ATOM 3340 N N . GLN B 1 193 ? 7.684 -0.666 3.047 1 93.81 193 GLN B N 1
ATOM 3341 C CA . GLN B 1 193 ? 6.891 -0.897 4.25 1 93.81 193 GLN B CA 1
ATOM 3342 C C . GLN B 1 193 ? 7.375 -0.022 5.402 1 93.81 193 GLN B C 1
ATOM 3344 O O . GLN B 1 193 ? 6.648 0.185 6.379 1 93.81 193 GLN B O 1
ATOM 3349 N N . GLY B 1 194 ? 8.539 0.424 5.402 1 93.25 194 GLY B N 1
ATOM 3350 C CA . GLY B 1 194 ? 9.125 1.176 6.504 1 93.25 194 GLY B CA 1
ATOM 3351 C C . GLY B 1 194 ? 9.461 2.607 6.133 1 93.25 194 GLY B C 1
ATOM 3352 O O . GLY B 1 194 ? 8.656 3.303 5.516 1 93.25 194 GLY B O 1
ATOM 3353 N N . LEU B 1 195 ? 10.656 3.012 6.555 1 95.12 195 LEU B N 1
ATOM 3354 C CA . LEU B 1 195 ? 11.125 4.371 6.324 1 95.12 195 LEU B CA 1
ATOM 3355 C C . LEU B 1 195 ? 11.266 4.656 4.832 1 95.12 195 LEU B C 1
ATOM 3357 O O . LEU B 1 195 ? 11.102 5.797 4.398 1 95.12 195 LEU B O 1
ATOM 3361 N N . GLY B 1 196 ? 11.562 3.582 4.059 1 96.75 196 GLY B N 1
ATOM 3362 C CA . GLY B 1 196 ? 11.672 3.74 2.615 1 96.75 196 GLY B CA 1
ATOM 3363 C C . GLY B 1 196 ? 10.398 4.277 1.98 1 96.75 196 GLY B C 1
ATOM 3364 O O . GLY B 1 196 ? 10.445 4.879 0.906 1 96.75 196 GLY B O 1
ATOM 3365 N N . GLY B 1 197 ? 9.281 4.043 2.643 1 97.5 197 GLY B N 1
ATOM 3366 C CA . GLY B 1 197 ? 8.016 4.578 2.174 1 97.5 197 GLY B CA 1
ATOM 3367 C C . GLY B 1 197 ? 7.984 6.094 2.135 1 97.5 197 GLY B C 1
ATOM 3368 O O . GLY B 1 197 ? 7.238 6.688 1.354 1 97.5 197 GLY B O 1
ATOM 3369 N N . LEU B 1 198 ? 8.773 6.793 2.914 1 97.31 198 LEU B N 1
ATOM 3370 C CA . LEU B 1 198 ? 8.797 8.25 2.971 1 97.31 198 LEU B CA 1
ATOM 3371 C C . LEU B 1 198 ? 9.477 8.828 1.734 1 97.31 198 LEU B C 1
ATOM 3373 O O . LEU B 1 198 ? 9.359 10.023 1.457 1 97.31 198 LEU B O 1
ATOM 3377 N N . LEU B 1 199 ? 10.234 7.996 1.017 1 98.12 199 LEU B N 1
ATOM 3378 C CA . LEU B 1 199 ? 10.906 8.438 -0.198 1 98.12 199 LEU B CA 1
ATOM 3379 C C . LEU B 1 199 ? 9.961 8.391 -1.394 1 98.12 199 LEU B C 1
ATOM 3381 O O . LEU B 1 199 ? 10.266 8.945 -2.453 1 98.12 199 LEU B O 1
ATOM 3385 N N . ILE B 1 200 ? 8.797 7.742 -1.18 1 98.62 200 ILE B N 1
ATOM 3386 C CA . ILE B 1 200 ? 7.914 7.391 -2.285 1 98.62 200 ILE B CA 1
ATOM 3387 C C . ILE B 1 200 ? 6.684 8.297 -2.273 1 98.62 200 ILE B C 1
ATOM 3389 O O . ILE B 1 200 ? 6.047 8.469 -1.231 1 98.62 200 ILE B O 1
ATOM 3393 N N . GLU B 1 201 ? 6.355 8.828 -3.408 1 98.56 201 GLU B N 1
ATOM 3394 C CA . GLU B 1 201 ? 5.211 9.719 -3.57 1 98.56 201 GLU B CA 1
ATOM 3395 C C . GLU B 1 201 ? 3.922 8.93 -3.77 1 98.56 201 GLU B C 1
ATOM 3397 O O . GLU B 1 201 ? 2.896 9.242 -3.16 1 98.56 201 GLU B O 1
ATOM 3402 N N . LYS B 1 202 ? 3.953 7.977 -4.582 1 98.75 202 LYS B N 1
ATOM 3403 C CA . LYS B 1 202 ? 2.768 7.188 -4.902 1 98.75 202 LYS B CA 1
ATOM 3404 C C . LYS B 1 202 ? 3.145 5.902 -5.641 1 98.75 202 LYS B C 1
ATOM 3406 O O . LYS B 1 202 ? 4.273 5.766 -6.117 1 98.75 202 LYS B O 1
ATOM 3411 N N . ILE B 1 203 ? 2.191 4.992 -5.684 1 98.81 203 ILE B N 1
ATOM 3412 C CA . ILE B 1 203 ? 2.338 3.805 -6.52 1 98.81 203 ILE B CA 1
ATOM 3413 C C . ILE B 1 203 ? 1.139 3.68 -7.453 1 98.81 203 ILE B C 1
ATOM 3415 O O . ILE B 1 203 ? 0.089 4.281 -7.211 1 98.81 203 ILE B O 1
ATOM 3419 N N . GLU B 1 204 ? 1.315 3.057 -8.539 1 98.81 204 GLU B N 1
ATOM 3420 C CA . GLU B 1 204 ? 0.281 2.588 -9.453 1 98.81 204 GLU B CA 1
ATOM 3421 C C . GLU B 1 204 ? 0.332 1.071 -9.609 1 98.81 204 GLU B C 1
ATOM 3423 O O . GLU B 1 204 ? 1.165 0.548 -10.359 1 98.81 204 GLU B O 1
ATOM 3428 N N . GLY B 1 205 ? -0.484 0.394 -8.938 1 98.69 205 GLY B N 1
ATOM 3429 C CA . GLY B 1 205 ? -0.488 -1.061 -8.914 1 98.69 205 GLY B CA 1
ATOM 3430 C C . GLY B 1 205 ? -0.815 -1.629 -7.543 1 98.69 205 GLY B C 1
ATOM 3431 O O . GLY B 1 205 ? -1.716 -1.138 -6.859 1 98.69 205 GLY B O 1
ATOM 3432 N N . ASP B 1 206 ? -0.142 -2.682 -7.227 1 98.44 206 ASP B N 1
ATOM 3433 C CA . ASP B 1 206 ? -0.42 -3.459 -6.023 1 98.44 206 ASP B CA 1
ATOM 3434 C C . ASP B 1 206 ? 0.677 -3.264 -4.98 1 98.44 206 ASP B C 1
ATOM 3436 O O . ASP B 1 206 ? 1.834 -3.621 -5.211 1 98.44 206 ASP B O 1
ATOM 3440 N N . TYR B 1 207 ? 0.316 -2.777 -3.809 1 98.56 207 TYR B N 1
ATOM 3441 C CA . TYR B 1 207 ? 1.259 -2.525 -2.723 1 98.56 207 TYR B CA 1
ATOM 3442 C C . TYR B 1 207 ? 1.928 -3.818 -2.271 1 98.56 207 TYR B C 1
ATOM 3444 O O . TYR B 1 207 ? 3.143 -3.854 -2.061 1 98.56 207 TYR B O 1
ATOM 3452 N N . ASP B 1 208 ? 1.169 -4.895 -2.062 1 98.31 208 ASP B N 1
ATOM 3453 C CA . ASP B 1 208 ? 1.718 -6.176 -1.621 1 98.31 208 ASP B CA 1
ATOM 3454 C C . ASP B 1 208 ? 2.73 -6.715 -2.629 1 98.31 208 ASP B C 1
ATOM 3456 O O . ASP B 1 208 ? 3.697 -7.379 -2.25 1 98.31 208 ASP B O 1
ATOM 3460 N N . ASN B 1 209 ? 2.477 -6.395 -3.883 1 98.44 209 ASN B N 1
ATOM 3461 C CA . ASN B 1 209 ? 3.457 -6.734 -4.906 1 98.44 209 ASN B CA 1
ATOM 3462 C C . ASN B 1 209 ? 4.816 -6.105 -4.613 1 98.44 209 ASN B C 1
ATOM 3464 O O . ASN B 1 209 ? 5.852 -6.762 -4.738 1 98.44 209 ASN B O 1
ATOM 3468 N N . CYS B 1 210 ? 4.816 -4.867 -4.219 1 98.19 210 CYS B N 1
ATOM 3469 C CA . CYS B 1 210 ? 6.047 -4.152 -3.902 1 98.19 210 CYS B CA 1
ATOM 3470 C C . CYS B 1 210 ? 6.723 -4.746 -2.67 1 98.19 210 CYS B C 1
ATOM 3472 O O . CYS B 1 210 ? 7.949 -4.738 -2.564 1 98.19 210 CYS B O 1
ATOM 3474 N N . VAL B 1 211 ? 5.855 -5.207 -1.774 1 97.38 211 VAL B N 1
ATOM 3475 C CA . VAL B 1 211 ? 6.383 -5.789 -0.545 1 97.38 211 VAL B CA 1
ATOM 3476 C C . VAL B 1 211 ? 7.027 -7.141 -0.849 1 97.38 211 VAL B C 1
ATOM 3478 O O . VAL B 1 211 ? 8.008 -7.523 -0.21 1 97.38 211 VAL B O 1
ATOM 3481 N N . GLY B 1 212 ? 6.414 -7.875 -1.83 1 97.06 212 GLY B N 1
ATOM 3482 C CA . GLY B 1 212 ? 7.109 -9.094 -2.209 1 97.06 212 GLY B CA 1
ATOM 3483 C C . GLY B 1 212 ? 6.172 -10.203 -2.648 1 97.06 212 GLY B C 1
ATOM 3484 O O . GLY B 1 212 ? 6.617 -11.305 -2.984 1 97.06 212 GLY B O 1
ATOM 3485 N N . PHE B 1 213 ? 4.914 -9.945 -2.617 1 98.56 213 PHE B N 1
ATOM 3486 C CA . PHE B 1 213 ? 3.943 -10.961 -3.025 1 98.56 213 PHE B CA 1
ATOM 3487 C C . PHE B 1 213 ? 2.652 -10.305 -3.504 1 98.56 213 PHE B C 1
ATOM 3489 O O . PHE B 1 213 ? 1.988 -9.602 -2.742 1 98.56 213 PHE B O 1
ATOM 3496 N N . PRO B 1 214 ? 2.299 -10.531 -4.746 1 98.56 214 PRO B N 1
ATOM 3497 C CA . PRO B 1 214 ? 1.055 -9.945 -5.25 1 98.56 214 PRO B CA 1
ATOM 3498 C C . PRO B 1 214 ? -0.187 -10.688 -4.758 1 98.56 214 PRO B C 1
ATOM 3500 O O . PRO B 1 214 ? -0.843 -11.383 -5.535 1 98.56 214 PRO B O 1
ATOM 3503 N N . ASN B 1 215 ? -0.539 -10.398 -3.592 1 97.56 215 ASN B N 1
ATOM 3504 C CA . ASN B 1 215 ? -1.526 -11.125 -2.807 1 97.56 215 ASN B CA 1
ATOM 3505 C C . ASN B 1 215 ? -2.871 -11.203 -3.523 1 97.56 215 ASN B C 1
ATOM 3507 O O . ASN B 1 215 ? -3.42 -12.289 -3.717 1 97.56 215 ASN B O 1
ATOM 3511 N N . SER B 1 216 ? -3.412 -10.086 -3.951 1 97.62 216 SER B N 1
ATOM 3512 C CA . SER B 1 216 ? -4.73 -10.047 -4.574 1 97.62 216 SER B CA 1
ATOM 3513 C C . SER B 1 216 ? -4.73 -10.758 -5.922 1 97.62 216 SER B C 1
ATOM 3515 O O . SER B 1 216 ? -5.59 -11.609 -6.184 1 97.62 216 SER B O 1
ATOM 3517 N N . ALA B 1 217 ? -3.74 -10.461 -6.766 1 98.38 217 ALA B N 1
ATOM 3518 C CA . ALA B 1 217 ? -3.639 -11.102 -8.078 1 98.38 217 ALA B CA 1
ATOM 3519 C C . ALA B 1 217 ? -3.465 -12.609 -7.941 1 98.38 217 ALA B C 1
ATOM 3521 O O . ALA B 1 217 ? -4.043 -13.383 -8.711 1 98.38 217 ALA B O 1
ATOM 3522 N N . PHE B 1 218 ? -2.75 -13.047 -7.031 1 98.56 218 PHE B N 1
ATOM 3523 C CA . PHE B 1 218 ? -2.467 -14.461 -6.82 1 98.56 218 PHE B CA 1
ATOM 3524 C C . PHE B 1 218 ? -3.738 -15.227 -6.469 1 98.56 218 PHE B C 1
ATOM 3526 O O . PHE B 1 218 ? -4.043 -16.25 -7.074 1 98.56 218 PHE B O 1
ATOM 3533 N N . TRP B 1 219 ? -4.453 -14.75 -5.512 1 97 219 TRP B N 1
ATOM 3534 C CA . TRP B 1 219 ? -5.609 -15.5 -5.039 1 97 219 TRP B CA 1
ATOM 3535 C C . TRP B 1 219 ? -6.746 -15.445 -6.059 1 97 219 TRP B C 1
ATOM 3537 O O . TRP B 1 219 ? -7.543 -16.375 -6.16 1 97 219 TRP B O 1
ATOM 3547 N N . ARG B 1 220 ? -6.781 -14.328 -6.789 1 96.5 220 ARG B N 1
ATOM 3548 C CA . ARG B 1 220 ? -7.703 -14.312 -7.922 1 96.5 220 ARG B CA 1
ATOM 3549 C C . ARG B 1 220 ? -7.344 -15.406 -8.93 1 96.5 220 ARG B C 1
ATOM 3551 O O . ARG B 1 220 ? -8.227 -16.125 -9.406 1 96.5 220 ARG B O 1
ATOM 3558 N N . TRP B 1 221 ? -6.09 -15.516 -9.227 1 97.56 221 TRP B N 1
ATOM 3559 C CA . TRP B 1 221 ? -5.574 -16.516 -10.148 1 97.56 221 TRP B CA 1
ATOM 3560 C C . TRP B 1 221 ? -5.836 -17.938 -9.625 1 97.56 221 TRP B C 1
ATOM 3562 O O . TRP B 1 221 ? -6.277 -18.812 -10.367 1 97.56 221 TRP B O 1
ATOM 3572 N N . MET B 1 222 ? -5.629 -18.172 -8.375 1 96.88 222 MET B N 1
ATOM 3573 C CA . MET B 1 222 ? -5.879 -19.469 -7.754 1 96.88 222 MET B CA 1
ATOM 3574 C C . MET B 1 222 ? -7.352 -19.844 -7.859 1 96.88 222 MET B C 1
ATOM 3576 O O . MET B 1 222 ? -7.68 -21.016 -8.109 1 96.88 222 MET B O 1
ATOM 3580 N N . ALA B 1 223 ? -8.188 -18.875 -7.613 1 95 223 ALA B N 1
ATOM 3581 C CA . ALA B 1 223 ? -9.625 -19.109 -7.73 1 95 223 ALA B CA 1
ATOM 3582 C C . ALA B 1 223 ? -10 -19.5 -9.156 1 95 223 ALA B C 1
ATOM 3584 O O . ALA B 1 223 ? -10.844 -20.375 -9.367 1 95 223 ALA B O 1
ATOM 3585 N N . GLU B 1 224 ? -9.43 -18.797 -10.117 1 95.5 224 GLU B N 1
ATOM 3586 C CA . GLU B 1 224 ? -9.672 -19.125 -11.523 1 95.5 224 GLU B CA 1
ATOM 3587 C C . GLU B 1 224 ? -9.219 -20.547 -11.852 1 95.5 224 GLU B C 1
ATOM 3589 O O . GLU B 1 224 ? -9.914 -21.266 -12.555 1 95.5 224 GLU B O 1
ATOM 3594 N N . LEU B 1 225 ? -8.078 -20.906 -11.367 1 94.69 225 LEU B N 1
ATOM 3595 C CA . LEU B 1 225 ? -7.57 -22.25 -11.57 1 94.69 225 LEU B CA 1
ATOM 3596 C C . LEU B 1 225 ? -8.516 -23.281 -10.953 1 94.69 225 LEU B C 1
ATOM 3598 O O . LEU B 1 225 ? -8.742 -24.344 -11.539 1 94.69 225 LEU B O 1
ATOM 3602 N N . ASP B 1 226 ? -8.969 -22.969 -9.789 1 93.06 226 ASP B N 1
ATOM 3603 C CA . ASP B 1 226 ? -9.914 -23.859 -9.133 1 93.06 226 ASP B CA 1
ATOM 3604 C C . ASP B 1 226 ? -11.188 -24.031 -9.961 1 93.06 226 ASP B C 1
ATOM 3606 O O . ASP B 1 226 ? -11.711 -25.141 -10.094 1 93.06 226 ASP B O 1
ATOM 3610 N N . GLU B 1 227 ? -11.695 -22.969 -10.461 1 92.44 227 GLU B N 1
ATOM 3611 C CA . GLU B 1 227 ? -12.898 -22.984 -11.289 1 92.44 227 GLU B CA 1
ATOM 3612 C C . GLU B 1 227 ? -12.695 -23.844 -12.531 1 92.44 227 GLU B C 1
ATOM 3614 O O . GLU B 1 227 ? -13.641 -24.484 -13.016 1 92.44 227 GLU B O 1
ATOM 3619 N N . ASP B 1 228 ? -11.461 -23.906 -13.008 1 92.88 228 ASP B N 1
ATOM 3620 C CA . ASP B 1 228 ? -11.125 -24.688 -14.188 1 92.88 228 ASP B CA 1
ATOM 3621 C C . ASP B 1 228 ? -10.898 -26.156 -13.828 1 92.88 228 ASP B C 1
ATOM 3623 O O . ASP B 1 228 ? -10.633 -26.984 -14.703 1 92.88 228 ASP B O 1
ATOM 3627 N N . GLY B 1 229 ? -10.938 -26.453 -12.539 1 90.56 229 GLY B N 1
ATOM 3628 C CA . GLY B 1 229 ? -10.836 -27.828 -12.086 1 90.56 229 GLY B CA 1
ATOM 3629 C C . GLY B 1 229 ? -9.414 -28.266 -11.797 1 90.56 229 GLY B C 1
ATOM 3630 O O . GLY B 1 229 ? -9.133 -29.453 -11.656 1 90.56 229 GLY B O 1
ATOM 3631 N N . THR B 1 230 ? -8.508 -27.312 -11.742 1 88.69 230 THR B N 1
ATOM 3632 C CA . THR B 1 230 ? -7.086 -27.594 -11.578 1 88.69 230 THR B CA 1
ATOM 3633 C C . THR B 1 230 ? -6.832 -28.359 -10.273 1 88.69 230 THR B C 1
ATOM 3635 O O . THR B 1 230 ? -5.992 -29.25 -10.227 1 88.69 230 THR B O 1
ATOM 3638 N N . PHE B 1 231 ? -7.605 -28.031 -9.195 1 86.38 231 PHE B N 1
ATOM 3639 C CA . PHE B 1 231 ? -7.289 -28.562 -7.879 1 86.38 231 PHE B CA 1
ATOM 3640 C C . PHE B 1 231 ? -8.234 -29.703 -7.516 1 86.38 231 PHE B C 1
ATOM 3642 O O . PHE B 1 231 ? -8.25 -30.172 -6.375 1 86.38 231 PHE B O 1
ATOM 3649 N N . ASP B 1 232 ? -9.016 -30.156 -8.477 1 83.56 232 ASP B N 1
ATOM 3650 C CA . ASP B 1 232 ? -9.977 -31.219 -8.219 1 83.56 232 ASP B CA 1
ATOM 3651 C C . ASP B 1 232 ? -9.266 -32.562 -8.008 1 83.56 232 ASP B C 1
ATOM 3653 O O . ASP B 1 232 ? -9.75 -33.406 -7.266 1 83.56 232 ASP B O 1
ATOM 3657 N N . ASP B 1 233 ? -8.109 -32.719 -8.648 1 75.69 233 ASP B N 1
ATOM 3658 C CA . ASP B 1 233 ? -7.484 -34.062 -8.641 1 75.69 233 ASP B CA 1
ATOM 3659 C C . ASP B 1 233 ? -6.23 -34.062 -7.77 1 75.69 233 ASP B C 1
ATOM 3661 O O . ASP B 1 233 ? -5.438 -35 -7.824 1 75.69 233 ASP B O 1
ATOM 3665 N N . ILE B 1 234 ? -6.062 -33.062 -7.117 1 76.31 234 ILE B N 1
ATOM 3666 C CA . ILE B 1 234 ? -4.855 -33.062 -6.297 1 76.31 234 ILE B CA 1
ATOM 3667 C C . ILE B 1 234 ? -5.219 -33.375 -4.848 1 76.31 234 ILE B C 1
ATOM 3669 O O . ILE B 1 234 ? -6.309 -33.031 -4.387 1 76.31 234 ILE B O 1
#

Nearest PDB structures (foldseek):
  6xi5-assembly1_B  TM=8.818E-01  e=3.981E-22  Homo sapiens
  4p0e-assembly1_A  TM=9.140E-01  e=1.827E-16  Escherichia coli K-12
  4heb-assembly1_B  TM=8.542E-01  e=3.045E-17  Bacillus subtilis
  4heb-assembly1_A  TM=8.589E-01  e=1.615E-16  Bacillus subtilis
  4oo0-assembly1_B  TM=8.133E-01  e=4.013E-15  Burkholderia cenocepacia J2315

Radius of gyration: 23.93 Å; Cα contacts (8 Å, |Δi|>4): 989; chains: 2; bounding box: 54×77×60 Å

pLDDT: mean 94.06, std 7.45, range [44.56, 98.88]

InterPro domains:
  IPR003697 Nucleoside triphosphate pyrophosphatase Maf-like protein [MF_00528] (13-227)
  IPR003697 Nucleoside triphosphate pyrophosphatase Maf-like protein [PF02545] (13-224)
  IPR003697 Nucleoside triphosphate pyrophosphatase Maf-like protein [PIRSF006305] (7-230)
  IPR003697 Nucleoside triphosphate pyrophosphatase Maf-like protein [PTHR43213] (7-225)
  IPR003697 Nucleoside triphosphate pyrophosphatase Maf-like protein [TIGR00172] (12-215)
  IPR003697 Nucleoside triphosphate pyrophosphatase Maf-like protein [cd00555] (14-214)
  IPR029001 Inosine triphosphate pyrophosphatase-like [G3DSA:3.90.950.10] (9-226)
  IPR029001 Inosine triphosphate pyrophosphatase-like [SSF52972] (10-224)

=== Feature glossary ===
The record interleaves many kinds of information about o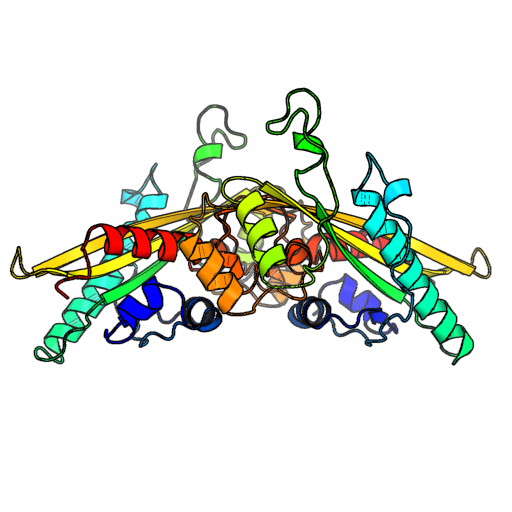ne protein. Here is each kind framed as the question it answers.

Q: What does the local fold look like, residue by residue?
A: A 3Di character summarizes, for each residue, the relative orientation of the Cα frame of its nearest spatial neighbor. Because it encodes fold topology rather than chemistry, 3Di alignments detect remote structural similarity that sequence alignment misses.

Q: Which residues are in helices, strands, or loops?
A: Secondary structure is the local, repeating backbone conformation. DSSP classifies it into eight states by reading the hydrogen-bond network: three helix types (H, G, I), two β types (E, B), two non-regular types (T, S), and unstructured coil (-).

Q: How big and how compact is the whole molecule?
A: Three whole-structure scalars: the radius of gyration (RMS distance of Cα from centroid, in Å), the count of Cα–Cα contacts (pairs closer than 8 Å and separated by more than four residues in sequence — i.e. tertiary, not local, contacts), and the bounding-box dimensions. Together they distinguish compact globular folds from extended fibres or disordered chains.

Q: How confident is the AlphaFold model at each residue?
A: For AlphaFold models, the B-factor field carries pLDDT — the model's own estimate of local accuracy on a 0–100 scale. Regions with pLDDT<50 should be treated as essentially unmodeled; they often correspond to intrinsically disordered segments.

Q: What family and function is it annotated with?
A: Functional annotations link the protein to curated databases. InterPro entries identify conserved domains and families by matching the sequence against member-database signatures (Pfam, PROSITE, CDD, …). Gene Ontology (GO) terms describe molecular function, biological process, and cellular component in a controlled vocabulary. CATH places the structure in a hierarchical fold classification (Class/Architecture/Topology/Homologous-superfamily). The organism is the source species.

Q: What known structures does this most resemble?
A: Nearest PDB neighbors are the top structural matches found by Foldseek when searching this structure against the entire Protein Data Bank. Each hit reports a TM-score (0 to 1; >0.5 almost always implies the same fold) and an E-value. These are *structural* homologs — they may share no detectable sequence similarity.

Q: Which residues are buried vs exposed?
A: Solvent-accessible surface area (SASA) is the area in Å² traced out by the centre of a 1.4 Å probe sphere (a water molecule) rolled over the protein's van der Waals surface (Shrake–Rupley / Lee–Richards construction). Buried residues have near-zero SASA; fully exposed residues can exceed 200 Å². The total SASA scales roughly with the number of surface residues.

Q: What are the backbone torsion angles?
A: φ (phi) and ψ (psi) are the two rotatable backbone dihedrals per residue: φ is the C(i-1)–N–Cα–C torsion, ψ is the N–Cα–C–N(i+1) torsion, both in degrees on (−180°, 180°]. α-helical residues cluster near (−60°, −45°); β-strand residues near (−120°, +130°). A Ramachandran plot is simply a scatter of (φ, ψ) for every residue.

Q: Are the domains correctly placed relative to each other?
A: Predicted aligned error is AlphaFold's pairwise confidence. Unlike pLDDT (per-residue), PAE is per-residue-pair and captures whether two parts of the structure are correctly placed relative to each other. Units are ångströms of expected positional error.

Q: What if only a Cα trace is available?
A: P-SEA three-state annotation labels each residue as helix, strand, or coil based purely on the geometry of the Cα trace. It serves as a fallback when the full backbone (and thus DSSP) is unavailable.

Q: What is the amino-acid chain?
A: This is the polypeptide sequence — one letter per residue, N-terminus first. Length ranges from a few dozen residues for small domains to over a thousand for large multi-domain proteins.

Q: What do the rendered images show?
A: The six renders are orthographic views along the three Cartesian axes in both directions. Representation (cartoon, sticks, or surface) and color scheme (sequence-rainbow or by-chain) vary across proteins so the training set covers all the common visualization conventions.

Q: What do the diagnostic plots show?
A: Plot images: a contact map (which residues are close in 3D, as an N×N binary image), a Ramachandran scatter (backbone torsion angles, revealing secondary-structure composition at a glance), and — for AlphaFold structures — a PAE heatmap (pairwise prediction confidence).

Q: How mobile is each atom in the crystal?
A: B-factor (Debye–Waller factor) reflects atomic displacement in the crystal lattice. It is an experimental observable (units Å²), not a prediction; low values mean the atom is pinned down, high values mean it moves or is heterogeneous across the crystal.

Q: Where is each backbone atom in 3D?
A: The mmCIF table is the protein's shape written out atom by atom. For each backbone N, Cα, C, and carbonyl O, it records an (x, y, z) coordinate triple in Å plus the residue type, chain letter, and residue number.